Protein AF-0000000068197697 (afdb_homodimer)

InterPro domains:
  IPR006913 CENP-V/GFA domain [PF04828] (67-157)
  IPR006913 CENP-V/GFA domain [PS51891] (14-157)
  IPR011057 Mss4-like superfamily [SSF51316] (9-162)

Nearest PDB structures (foldseek):
  8ajq-assembly2_C  TM=8.175E-01  e=3.595E-08  Pseudomonas aeruginosa PAO1
  1xa8-assembly1_A  TM=6.745E-01  e=1.094E-04  Paracoccus denitrificans
  4wac-assembly1_A  TM=7.901E-01  e=2.034E+00  Staphylococcus aureus
  4x7r-assembly2_B  TM=7.931E-01  e=3.948E+00  Staphylococcus aureus subsp. aureus 21178
  8p1x-assembly1_AAA  TM=7.082E-01  e=5.025E+00  Staphylococcus epidermidis

Radius of gyration: 21.43 Å; Cα contacts (8 Å, |Δi|>4): 922; chains: 2; bounding box: 44×74×51 Å

Organism: Serendipita indica (strain DSM 11827) (NCBI:txid1109443)

Structure (mmCIF, N/CA/C/O backbone):
data_AF-0000000068197697-model_v1
#
loop_
_entity.id
_entity.type
_entity.pdbx_description
1 polymer 'CENP-V/GFA domain-containing protein'
#
loop_
_atom_site.group_PDB
_atom_site.id
_atom_site.type_symbol
_atom_site.label_atom_id
_atom_site.label_alt_id
_atom_site.label_comp_id
_atom_site.label_asym_id
_atom_site.label_entity_id
_atom_site.label_seq_id
_atom_site.pdbx_PDB_ins_code
_atom_site.Cartn_x
_atom_site.Cartn_y
_atom_site.Cartn_z
_atom_site.occupancy
_atom_site.B_iso_or_equiv
_atom_site.auth_seq_id
_atom_site.auth_comp_id
_atom_site.auth_asym_id
_atom_site.auth_atom_id
_atom_site.pdbx_PDB_model_num
ATOM 1 N N . MET A 1 1 ? 23.906 28.297 27.484 1 26.14 1 MET A N 1
ATOM 2 C CA . MET A 1 1 ? 22.531 27.828 27.391 1 26.14 1 MET A CA 1
ATOM 3 C C . MET A 1 1 ? 21.953 28.062 26 1 26.14 1 MET A C 1
ATOM 5 O O . MET A 1 1 ? 21.609 29.188 25.641 1 26.14 1 MET A O 1
ATOM 9 N N . SER A 1 2 ? 22.438 27.484 24.953 1 29.2 2 SER A N 1
ATOM 10 C CA . SER A 1 2 ? 22.328 27.766 23.531 1 29.2 2 SER A CA 1
ATOM 11 C C . SER A 1 2 ? 20.859 27.766 23.078 1 29.2 2 SER A C 1
ATOM 13 O O . SER A 1 2 ? 20.078 26.938 23.516 1 29.2 2 SER A O 1
ATOM 15 N N . ASN A 1 3 ? 20.156 28.969 22.812 1 26.61 3 ASN A N 1
ATOM 16 C CA . ASN A 1 3 ? 18.859 29.422 22.297 1 26.61 3 ASN A CA 1
ATOM 17 C C . ASN A 1 3 ? 18.422 28.594 21.094 1 26.61 3 ASN A C 1
ATOM 19 O O . ASN A 1 3 ? 18.828 28.875 19.969 1 26.61 3 ASN A O 1
ATOM 23 N N . ALA A 1 4 ? 18.516 27.391 21.109 1 33.5 4 ALA A N 1
ATOM 24 C CA . ALA A 1 4 ? 17.953 26.719 19.938 1 33.5 4 ALA A CA 1
ATOM 25 C C . ALA A 1 4 ? 16.578 27.297 19.594 1 33.5 4 ALA A C 1
ATOM 27 O O . ALA A 1 4 ? 15.617 27.141 20.344 1 33.5 4 ALA A O 1
ATOM 28 N N . LYS A 1 5 ? 16.484 28.547 19.047 1 35 5 LYS A N 1
ATOM 29 C CA . LYS A 1 5 ? 15.391 29.375 18.562 1 35 5 LYS A CA 1
ATOM 30 C C . LYS A 1 5 ? 14.312 28.531 17.891 1 35 5 LYS A C 1
ATOM 32 O O . LYS A 1 5 ? 14.625 27.641 17.094 1 35 5 LYS A O 1
ATOM 37 N N . ALA A 1 6 ? 13.109 28.375 18.453 1 36.97 6 ALA A N 1
ATOM 38 C CA . ALA A 1 6 ? 11.797 28 17.938 1 36.97 6 ALA A CA 1
ATOM 39 C C . ALA A 1 6 ? 11.586 28.531 16.531 1 36.97 6 ALA A C 1
ATOM 41 O O . ALA A 1 6 ? 11.523 29.734 16.312 1 36.97 6 ALA A O 1
ATOM 42 N N . GLN A 1 7 ? 12.32 28.156 15.477 1 35.62 7 GLN A N 1
ATOM 43 C CA . GLN A 1 7 ? 12.125 28.672 14.125 1 35.62 7 GLN A CA 1
ATOM 44 C C . GLN A 1 7 ? 10.648 28.969 13.859 1 35.62 7 GLN A C 1
ATOM 46 O O . GLN A 1 7 ? 9.789 28.125 14.109 1 35.62 7 GLN A O 1
ATOM 51 N N . SER A 1 8 ? 10.102 30 14.156 1 38.06 8 SER A N 1
ATOM 52 C CA . SER A 1 8 ? 8.828 30.578 13.734 1 38.06 8 SER A CA 1
ATOM 53 C C . SER A 1 8 ? 8.398 30.047 12.375 1 38.06 8 SER A C 1
ATOM 55 O O . SER A 1 8 ? 8.906 30.469 11.336 1 38.06 8 SER A O 1
ATOM 57 N N . THR A 1 9 ? 8.477 28.719 11.875 1 44.53 9 THR A N 1
ATOM 58 C CA . THR A 1 9 ? 8.484 27.906 10.664 1 44.53 9 THR A CA 1
ATOM 59 C C . THR A 1 9 ? 7.293 28.25 9.773 1 44.53 9 THR A C 1
ATOM 61 O O . THR A 1 9 ? 6.371 27.453 9.609 1 44.53 9 THR A O 1
ATOM 64 N N . THR A 1 10 ? 6.809 29.453 9.734 1 54.41 10 THR A N 1
ATOM 65 C CA . THR A 1 10 ? 5.66 30.016 9.039 1 54.41 10 THR A CA 1
ATOM 66 C C . THR A 1 10 ? 5.742 29.75 7.539 1 54.41 10 THR A C 1
ATOM 68 O O . THR A 1 10 ? 4.715 29.672 6.859 1 54.41 10 THR A O 1
ATOM 71 N N . GLY A 1 11 ? 6.852 29.344 7.066 1 80.12 11 GLY A N 1
ATOM 72 C CA . GLY A 1 11 ? 6.973 29.25 5.621 1 80.12 11 GLY A CA 1
ATOM 73 C C . GLY A 1 11 ? 7.215 27.828 5.133 1 80.12 11 GLY A C 1
ATOM 74 O O . GLY A 1 11 ? 6.996 27.531 3.957 1 80.12 11 GLY A O 1
ATOM 75 N N . PHE A 1 12 ? 7.496 26.969 6.082 1 90.38 12 PHE A N 1
ATOM 76 C CA . PHE A 1 12 ? 7.836 25.625 5.648 1 90.38 12 PHE A CA 1
ATOM 77 C C . PHE A 1 12 ? 6.59 24.859 5.227 1 90.38 12 PHE A C 1
ATOM 79 O O . PHE A 1 12 ? 5.562 24.922 5.906 1 90.38 12 PHE A O 1
ATOM 86 N N . LYS A 1 13 ? 6.703 24.219 4.039 1 96.88 13 LYS A N 1
ATOM 87 C CA . LYS A 1 13 ? 5.621 23.375 3.551 1 96.88 13 LYS A CA 1
ATOM 88 C C . LYS A 1 13 ? 6.105 21.938 3.322 1 96.88 13 LYS A C 1
ATOM 90 O O . LYS A 1 13 ? 7.238 21.734 2.893 1 96.88 13 LYS A O 1
ATOM 95 N N . LEU A 1 14 ? 5.246 21.016 3.705 1 97.94 14 LEU A N 1
ATOM 96 C CA . LEU A 1 14 ? 5.469 19.641 3.242 1 97.94 14 LEU A CA 1
ATOM 97 C C . LEU A 1 14 ? 5.234 19.547 1.738 1 97.94 14 LEU A C 1
ATOM 99 O O . LEU A 1 14 ? 4.305 20.156 1.206 1 97.94 14 LEU A O 1
ATOM 103 N N . LYS A 1 15 ? 6.086 18.781 1.137 1 98.06 15 LYS A N 1
ATOM 104 C CA . LYS A 1 15 ? 6.012 18.656 -0.315 1 98.06 15 LYS A CA 1
ATOM 105 C C . LYS A 1 15 ? 5.734 17.219 -0.726 1 98.06 15 LYS A C 1
ATOM 107 O O . LYS A 1 15 ? 6.082 16.281 0 1 98.06 15 LYS A O 1
ATOM 112 N N . GLY A 1 16 ? 5.051 17.094 -1.883 1 97.81 16 GLY A N 1
ATOM 113 C CA . GLY A 1 16 ? 4.805 15.805 -2.496 1 97.81 16 GLY A CA 1
ATOM 114 C C . GLY A 1 16 ? 4.625 15.883 -4 1 97.81 16 GLY A C 1
ATOM 115 O O . GLY A 1 16 ? 4.535 16.969 -4.566 1 97.81 16 GLY A O 1
ATOM 116 N N . GLN A 1 17 ? 4.664 14.773 -4.578 1 97.69 17 GLN A N 1
ATOM 117 C CA . GLN A 1 17 ? 4.484 14.656 -6.02 1 97.69 17 GLN A CA 1
ATOM 118 C C . GLN A 1 17 ? 4.289 13.203 -6.434 1 97.69 17 GLN A C 1
ATOM 120 O O . GLN A 1 17 ? 4.609 12.289 -5.672 1 97.69 17 GLN A O 1
ATOM 125 N N . CYS A 1 18 ? 3.736 13.094 -7.684 1 97.75 18 CYS A N 1
ATOM 126 C CA . CYS A 1 18 ? 3.742 11.758 -8.273 1 97.75 18 CYS A CA 1
ATOM 127 C C . CYS A 1 18 ? 5.152 11.352 -8.68 1 97.75 18 CYS A C 1
ATOM 129 O O . CYS A 1 18 ? 6.102 12.117 -8.5 1 97.75 18 CYS A O 1
ATOM 131 N N . HIS A 1 19 ? 5.309 10.156 -9.188 1 97.81 19 HIS A N 1
ATOM 132 C CA . HIS A 1 19 ? 6.641 9.625 -9.453 1 97.81 19 HIS A CA 1
ATOM 133 C C . HIS A 1 19 ? 7.316 10.375 -10.602 1 97.81 19 HIS A C 1
ATOM 135 O O . HIS A 1 19 ? 8.516 10.641 -10.547 1 97.81 19 HIS A O 1
ATOM 141 N N . CYS A 1 20 ? 6.578 10.75 -11.641 1 96.81 20 CYS A N 1
ATOM 142 C CA . CYS A 1 20 ? 7.168 11.375 -12.82 1 96.81 20 CYS A CA 1
ATOM 143 C C . CYS A 1 20 ? 7.293 12.883 -12.633 1 96.81 20 CYS A C 1
ATOM 145 O O . CYS A 1 20 ? 7.941 13.562 -13.438 1 96.81 20 CYS A O 1
ATOM 147 N N . GLY A 1 21 ? 6.578 13.383 -11.688 1 96.06 21 GLY A N 1
ATOM 148 C CA . GLY A 1 21 ? 6.703 14.805 -11.398 1 96.06 21 GLY A CA 1
ATOM 149 C C . GLY A 1 21 ? 5.633 15.641 -12.07 1 96.06 21 GLY A C 1
ATOM 150 O O . GLY A 1 21 ? 5.609 16.859 -11.914 1 96.06 21 GLY A O 1
ATOM 151 N N . LEU A 1 22 ? 4.703 15.031 -12.742 1 96.69 22 LEU A N 1
ATOM 152 C CA . LEU A 1 22 ? 3.652 15.766 -13.438 1 96.69 22 LEU A CA 1
ATOM 153 C C . LEU A 1 22 ? 2.725 16.469 -12.445 1 96.69 22 LEU A C 1
ATOM 155 O O . LEU A 1 22 ? 2.248 17.562 -12.711 1 96.69 22 LEU A O 1
ATOM 159 N N . VAL A 1 23 ? 2.4 15.828 -11.375 1 97.31 23 VAL A N 1
ATOM 160 C CA . VAL A 1 23 ? 1.555 16.391 -10.328 1 97.31 23 VAL A CA 1
ATOM 161 C C . VAL A 1 23 ? 2.4 16.688 -9.086 1 97.31 23 VAL A C 1
ATOM 163 O O . VAL A 1 23 ? 3.141 15.82 -8.609 1 97.31 23 VAL A O 1
ATOM 166 N N . THR A 1 24 ? 2.297 17.891 -8.641 1 97.31 24 THR A N 1
ATOM 167 C CA . THR A 1 24 ? 2.982 18.297 -7.414 1 97.31 24 THR A CA 1
ATOM 168 C C . THR A 1 24 ? 2.008 18.938 -6.438 1 97.31 24 THR A C 1
ATOM 170 O O . THR A 1 24 ? 0.98 19.484 -6.852 1 97.31 24 THR A O 1
ATOM 173 N N . PHE A 1 25 ? 2.307 18.859 -5.164 1 97.5 25 PHE A N 1
ATOM 174 C CA . PHE A 1 25 ? 1.487 19.5 -4.148 1 97.5 25 PHE A CA 1
ATOM 175 C C . PHE A 1 25 ? 2.33 19.891 -2.936 1 97.5 25 PHE A C 1
ATOM 177 O O . PHE A 1 25 ? 3.451 19.406 -2.777 1 97.5 25 PHE A O 1
ATOM 184 N N . GLU A 1 26 ? 1.852 20.766 -2.191 1 97.94 26 GLU A N 1
ATOM 185 C CA . GLU A 1 26 ? 2.451 21.156 -0.919 1 97.94 26 GLU A CA 1
ATOM 186 C C . GLU A 1 26 ? 1.381 21.531 0.099 1 97.94 26 GLU A C 1
ATOM 188 O O . GLU A 1 26 ? 0.29 21.969 -0.273 1 97.94 26 GLU A O 1
ATOM 193 N N . PHE A 1 27 ? 1.656 21.344 1.336 1 97.44 27 PHE A N 1
ATOM 194 C CA . PHE A 1 27 ? 0.718 21.75 2.375 1 97.44 27 PHE A CA 1
ATOM 195 C C . PHE A 1 27 ? 1.455 22.094 3.66 1 97.44 27 PHE A C 1
ATOM 197 O O . PHE A 1 27 ? 2.602 21.688 3.859 1 97.44 27 PHE A O 1
ATOM 204 N N . SER A 1 28 ? 0.817 22.891 4.477 1 96.38 28 SER A N 1
ATOM 205 C CA . SER A 1 28 ? 1.4 23.344 5.734 1 96.38 28 SER A CA 1
ATOM 206 C C . SER A 1 28 ? 1.46 22.219 6.758 1 96.38 28 SER A C 1
ATOM 208 O O . SER A 1 28 ? 0.574 21.359 6.797 1 96.38 28 SER A O 1
ATOM 210 N N . PRO A 1 29 ? 2.562 22.203 7.516 1 97 29 PRO A N 1
ATOM 211 C CA . PRO A 1 29 ? 2.545 21.266 8.648 1 97 29 PRO A CA 1
ATOM 212 C C . PRO A 1 29 ? 1.471 21.609 9.68 1 97 29 PRO A C 1
ATOM 214 O O . PRO A 1 29 ? 0.993 22.75 9.727 1 97 29 PRO A O 1
ATOM 217 N N . ALA A 1 30 ? 1.141 20.641 10.445 1 96.62 30 ALA A N 1
ATOM 218 C CA . ALA A 1 30 ? 0.083 20.828 11.438 1 96.62 30 ALA A CA 1
ATOM 219 C C . ALA A 1 30 ? 0.529 21.781 12.539 1 96.62 30 ALA A C 1
ATOM 221 O O . ALA A 1 30 ? -0.298 22.297 13.297 1 96.62 30 ALA A O 1
ATOM 222 N N . SER A 1 31 ? 1.801 22.031 12.648 1 95 31 SER A N 1
ATOM 223 C CA . SER A 1 31 ? 2.34 22.891 13.695 1 95 31 SER A CA 1
ATOM 224 C C . SER A 1 31 ? 1.833 24.328 13.555 1 95 31 SER A C 1
ATOM 226 O O . SER A 1 31 ? 1.901 25.109 14.5 1 95 31 SER A O 1
ATOM 228 N N . VAL A 1 32 ? 1.352 24.672 12.367 1 93.44 32 VAL A N 1
ATOM 229 C CA . VAL A 1 32 ? 0.914 26.047 12.133 1 93.44 32 VAL A CA 1
ATOM 230 C C . VAL A 1 32 ? -0.498 26.234 12.68 1 93.44 32 VAL A C 1
ATOM 232 O O . VAL A 1 32 ? -0.985 27.359 12.773 1 93.44 32 VAL A O 1
ATOM 235 N N . VAL A 1 33 ? -1.138 25.172 12.961 1 93.5 33 VAL A N 1
ATOM 236 C CA . VAL A 1 33 ? -2.523 25.25 13.414 1 93.5 33 VAL A CA 1
ATOM 237 C C . VAL A 1 33 ? -2.562 25.484 14.922 1 93.5 33 VAL A C 1
ATOM 239 O O . VAL A 1 33 ? -1.922 24.766 15.688 1 93.5 33 VAL A O 1
ATOM 242 N N . ASP A 1 34 ? -3.307 26.438 15.352 1 94.38 34 ASP A N 1
ATOM 243 C CA . ASP A 1 34 ? -3.566 26.688 16.766 1 94.38 34 ASP A CA 1
ATOM 244 C C . ASP A 1 34 ? -4.793 25.906 17.234 1 94.38 34 ASP A C 1
ATOM 246 O O . ASP A 1 34 ? -5.93 26.297 16.953 1 94.38 34 ASP A O 1
ATOM 250 N N . LEU A 1 35 ? -4.555 24.906 17.984 1 95.12 35 LEU A N 1
ATOM 251 C CA . LEU A 1 35 ? -5.637 24.031 18.438 1 95.12 35 LEU A CA 1
ATOM 252 C C . LEU A 1 35 ? -6.527 24.75 19.438 1 95.12 35 LEU A C 1
ATOM 254 O O . LEU A 1 35 ? -7.633 24.297 19.734 1 95.12 35 LEU A O 1
ATOM 258 N N . ASN A 1 36 ? -6.078 25.844 19.938 1 94.5 36 ASN A N 1
ATOM 259 C CA . ASN A 1 36 ? -6.859 26.609 20.906 1 94.5 36 ASN A CA 1
ATOM 260 C C . ASN A 1 36 ? -7.711 27.672 20.234 1 94.5 36 ASN A C 1
ATOM 262 O O . ASN A 1 36 ? -8.484 28.359 20.906 1 94.5 36 ASN A O 1
ATOM 266 N N . ASP A 1 37 ? -7.586 27.812 18.969 1 94.75 37 ASP A N 1
ATOM 267 C CA . ASP A 1 37 ? -8.43 28.75 18.234 1 94.75 37 ASP A CA 1
ATOM 268 C C . ASP A 1 37 ? -9.898 28.328 18.297 1 94.75 37 ASP A C 1
ATOM 270 O O . ASP A 1 37 ? -10.258 27.266 17.781 1 94.75 37 ASP A O 1
ATOM 274 N N . PRO A 1 38 ? -10.781 29.094 18.891 1 94.69 38 PRO A N 1
ATOM 275 C CA . PRO A 1 38 ? -12.188 28.719 19 1 94.69 38 PRO A CA 1
ATOM 276 C C . PRO A 1 38 ? -12.883 28.641 17.641 1 94.69 38 PRO A C 1
ATOM 278 O O . PRO A 1 38 ? -13.938 28.016 17.516 1 94.69 38 PRO A O 1
ATOM 281 N N . ALA A 1 39 ? -12.289 29.281 16.656 1 94.44 39 ALA A N 1
ATOM 282 C CA . ALA A 1 39 ? -12.875 29.281 15.328 1 94.44 39 ALA A CA 1
ATOM 283 C C . ALA A 1 39 ? -12.438 28.062 14.523 1 94.44 39 ALA A C 1
ATOM 285 O O . ALA A 1 39 ? -12.922 27.844 13.414 1 94.44 39 ALA A O 1
ATOM 286 N N . LEU A 1 40 ? -11.562 27.281 15.055 1 93.38 40 LEU A N 1
ATOM 287 C CA . LEU A 1 40 ? -11.062 26.109 14.352 1 93.38 40 LEU A CA 1
ATOM 288 C C . LEU A 1 40 ? -12.148 25.047 14.219 1 93.38 40 LEU A C 1
ATOM 290 O O . LEU A 1 40 ? -12.688 24.562 15.227 1 93.38 40 LEU A O 1
ATOM 294 N N . PRO A 1 41 ? -12.453 24.734 12.961 1 91.69 41 PRO A N 1
ATOM 295 C CA . PRO A 1 41 ? -13.477 23.703 12.805 1 91.69 41 PRO A CA 1
ATOM 296 C C . PRO A 1 41 ? -13.078 22.375 13.453 1 91.69 41 PRO A C 1
ATOM 298 O O . PRO A 1 41 ? -11.914 21.969 13.391 1 91.69 41 PRO A O 1
ATOM 301 N N . GLU A 1 42 ? -14.086 21.672 14.047 1 90.12 42 GLU A N 1
ATOM 302 C CA . GLU A 1 42 ? -13.859 20.391 14.703 1 90.12 42 GLU A CA 1
ATOM 303 C C . GLU A 1 42 ? -13.305 19.359 13.719 1 90.12 42 GLU A C 1
ATOM 305 O O . GLU A 1 42 ? -12.461 18.547 14.086 1 90.12 42 GLU A O 1
ATOM 310 N N . SER A 1 43 ? -13.727 19.453 12.5 1 86.19 43 SER A N 1
ATOM 311 C CA . SER A 1 43 ? -13.289 18.516 11.469 1 86.19 43 SER A CA 1
ATOM 312 C C . SER A 1 43 ? -11.797 18.656 11.195 1 86.19 43 SER A C 1
ATOM 314 O O . SER A 1 43 ? -11.133 17.688 10.836 1 86.19 43 SER A O 1
ATOM 316 N N . VAL A 1 44 ? -11.297 19.812 11.398 1 90.88 44 VAL A N 1
ATOM 317 C CA . VAL A 1 44 ? -9.867 20.047 11.227 1 90.88 44 VAL A CA 1
ATOM 318 C C . VAL A 1 44 ? -9.117 19.562 12.461 1 90.88 44 VAL A C 1
ATOM 320 O O . VAL A 1 44 ? -8.086 18.891 12.344 1 90.88 44 VAL A O 1
ATOM 323 N N . LYS A 1 45 ? -9.648 19.891 13.609 1 92.75 45 LYS A N 1
ATOM 324 C CA . LYS A 1 45 ? -9.031 19.484 14.867 1 92.75 45 LYS A CA 1
ATOM 325 C C . LYS A 1 45 ? -8.828 17.984 14.922 1 92.75 45 LYS A C 1
ATOM 327 O O . LYS A 1 45 ? -7.801 17.5 15.414 1 92.75 45 LYS A O 1
ATOM 332 N N . GLN A 1 46 ? -9.695 17.266 14.352 1 90.12 46 GLN A N 1
ATOM 333 C CA . GLN A 1 46 ? -9.688 15.812 14.414 1 90.12 46 GLN A CA 1
ATOM 334 C C . GLN A 1 46 ? -8.602 15.227 13.516 1 90.12 46 GLN A C 1
ATOM 336 O O . GLN A 1 46 ? -8.25 14.047 13.641 1 90.12 46 GLN A O 1
ATOM 341 N N . THR A 1 47 ? -8.039 16.031 12.672 1 93.88 47 THR A N 1
ATOM 342 C CA . THR A 1 47 ? -7.004 15.547 11.773 1 93.88 47 THR A CA 1
ATOM 343 C C . THR A 1 47 ? -5.617 15.758 12.375 1 93.88 47 THR A C 1
ATOM 345 O O . THR A 1 47 ? -4.605 15.406 11.758 1 93.88 47 THR A O 1
ATOM 348 N N . ILE A 1 48 ? -5.559 16.281 13.586 1 96.25 48 ILE A N 1
ATOM 349 C CA . ILE A 1 48 ? -4.289 16.703 14.172 1 96.25 48 ILE A CA 1
ATOM 350 C C . ILE A 1 48 ? -3.988 15.836 15.398 1 96.25 48 ILE A C 1
ATOM 352 O O . ILE A 1 48 ? -4.879 15.562 16.203 1 96.25 48 ILE A O 1
ATOM 356 N N . ALA A 1 49 ? -2.773 15.367 15.523 1 96.38 49 ALA A N 1
ATOM 357 C CA . ALA A 1 49 ? -2.254 14.695 16.719 1 96.38 49 ALA A CA 1
ATOM 358 C C . ALA A 1 49 ? -1.352 15.625 17.516 1 96.38 49 ALA A C 1
ATOM 360 O O . ALA A 1 49 ? -0.193 15.844 17.156 1 96.38 49 ALA A O 1
ATOM 361 N N . PRO A 1 50 ? -1.884 16.172 18.578 1 97 50 PRO A N 1
ATOM 362 C CA . PRO A 1 50 ? -0.996 16.922 19.469 1 97 50 PRO A CA 1
ATOM 363 C C . PRO A 1 50 ? 0.047 16.031 20.141 1 97 50 PRO A C 1
ATOM 365 O O . PRO A 1 50 ? -0.06 14.797 20.094 1 97 50 PRO A O 1
ATOM 368 N N . PRO A 1 51 ? 1.047 16.625 20.672 1 95.94 51 PRO A N 1
ATOM 369 C CA . PRO A 1 51 ? 2.117 15.828 21.281 1 95.94 51 PRO A CA 1
ATOM 370 C C . PRO A 1 51 ? 1.593 14.781 22.266 1 95.94 51 PRO A C 1
ATOM 372 O O . PRO A 1 51 ? 2.113 13.664 22.328 1 95.94 51 PRO A O 1
ATOM 375 N N . SER A 1 52 ? 0.538 15.039 22.984 1 94.56 52 SER A N 1
ATOM 376 C CA . SER A 1 52 ? -0.012 14.133 24 1 94.56 52 SER A CA 1
ATOM 377 C C . SER A 1 52 ? -0.602 12.883 23.359 1 94.56 52 SER A C 1
ATOM 379 O O . SER A 1 52 ? -0.801 11.867 24.031 1 94.56 52 SER A O 1
ATOM 381 N N . GLU A 1 53 ? -0.834 12.922 22.062 1 92.75 53 GLU A N 1
ATOM 382 C CA . GLU A 1 53 ? -1.444 11.805 21.359 1 92.75 53 GLU A CA 1
ATOM 383 C C . GLU A 1 53 ? -0.424 11.078 20.484 1 92.75 53 GLU A C 1
ATOM 385 O O . GLU A 1 53 ? -0.772 10.156 19.75 1 92.75 53 GLU A O 1
ATOM 390 N N . GLN A 1 54 ? 0.752 11.484 20.578 1 91.56 54 GLN A N 1
ATOM 391 C CA . GLN A 1 54 ? 1.818 10.914 19.75 1 91.56 54 GLN A CA 1
ATOM 392 C C . GLN A 1 54 ? 2.607 9.867 20.531 1 91.56 54 GLN A C 1
ATOM 394 O O . GLN A 1 54 ? 2.842 10.016 21.734 1 91.56 54 GLN A O 1
ATOM 399 N N . LYS A 1 55 ? 3.025 8.938 19.828 1 86.69 55 LYS A N 1
ATOM 400 C CA . LYS A 1 55 ? 3.832 7.891 20.438 1 86.69 55 LYS A CA 1
ATOM 401 C C . LYS A 1 55 ? 5.234 8.398 20.766 1 86.69 55 LYS A C 1
ATOM 403 O O . LYS A 1 55 ? 5.793 8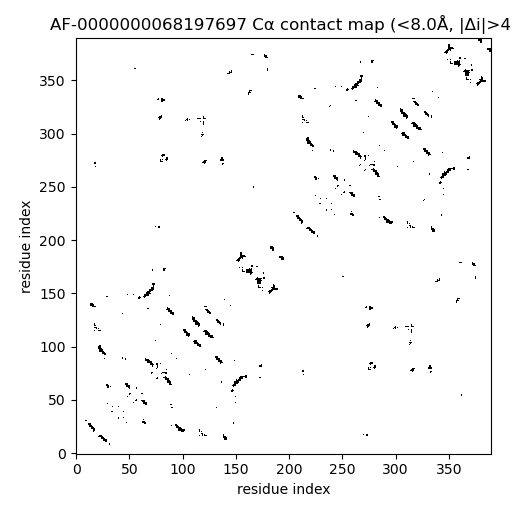.047 21.812 1 86.69 55 LYS A O 1
ATOM 408 N N . HIS A 1 56 ? 5.734 9.141 19.844 1 86.19 56 HIS A N 1
ATOM 409 C CA . HIS A 1 56 ? 7.059 9.727 20.016 1 86.19 56 HIS A CA 1
ATOM 410 C C . HIS A 1 56 ? 7.027 11.234 19.75 1 86.19 56 HIS A C 1
ATOM 412 O O . HIS A 1 56 ? 7.516 11.703 18.719 1 86.19 56 HIS A O 1
ATOM 418 N N . PRO A 1 57 ? 6.52 11.969 20.719 1 90.19 57 PRO A N 1
ATOM 419 C CA . PRO A 1 57 ? 6.328 13.406 20.5 1 90.19 57 PRO A CA 1
ATOM 420 C C . PRO A 1 57 ? 7.645 14.156 20.312 1 90.19 57 PRO A C 1
ATOM 422 O O . PRO A 1 57 ? 7.676 15.211 19.672 1 90.19 57 PRO A O 1
ATOM 425 N N . GLU A 1 58 ? 8.672 13.562 20.766 1 89.44 58 GLU A N 1
ATOM 426 C CA . GLU A 1 58 ? 9.969 14.227 20.672 1 89.44 58 GLU A CA 1
ATOM 427 C C . GLU A 1 58 ? 10.492 14.219 19.25 1 89.44 58 GLU A C 1
ATOM 429 O O . GLU A 1 58 ? 11.297 15.07 18.859 1 89.44 58 GLU A O 1
ATOM 434 N N . ARG A 1 59 ? 9.953 13.219 18.578 1 86.19 59 ARG A N 1
ATOM 435 C CA . ARG A 1 59 ? 10.312 13.195 17.156 1 86.19 59 ARG A CA 1
ATOM 436 C C . ARG A 1 59 ? 9.648 14.352 16.406 1 86.19 59 ARG A C 1
ATOM 438 O O . ARG A 1 59 ? 8.43 14.508 16.453 1 86.19 59 ARG A O 1
ATOM 445 N N . GLY A 1 60 ? 10.289 15.281 15.961 1 86.94 60 GLY A N 1
ATOM 446 C CA . GLY A 1 60 ? 9.766 16.453 15.266 1 86.94 60 GLY A CA 1
ATOM 447 C C . GLY A 1 60 ? 9.703 17.688 16.156 1 86.94 60 GLY A C 1
ATOM 448 O O . GLY A 1 60 ? 9.234 18.734 15.719 1 86.94 60 GLY A O 1
ATOM 449 N N . GLY A 1 61 ? 9.953 17.531 17.438 1 92.12 61 GLY A N 1
ATOM 450 C CA . GLY A 1 61 ? 10.125 18.719 18.266 1 92.12 61 GLY A CA 1
ATOM 451 C C . GLY A 1 61 ? 8.891 19.047 19.094 1 92.12 61 GLY A C 1
ATOM 452 O O . GLY A 1 61 ? 8.602 20.219 19.359 1 92.12 61 GLY A O 1
ATOM 453 N N . ASN A 1 62 ? 8.07 18.047 19.406 1 94.31 62 ASN A N 1
ATOM 454 C CA . ASN A 1 62 ? 6.898 18.188 20.266 1 94.31 62 ASN A CA 1
ATOM 455 C C . ASN A 1 62 ? 5.891 19.172 19.672 1 94.31 62 ASN A C 1
ATOM 457 O O . ASN A 1 62 ? 5.395 20.047 20.375 1 94.31 62 ASN A O 1
ATOM 461 N N . VAL A 1 63 ? 5.742 19.047 18.438 1 95.25 63 VAL A N 1
ATOM 462 C CA . VAL A 1 63 ? 4.77 19.891 17.75 1 95.25 63 VAL A CA 1
ATOM 463 C C . VAL A 1 63 ? 3.604 19.047 17.25 1 95.25 63 VAL A C 1
ATOM 465 O O . VAL A 1 63 ? 3.68 17.812 17.25 1 95.25 63 VAL A O 1
ATOM 468 N N . ASN A 1 64 ? 2.51 19.75 16.891 1 97 64 ASN A N 1
ATOM 469 C CA . ASN A 1 64 ? 1.372 19.078 16.281 1 97 64 ASN A CA 1
ATOM 470 C C . ASN A 1 64 ? 1.77 18.359 14.984 1 97 64 ASN A C 1
ATOM 472 O O . ASN A 1 64 ? 2.549 18.891 14.188 1 97 64 ASN A O 1
ATOM 476 N N . LYS A 1 65 ? 1.22 17.188 14.781 1 96.81 65 LYS A N 1
ATOM 477 C CA . LYS A 1 65 ? 1.396 16.406 13.555 1 96.81 65 LYS A CA 1
ATOM 478 C C . LYS A 1 65 ? 0.052 16.125 12.891 1 96.81 65 LYS A C 1
ATOM 480 O O . LYS A 1 65 ? -0.984 16.109 13.555 1 96.81 65 LYS A O 1
ATOM 485 N N . TRP A 1 66 ? 0.075 15.984 11.594 1 97.25 66 TRP A N 1
ATOM 486 C CA . TRP A 1 66 ? -1.124 15.484 10.938 1 97.25 66 TRP A CA 1
ATOM 487 C C . TRP A 1 66 ? -1.337 14.008 11.242 1 97.25 66 TRP A C 1
ATOM 489 O O . TRP A 1 66 ? -0.379 13.227 11.289 1 97.25 66 TRP A O 1
ATOM 499 N N . LYS A 1 67 ? -2.59 13.594 11.391 1 95.56 67 LYS A N 1
ATOM 500 C CA . LYS A 1 67 ? -2.926 12.188 11.602 1 95.56 67 LYS A CA 1
ATOM 501 C C . LYS A 1 67 ? -2.965 11.43 10.273 1 95.56 67 LYS A C 1
ATOM 503 O O . LYS A 1 67 ? -3.441 11.961 9.266 1 95.56 67 LYS A O 1
ATOM 508 N N . SER A 1 68 ? -2.471 10.273 10.312 1 96.38 68 SER A N 1
ATOM 509 C CA . SER A 1 68 ? -2.584 9.32 9.211 1 96.38 68 SER A CA 1
ATOM 510 C C . SER A 1 68 ? -3.156 7.988 9.68 1 96.38 68 SER A C 1
ATOM 512 O O . SER A 1 68 ? -2.957 7.594 10.828 1 96.38 68 SER A O 1
ATOM 514 N N . THR A 1 69 ? -3.891 7.336 8.836 1 96.19 69 THR A N 1
ATOM 515 C CA . THR A 1 69 ? -4.465 6.027 9.117 1 96.19 69 THR A CA 1
ATOM 516 C C . THR A 1 69 ? -4.125 5.035 8.008 1 96.19 69 THR A C 1
ATOM 518 O O . THR A 1 69 ? -3.844 5.434 6.879 1 96.19 69 THR A O 1
ATOM 521 N N . TRP A 1 70 ? -4.105 3.779 8.422 1 95.88 70 TRP A N 1
ATOM 522 C CA . TRP A 1 70 ? -4.129 2.682 7.457 1 95.88 70 TRP A CA 1
ATOM 523 C C . TRP A 1 70 ? -5.562 2.352 7.043 1 95.88 70 TRP A C 1
ATOM 525 O O . TRP A 1 70 ? -6.367 1.914 7.867 1 95.88 70 TRP A O 1
ATOM 535 N N . CYS A 1 71 ? -5.832 2.578 5.824 1 97 71 CYS A N 1
ATOM 536 C CA . CYS A 1 71 ? -7.141 2.172 5.328 1 97 71 CYS A CA 1
ATOM 537 C C . CYS A 1 71 ? -7.082 0.779 4.711 1 97 71 CYS A C 1
ATOM 539 O O . CYS A 1 71 ? -6.238 0.508 3.857 1 97 71 CYS A O 1
ATOM 541 N N . HIS A 1 72 ? -8.008 -0.081 5.141 1 96.25 72 HIS A N 1
ATOM 542 C CA . HIS A 1 72 ? -8.039 -1.462 4.668 1 96.25 72 HIS A CA 1
ATOM 543 C C . HIS A 1 72 ? -9.297 -1.743 3.863 1 96.25 72 HIS A C 1
ATOM 545 O O . HIS A 1 72 ? -9.609 -2.9 3.57 1 96.25 72 HIS A O 1
ATOM 551 N N . CYS A 1 73 ? -10.008 -0.693 3.473 1 96.12 73 CYS A N 1
ATOM 552 C CA . CYS A 1 73 ? -11.242 -0.946 2.744 1 96.12 73 CYS A CA 1
ATOM 553 C C . CYS A 1 73 ? -10.953 -1.526 1.364 1 96.12 73 CYS A C 1
ATOM 555 O O . CYS A 1 73 ? -9.883 -1.307 0.806 1 96.12 73 CYS A O 1
ATOM 557 N N . ASN A 1 74 ? -11.922 -2.221 0.869 1 95.06 74 ASN A N 1
ATOM 558 C CA . ASN A 1 74 ? -11.766 -2.902 -0.411 1 95.06 74 ASN A CA 1
ATOM 559 C C . ASN A 1 74 ? -11.477 -1.919 -1.54 1 95.06 74 ASN A C 1
ATOM 561 O O . ASN A 1 74 ? -10.508 -2.084 -2.281 1 95.06 74 ASN A O 1
ATOM 565 N N . PRO A 1 75 ? -12.211 -0.804 -1.676 1 97.06 75 PRO A N 1
ATOM 566 C CA . PRO A 1 75 ? -11.945 0.091 -2.805 1 97.06 75 PRO A CA 1
ATOM 567 C C . PRO A 1 75 ? -10.547 0.711 -2.752 1 97.06 75 PRO A C 1
ATOM 569 O O . PRO A 1 75 ? -9.898 0.861 -3.787 1 97.06 75 PRO A O 1
ATOM 572 N N . CYS A 1 76 ? -10.047 1.067 -1.609 1 97.44 76 CYS A N 1
ATOM 573 C CA . CYS A 1 76 ? -8.719 1.662 -1.525 1 97.44 76 CYS A CA 1
ATOM 574 C C . CYS A 1 76 ? -7.645 0.652 -1.911 1 97.44 76 CYS A C 1
ATOM 576 O O . CYS A 1 76 ? -6.742 0.966 -2.689 1 97.44 76 CYS A O 1
ATOM 578 N N . ARG A 1 77 ? -7.801 -0.563 -1.37 1 97.06 77 ARG A N 1
ATOM 579 C CA . ARG A 1 77 ? -6.832 -1.596 -1.721 1 97.06 77 ARG A CA 1
ATOM 580 C C . ARG A 1 77 ? -6.828 -1.857 -3.223 1 97.06 77 ARG A C 1
ATOM 582 O O . ARG A 1 77 ? -5.77 -1.917 -3.848 1 97.06 77 ARG A O 1
ATOM 589 N N . ARG A 1 78 ? -7.969 -1.859 -3.793 1 97.12 78 ARG A N 1
ATOM 590 C CA . ARG A 1 78 ? -8.117 -2.223 -5.199 1 97.12 78 ARG A CA 1
ATOM 591 C C . ARG A 1 78 ? -7.691 -1.076 -6.109 1 97.12 78 ARG A C 1
ATOM 593 O O . ARG A 1 78 ? -7.066 -1.301 -7.148 1 97.12 78 ARG A O 1
ATOM 600 N N . THR A 1 79 ? -8.023 0.121 -5.777 1 98.44 79 THR A N 1
ATOM 601 C CA . THR A 1 79 ? -7.711 1.237 -6.664 1 98.44 79 THR A CA 1
ATOM 602 C C . THR A 1 79 ? -6.23 1.597 -6.582 1 98.44 79 THR A C 1
ATOM 604 O O . THR A 1 79 ? -5.633 2.021 -7.574 1 98.44 79 THR A O 1
ATOM 607 N N . VAL A 1 80 ? -5.629 1.44 -5.457 1 98.69 80 VAL A N 1
ATOM 608 C CA . VAL A 1 80 ? -4.223 1.788 -5.301 1 98.69 80 VAL A CA 1
ATOM 609 C C . VAL A 1 80 ? -3.348 0.615 -5.738 1 98.69 80 VAL A C 1
ATOM 611 O O . VAL A 1 80 ? -2.316 0.809 -6.387 1 98.69 80 VAL A O 1
ATOM 614 N N . GLY A 1 81 ? -3.799 -0.587 -5.395 1 98.25 81 GLY A N 1
ATOM 615 C CA . GLY A 1 81 ? -3.031 -1.774 -5.734 1 98.25 81 GLY A CA 1
ATOM 616 C C . GLY A 1 81 ? -2.113 -2.232 -4.613 1 98.25 81 GLY A C 1
ATOM 617 O O . GLY A 1 81 ? -1.023 -2.748 -4.871 1 98.25 81 GLY A O 1
ATOM 618 N N . ALA A 1 82 ? -2.52 -2.055 -3.406 1 98.19 82 ALA A N 1
ATOM 619 C CA . ALA A 1 82 ? -1.777 -2.475 -2.221 1 98.19 82 ALA A CA 1
ATOM 620 C C . ALA A 1 82 ? -2.721 -2.961 -1.127 1 98.19 82 ALA A C 1
ATOM 622 O O . ALA A 1 82 ? -3.904 -2.613 -1.118 1 98.19 82 ALA A O 1
ATOM 623 N N . LEU A 1 83 ? -2.238 -3.758 -0.203 1 95.81 83 LEU A N 1
ATOM 624 C CA . LEU A 1 83 ? -3.096 -4.41 0.78 1 95.81 83 LEU A CA 1
ATOM 625 C C . LEU A 1 83 ? -3.586 -3.412 1.823 1 95.81 83 LEU A C 1
ATOM 627 O O . LEU A 1 83 ? -4.527 -3.695 2.564 1 95.81 83 LEU A O 1
ATOM 631 N N . ALA A 1 84 ? -2.941 -2.314 1.93 1 96.31 84 ALA A N 1
ATOM 632 C CA . ALA A 1 84 ? -3.391 -1.169 2.719 1 96.31 84 ALA A CA 1
ATOM 633 C C . ALA A 1 84 ? -2.865 0.139 2.135 1 96.31 84 ALA A C 1
ATOM 635 O O . ALA A 1 84 ? -1.851 0.151 1.435 1 96.31 84 ALA A O 1
ATOM 636 N N . VAL A 1 85 ? -3.6 1.153 2.447 1 97.94 85 VAL A N 1
ATOM 637 C CA . VAL A 1 85 ? -3.211 2.469 1.947 1 97.94 85 VAL A CA 1
ATOM 638 C C . VAL A 1 85 ? -3.135 3.461 3.105 1 97.94 85 VAL A C 1
ATOM 640 O O . VAL A 1 85 ? -4.035 3.51 3.949 1 97.94 85 VAL A O 1
ATOM 643 N N . GLU A 1 86 ? -2.076 4.176 3.152 1 97.44 86 GLU A N 1
ATOM 644 C CA . GLU A 1 86 ? -1.879 5.184 4.188 1 97.44 86 GLU A CA 1
ATOM 645 C C . GLU A 1 86 ? -2.25 6.574 3.684 1 97.44 86 GLU A C 1
ATOM 647 O O . GLU A 1 86 ? -1.688 7.055 2.697 1 97.44 86 GLU A O 1
ATOM 652 N N . PHE A 1 87 ? -3.182 7.184 4.406 1 98.06 87 PHE A N 1
ATOM 653 C CA . PHE A 1 87 ? -3.65 8.508 4.027 1 98.06 87 PHE A CA 1
ATOM 654 C C . PHE A 1 87 ? -3.385 9.516 5.141 1 98.06 87 PHE A C 1
ATOM 656 O O . PHE A 1 87 ? -3.545 9.203 6.32 1 98.06 87 PHE A O 1
ATOM 663 N N . VAL A 1 88 ? -2.996 10.695 4.738 1 97.38 88 VAL A N 1
ATOM 664 C CA . VAL A 1 88 ? -3.018 11.852 5.621 1 97.38 88 VAL A CA 1
ATOM 665 C C . VAL A 1 88 ? -4.152 12.789 5.219 1 97.38 88 VAL A C 1
ATOM 667 O O . VAL A 1 88 ? -4.277 13.156 4.047 1 97.38 88 VAL A O 1
ATOM 670 N N . SER A 1 89 ? -4.98 13.141 6.141 1 93.62 89 SER A N 1
ATOM 671 C CA . SER A 1 89 ? -6.078 14.062 5.875 1 93.62 89 SER A CA 1
ATOM 672 C C . SER A 1 89 ? -5.652 15.508 6.113 1 93.62 89 SER A C 1
ATOM 674 O O . SER A 1 89 ? -5.258 15.875 7.223 1 93.62 89 SER A O 1
ATOM 676 N N . VAL A 1 90 ? -5.734 16.281 5.094 1 94 90 VAL A N 1
ATOM 677 C CA . VAL A 1 90 ? -5.297 17.672 5.148 1 94 90 VAL A CA 1
ATOM 678 C C . VAL A 1 90 ? -6.457 18.578 4.773 1 94 90 VAL A C 1
ATOM 680 O O . VAL A 1 90 ? -7.156 18.344 3.785 1 94 90 VAL A O 1
ATOM 683 N N . PRO A 1 91 ? -6.668 19.594 5.598 1 92.81 91 PRO A N 1
ATOM 684 C CA . PRO A 1 91 ? -7.684 20.578 5.191 1 92.81 91 PRO A CA 1
ATOM 685 C C . PRO A 1 91 ? -7.402 21.188 3.82 1 92.81 91 PRO A C 1
ATOM 687 O O . PRO A 1 91 ? -6.254 21.516 3.514 1 92.81 91 PRO A O 1
ATOM 690 N N . MET A 1 92 ? -8.438 21.359 3.062 1 90.44 92 MET A N 1
ATOM 691 C CA . MET A 1 92 ? -8.305 21.812 1.681 1 90.44 92 MET A CA 1
ATOM 692 C C . MET A 1 92 ? -7.652 23.188 1.618 1 90.44 92 MET A C 1
ATOM 694 O O . MET A 1 92 ? -6.906 23.484 0.685 1 90.44 92 MET A O 1
ATOM 698 N N . ASN A 1 93 ? -7.895 23.984 2.625 1 90.12 93 ASN A N 1
ATOM 699 C CA . ASN A 1 93 ? -7.363 25.344 2.619 1 90.12 93 ASN A CA 1
ATOM 700 C C . ASN A 1 93 ? -5.875 25.375 2.969 1 90.12 93 ASN A C 1
ATOM 702 O O . ASN A 1 93 ? -5.23 26.422 2.879 1 90.12 93 ASN A O 1
ATOM 706 N N . LEU A 1 94 ? -5.293 24.234 3.291 1 93.5 94 LEU A N 1
ATOM 707 C CA . LEU A 1 94 ? -3.893 24.203 3.695 1 93.5 94 LEU A CA 1
ATOM 708 C C . LEU A 1 94 ? -3.039 23.5 2.648 1 93.5 94 LEU A C 1
ATOM 710 O O . LEU A 1 94 ? -1.826 23.359 2.82 1 93.5 94 LEU A O 1
ATOM 714 N N . ILE A 1 95 ? -3.688 23.031 1.547 1 94.56 95 ILE A N 1
ATOM 715 C CA . ILE A 1 95 ? -2.939 22.312 0.524 1 94.56 95 ILE A CA 1
ATOM 716 C C . ILE A 1 95 ? -3.074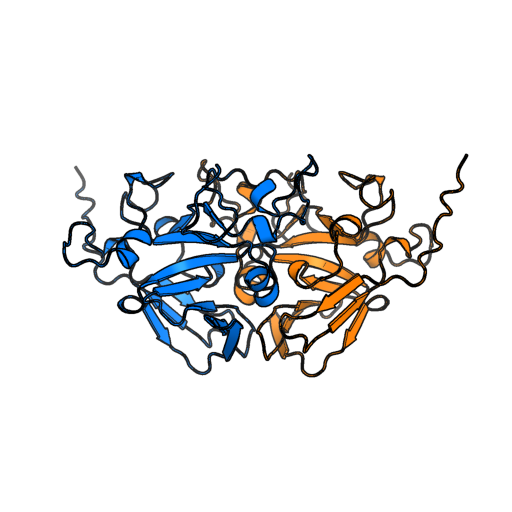 23.031 -0.817 1 94.56 95 ILE A C 1
ATOM 718 O O . ILE A 1 95 ? -4.148 23.531 -1.152 1 94.56 95 ILE A O 1
ATOM 722 N N . THR A 1 96 ? -1.958 23.125 -1.503 1 95.69 96 THR A N 1
ATOM 723 C CA . THR A 1 96 ? -1.907 23.594 -2.883 1 95.69 96 THR A CA 1
ATOM 724 C C . THR A 1 96 ? -1.479 22.484 -3.822 1 95.69 96 THR A C 1
ATOM 726 O O . THR A 1 96 ? -0.456 21.828 -3.594 1 95.69 96 THR A O 1
ATOM 729 N N . ILE A 1 97 ? -2.277 22.234 -4.824 1 95 97 ILE A N 1
ATOM 730 C CA . ILE A 1 97 ? -2.004 21.188 -5.801 1 95 97 ILE A CA 1
ATOM 731 C C . ILE A 1 97 ? -1.786 21.812 -7.18 1 95 97 ILE A C 1
ATOM 733 O O . ILE A 1 97 ? -2.58 22.641 -7.625 1 95 97 ILE A O 1
ATOM 737 N N . LYS A 1 98 ? -0.72 21.562 -7.734 1 91 98 LYS A N 1
ATOM 738 C CA . LYS A 1 98 ? -0.521 21.891 -9.141 1 91 98 LYS A CA 1
ATOM 739 C C . LYS A 1 98 ? -0.917 20.719 -10.039 1 91 98 LYS A C 1
ATOM 741 O O . LYS A 1 98 ? -0.24 19.688 -10.062 1 91 98 LYS A O 1
ATOM 746 N N . ARG A 1 99 ? -2.098 20.875 -10.648 1 72.56 99 ARG A N 1
ATOM 747 C CA . ARG A 1 99 ? -2.801 19.828 -11.383 1 72.56 99 ARG A CA 1
ATOM 748 C C . ARG A 1 99 ? -2.578 19.969 -12.883 1 72.56 99 ARG A C 1
ATOM 750 O O . ARG A 1 99 ? -3.289 20.719 -13.555 1 72.56 99 ARG A O 1
ATOM 757 N N . ASP A 1 100 ? -1.448 19.828 -13.328 1 76.44 100 ASP A N 1
ATOM 758 C CA . ASP A 1 100 ? -1.439 19.75 -14.781 1 76.44 100 ASP A CA 1
ATOM 759 C C . ASP A 1 100 ? -1.822 18.359 -15.266 1 76.44 100 ASP A C 1
ATOM 761 O O . ASP A 1 100 ? -0.955 17.5 -15.469 1 76.44 100 ASP A O 1
ATOM 765 N N . GLY A 1 101 ? -3.264 18.047 -15.234 1 83.44 101 GLY A N 1
ATOM 766 C CA . GLY A 1 101 ? -3.658 16.797 -15.859 1 83.44 101 GLY A CA 1
ATOM 767 C C . GLY A 1 101 ? -3.861 15.664 -14.859 1 83.44 101 GLY A C 1
ATOM 768 O O . GLY A 1 101 ? -3.465 14.523 -15.117 1 83.44 101 GLY A O 1
ATOM 769 N N . ILE A 1 102 ? -4.422 15.906 -13.727 1 93.88 102 ILE A N 1
ATOM 770 C CA . ILE A 1 102 ? -4.719 14.836 -12.773 1 93.88 102 ILE A CA 1
ATOM 771 C C . ILE A 1 102 ? -5.969 14.078 -13.219 1 93.88 102 ILE A C 1
ATOM 773 O O . ILE A 1 102 ? -6.938 14.688 -13.68 1 93.88 102 ILE A O 1
ATOM 777 N N . ALA A 1 103 ? -5.84 12.773 -13.297 1 97.31 103 ALA A N 1
ATOM 778 C CA . ALA A 1 103 ? -6.988 11.938 -13.648 1 97.31 103 ALA A CA 1
ATOM 779 C C . ALA A 1 103 ? -7.887 11.703 -12.438 1 97.31 103 ALA A C 1
ATOM 781 O O . ALA A 1 103 ? -7.398 11.578 -11.305 1 97.31 103 ALA A O 1
ATOM 782 N N . SER A 1 104 ? -9.156 11.68 -12.711 1 97 104 SER A N 1
ATOM 783 C CA . SER A 1 104 ? -10.133 11.477 -11.648 1 97 104 SER A CA 1
ATOM 784 C C . SER A 1 104 ? -10.984 10.242 -11.914 1 97 104 SER A C 1
ATOM 786 O O . SER A 1 104 ? -11.367 9.969 -13.055 1 97 104 SER A O 1
ATOM 788 N N . TYR A 1 105 ? -11.273 9.547 -10.844 1 98.31 105 TYR A N 1
ATOM 789 C CA . TYR A 1 105 ? -12.109 8.359 -10.875 1 98.31 105 TYR A CA 1
ATOM 790 C C . TYR A 1 105 ? -13.141 8.383 -9.758 1 98.31 105 TYR A C 1
ATOM 792 O O . TYR A 1 105 ? -12.781 8.414 -8.578 1 98.31 105 TYR A O 1
ATOM 800 N N . ARG A 1 106 ? -14.406 8.367 -10.117 1 96.88 106 ARG A N 1
ATOM 801 C CA . ARG A 1 106 ? -15.484 8.281 -9.148 1 96.88 106 ARG A CA 1
ATOM 802 C C . ARG A 1 106 ? -15.664 6.852 -8.648 1 96.88 106 ARG A C 1
ATOM 804 O O . ARG A 1 106 ? -16.375 6.059 -9.266 1 96.88 106 ARG A O 1
ATOM 811 N N . SER A 1 107 ? -15.031 6.512 -7.59 1 93.69 107 SER A N 1
ATOM 812 C CA . SER A 1 107 ? -14.992 5.137 -7.105 1 93.69 107 SER A CA 1
ATOM 813 C C . SER A 1 107 ? -16.25 4.797 -6.305 1 93.69 107 SER A C 1
ATOM 815 O O . SER A 1 107 ? -16.5 3.627 -6.012 1 93.69 107 SER A O 1
ATOM 817 N N . SER A 1 108 ? -16.953 5.781 -5.836 1 91.31 108 SER A N 1
ATOM 818 C CA . SER A 1 108 ? -18.219 5.633 -5.133 1 91.31 108 SER A CA 1
ATOM 819 C C . SER A 1 108 ? -19.141 6.82 -5.398 1 91.31 108 SER A C 1
ATOM 821 O O . SER A 1 108 ? -18.781 7.723 -6.164 1 91.31 108 SER A O 1
ATOM 823 N N . ASN A 1 109 ? -20.25 6.77 -4.738 1 90.94 109 ASN A N 1
ATOM 824 C CA . ASN A 1 109 ? -21.203 7.863 -4.906 1 90.94 109 ASN A CA 1
ATOM 825 C C . ASN A 1 109 ? -20.797 9.086 -4.094 1 90.94 109 ASN A C 1
ATOM 827 O O . ASN A 1 109 ? -21.375 10.164 -4.254 1 90.94 109 ASN A O 1
ATOM 831 N N . HIS A 1 110 ? -19.75 8.953 -3.385 1 91 110 HIS A N 1
ATOM 832 C CA . HIS A 1 110 ? -19.453 10.078 -2.498 1 91 110 HIS A CA 1
ATOM 833 C C . HIS A 1 110 ? -17.984 10.461 -2.555 1 91 110 HIS A C 1
ATOM 835 O O . HIS A 1 110 ? -17.547 11.375 -1.849 1 91 110 HIS A O 1
ATOM 841 N N . ALA A 1 111 ? -17.25 9.734 -3.443 1 93.75 111 ALA A N 1
ATOM 842 C CA . ALA A 1 111 ? -15.828 10.023 -3.367 1 93.75 111 ALA A CA 1
ATOM 843 C C . ALA A 1 111 ? -15.18 9.953 -4.746 1 93.75 111 ALA A C 1
ATOM 845 O O . ALA A 1 111 ? -15.609 9.188 -5.605 1 93.75 111 ALA A O 1
ATOM 846 N N . THR A 1 112 ? -14.203 10.773 -4.895 1 96.31 112 THR A N 1
ATOM 847 C CA . THR A 1 112 ? -13.367 10.82 -6.09 1 96.31 112 THR A CA 1
ATOM 848 C C . THR A 1 112 ? -11.914 10.484 -5.75 1 96.31 112 THR A C 1
ATOM 850 O O . THR A 1 112 ? -11.383 10.969 -4.754 1 96.31 112 THR A O 1
ATOM 853 N N . ARG A 1 113 ? -11.398 9.594 -6.531 1 98.06 113 ARG A N 1
ATOM 854 C CA . ARG A 1 113 ? -9.977 9.266 -6.434 1 98.06 113 ARG A CA 1
ATOM 855 C C . ARG A 1 113 ? -9.188 9.898 -7.578 1 98.06 113 ARG A C 1
ATOM 857 O O . ARG A 1 113 ? -9.68 9.984 -8.703 1 98.06 113 ARG A O 1
ATOM 864 N N . GLN A 1 114 ? -8.008 10.352 -7.246 1 97.62 114 GLN A N 1
ATOM 865 C CA . GLN A 1 114 ? -7.207 11.023 -8.258 1 97.62 114 GLN A CA 1
ATOM 866 C C . GLN A 1 114 ? -5.805 10.43 -8.344 1 97.62 114 GLN A C 1
ATOM 868 O O . GLN A 1 114 ? -5.223 10.055 -7.328 1 97.62 114 GLN A O 1
ATOM 873 N N . PHE A 1 115 ? -5.289 10.344 -9.586 1 98.44 115 PHE A N 1
ATOM 874 C CA . PHE A 1 115 ? -3.994 9.727 -9.844 1 98.44 115 PHE A CA 1
ATOM 875 C C . PHE A 1 115 ? -3.322 10.375 -11.055 1 98.44 115 PHE A C 1
ATOM 877 O O . PHE A 1 115 ? -3.971 11.078 -11.828 1 98.44 115 PHE A O 1
ATOM 884 N N . CYS A 1 116 ? -2.043 10.242 -11.141 1 98.12 116 CYS A N 1
ATOM 885 C CA . CYS A 1 116 ? -1.314 10.75 -12.297 1 98.12 116 CYS A CA 1
ATOM 886 C C . CYS A 1 116 ? -1.595 9.906 -13.539 1 98.12 116 CYS A C 1
ATOM 888 O O . CYS A 1 116 ? -1.377 8.695 -13.531 1 98.12 116 CYS A O 1
ATOM 890 N N . PRO A 1 117 ? -2.006 10.523 -14.602 1 97.25 117 PRO A N 1
ATOM 891 C CA . PRO A 1 117 ? -2.312 9.742 -15.805 1 97.25 117 PRO A CA 1
ATOM 892 C C . PRO A 1 117 ? -1.058 9.273 -16.547 1 97.25 117 PRO A C 1
ATOM 894 O O . PRO A 1 117 ? -1.144 8.438 -17.453 1 97.25 117 PRO A O 1
ATOM 897 N N . LYS A 1 118 ? 0.069 9.742 -16.172 1 96.81 118 LYS A N 1
ATOM 898 C CA . LYS A 1 118 ? 1.31 9.391 -16.844 1 96.81 118 LYS A CA 1
ATOM 899 C C . LYS A 1 118 ? 2.021 8.242 -16.141 1 96.81 118 LYS A C 1
ATOM 901 O O . LYS A 1 118 ? 2.4 7.254 -16.766 1 96.81 118 LYS A O 1
ATOM 906 N N . CYS A 1 119 ? 2.117 8.344 -14.82 1 97.88 119 CYS A N 1
ATOM 907 C CA . CYS A 1 119 ? 2.916 7.336 -14.141 1 97.88 119 CYS A CA 1
ATOM 908 C C . CYS A 1 119 ? 2.039 6.441 -13.273 1 97.88 119 CYS A C 1
ATOM 910 O O . CYS A 1 119 ? 2.514 5.445 -12.719 1 97.88 119 CYS A O 1
ATOM 912 N N . GLY A 1 120 ? 0.789 6.805 -13.078 1 98.12 120 GLY A N 1
ATOM 913 C CA . GLY A 1 120 ? -0.155 5.926 -12.406 1 98.12 120 GLY A CA 1
ATOM 914 C C . GLY A 1 120 ? -0.203 6.145 -10.906 1 98.12 120 GLY A C 1
ATOM 915 O O . GLY A 1 120 ? -1.04 5.559 -10.219 1 98.12 120 GLY A O 1
ATOM 916 N N . THR A 1 121 ? 0.652 7.035 -10.344 1 98.62 121 THR A N 1
ATOM 917 C CA . THR A 1 121 ? 0.71 7.23 -8.898 1 98.62 121 THR A CA 1
ATOM 918 C C . THR A 1 121 ? -0.661 7.613 -8.352 1 98.62 121 THR A C 1
ATOM 920 O O . THR A 1 121 ? -1.279 8.57 -8.82 1 98.62 121 THR A O 1
ATOM 923 N N . SER A 1 122 ? -1.189 6.824 -7.406 1 98.81 122 SER A N 1
ATOM 924 C CA . SER A 1 122 ? -2.369 7.227 -6.648 1 98.81 122 SER A CA 1
ATOM 925 C C . SER A 1 122 ? -2.051 8.375 -5.695 1 98.81 122 SER A C 1
ATOM 927 O O . SER A 1 122 ? -1.113 8.281 -4.898 1 98.81 122 SER A O 1
ATOM 929 N N . LEU A 1 123 ? -2.891 9.398 -5.703 1 98.38 123 LEU A N 1
ATOM 930 C CA . LEU A 1 123 ? -2.471 10.602 -4.988 1 98.38 123 LEU A CA 1
ATOM 931 C C . LEU A 1 123 ? -3.518 11.016 -3.959 1 98.38 123 LEU A C 1
ATOM 933 O O . LEU A 1 123 ? -3.203 11.172 -2.775 1 98.38 123 LEU A O 1
ATOM 937 N N . PHE A 1 124 ? -4.797 11.148 -4.438 1 97.44 124 PHE A N 1
ATOM 938 C CA . PHE A 1 124 ? -5.754 11.812 -3.559 1 97.44 124 PHE A CA 1
ATOM 939 C C . PHE A 1 124 ? -7.062 11.031 -3.502 1 97.44 124 PHE A C 1
ATOM 941 O O . PHE A 1 124 ? -7.461 10.398 -4.484 1 97.44 124 PHE A O 1
ATOM 948 N N . PHE A 1 125 ? -7.664 11.07 -2.408 1 97.31 125 PHE A N 1
ATOM 949 C CA . PHE A 1 125 ? -9.047 10.695 -2.141 1 97.31 125 PHE A CA 1
ATOM 950 C C . PHE A 1 125 ? -9.836 11.883 -1.61 1 97.31 125 PHE A C 1
ATOM 952 O O . PHE A 1 125 ? -9.477 12.477 -0.594 1 97.31 125 PHE A O 1
ATOM 959 N N . VAL A 1 126 ? -10.914 12.164 -2.346 1 94.5 126 VAL A N 1
ATOM 960 C CA . VAL A 1 126 ? -11.703 13.344 -2.004 1 94.5 126 VAL A CA 1
ATOM 961 C C . VAL A 1 126 ? -13.164 12.945 -1.813 1 94.5 126 VAL A C 1
ATOM 963 O O . VAL A 1 126 ? -13.805 12.461 -2.744 1 94.5 126 VAL A O 1
ATOM 966 N N . GLU A 1 127 ? -13.633 13.156 -0.612 1 90.62 127 GLU A N 1
ATOM 967 C CA . GLU A 1 127 ? -15.062 12.977 -0.365 1 90.62 127 GLU A CA 1
ATOM 968 C C . GLU A 1 127 ? -15.852 14.234 -0.754 1 90.62 127 GLU A C 1
ATOM 970 O O . GLU A 1 127 ? -15.352 15.352 -0.612 1 90.62 127 GLU A O 1
ATOM 975 N N . ASP A 1 128 ? -17.031 14.102 -1.271 1 88.44 128 ASP A N 1
ATOM 976 C CA . ASP A 1 128 ? -17.844 15.203 -1.78 1 88.44 128 ASP A CA 1
ATOM 977 C C . ASP 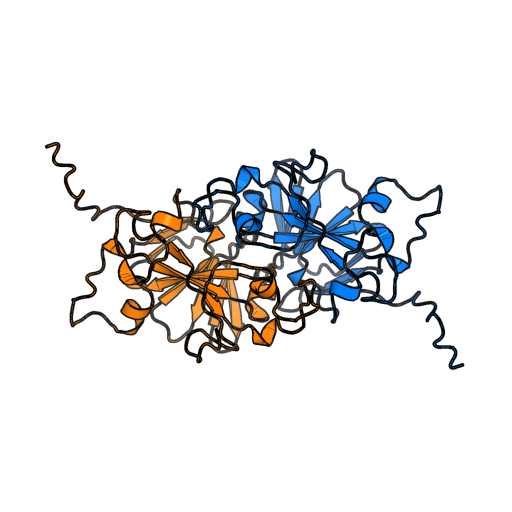A 1 128 ? -18.094 16.25 -0.695 1 88.44 128 ASP A C 1
ATOM 979 O O . ASP A 1 128 ? -18.109 17.453 -0.974 1 88.44 128 ASP A O 1
ATOM 983 N N . ASP A 1 129 ? -18.344 15.906 0.463 1 76.94 129 ASP A N 1
ATOM 984 C CA . ASP A 1 129 ? -18.781 16.844 1.499 1 76.94 129 ASP A CA 1
ATOM 985 C C . ASP A 1 129 ? -17.609 17.266 2.383 1 76.94 129 ASP A C 1
ATOM 987 O O . ASP A 1 129 ? -17.75 18.141 3.23 1 76.94 129 ASP A O 1
ATOM 991 N N . GLU A 1 130 ? -16.484 16.781 2.018 1 69.31 130 GLU A N 1
ATOM 992 C CA . GLU A 1 130 ? -15.438 17.016 3.004 1 69.31 130 GLU A CA 1
ATOM 993 C C . GLU A 1 130 ? -14.562 18.188 2.607 1 69.31 130 GLU A C 1
ATOM 995 O O . GLU A 1 130 ? -14.422 18.5 1.423 1 69.31 130 GLU A O 1
ATOM 1000 N N . LYS A 1 131 ? -14.195 18.781 3.67 1 82.06 131 LYS A N 1
ATOM 1001 C CA . LYS A 1 131 ? -13.328 19.953 3.598 1 82.06 131 LYS A CA 1
ATOM 1002 C C . LYS A 1 131 ? -11.859 19.562 3.666 1 82.06 131 LYS A C 1
ATOM 1004 O O . LYS A 1 131 ? -10.977 20.422 3.697 1 82.06 131 LYS A O 1
ATOM 1009 N N . SER A 1 132 ? -11.688 18.25 3.66 1 88.44 132 SER A N 1
ATOM 1010 C CA . SER A 1 132 ? -10.312 17.766 3.672 1 88.44 132 SER A CA 1
ATOM 1011 C C . SER A 1 132 ? -10.047 16.859 2.475 1 88.44 132 SER A C 1
ATOM 1013 O O . SER A 1 132 ? -10.977 16.406 1.803 1 88.44 132 SER A O 1
ATOM 1015 N N . ILE A 1 133 ? -8.867 16.734 2.154 1 93.81 133 ILE A N 1
ATOM 1016 C CA . ILE A 1 133 ? -8.359 15.844 1.12 1 93.81 133 ILE A CA 1
ATOM 1017 C C . ILE A 1 133 ? -7.418 14.82 1.745 1 93.81 133 ILE A C 1
ATOM 1019 O O . ILE A 1 133 ? -6.602 15.156 2.607 1 93.81 133 ILE A O 1
ATOM 1023 N N . ASP A 1 134 ? -7.645 13.586 1.408 1 96.81 134 ASP A N 1
ATOM 1024 C CA . ASP A 1 134 ? -6.719 12.539 1.836 1 96.81 134 ASP A CA 1
ATOM 1025 C C . ASP A 1 134 ? -5.586 12.359 0.826 1 96.81 134 ASP A C 1
ATOM 1027 O O . ASP A 1 134 ? -5.832 12.078 -0.348 1 96.81 134 ASP A O 1
ATOM 1031 N N . VAL A 1 135 ? -4.402 12.555 1.307 1 97.94 135 VAL A N 1
ATOM 1032 C CA . VAL A 1 135 ? -3.188 12.43 0.506 1 97.94 135 VAL A CA 1
ATOM 1033 C C . VAL A 1 135 ? -2.494 11.109 0.821 1 97.94 135 VAL A C 1
ATOM 1035 O O . VAL A 1 135 ? -2.311 10.758 1.989 1 97.94 135 VAL A O 1
ATOM 1038 N N . THR A 1 136 ? -2.152 10.359 -0.248 1 98.69 136 THR A N 1
ATOM 1039 C CA . THR A 1 136 ? -1.367 9.156 0.03 1 98.69 136 THR A CA 1
ATOM 1040 C C . THR A 1 136 ? -0.031 9.523 0.671 1 98.69 136 THR A C 1
ATOM 1042 O O . THR A 1 136 ? 0.674 10.414 0.184 1 98.69 136 THR A O 1
ATOM 1045 N N . LEU A 1 137 ? 0.271 8.859 1.692 1 97.75 137 LEU A N 1
ATOM 1046 C CA . LEU A 1 137 ? 1.488 9.141 2.445 1 97.75 137 LEU A CA 1
ATOM 1047 C C . LEU A 1 137 ? 2.725 8.938 1.575 1 97.75 137 LEU A C 1
ATOM 1049 O O . LEU A 1 137 ? 3.672 9.727 1.646 1 97.75 137 LEU A O 1
ATOM 1053 N N . ALA A 1 138 ? 2.701 7.953 0.749 1 97.5 138 ALA A N 1
ATOM 1054 C CA . ALA A 1 138 ? 3.848 7.551 -0.061 1 97.5 138 ALA A CA 1
ATOM 1055 C C . ALA A 1 138 ? 4.164 8.594 -1.126 1 97.5 138 ALA A C 1
ATOM 1057 O O . ALA A 1 138 ? 5.227 8.562 -1.746 1 97.5 138 ALA A O 1
ATOM 1058 N N . SER A 1 139 ? 3.242 9.531 -1.345 1 98 139 SER A N 1
ATOM 1059 C CA . SER A 1 139 ? 3.48 10.539 -2.371 1 98 139 SER A CA 1
ATOM 1060 C C . SER A 1 139 ? 4.141 11.781 -1.781 1 98 139 SER A C 1
ATOM 1062 O O . SER A 1 139 ? 4.512 12.695 -2.516 1 98 139 SER A O 1
ATOM 1064 N N . ILE A 1 140 ? 4.305 11.82 -0.47 1 97.88 140 ILE A N 1
ATOM 1065 C CA . ILE A 1 140 ? 4.98 12.938 0.188 1 97.88 140 ILE A CA 1
ATOM 1066 C C . ILE A 1 140 ? 6.492 12.719 0.138 1 97.88 140 ILE A C 1
ATOM 1068 O O . ILE A 1 140 ? 6.988 11.664 0.526 1 97.88 140 ILE A O 1
ATOM 1072 N N . THR A 1 141 ? 7.168 13.703 -0.367 1 96.75 141 THR A N 1
ATOM 1073 C CA . THR A 1 141 ? 8.594 13.547 -0.621 1 96.75 141 THR A CA 1
ATOM 1074 C C . THR A 1 141 ? 9.414 14.266 0.447 1 96.75 141 THR A C 1
ATOM 1076 O O . THR A 1 141 ? 10.641 14.125 0.492 1 96.75 141 THR A O 1
ATOM 1079 N N . THR A 1 142 ? 8.789 15.047 1.327 1 96.5 142 THR A N 1
ATOM 1080 C CA . THR A 1 142 ? 9.492 15.664 2.443 1 96.5 142 THR A CA 1
ATOM 1081 C C . THR A 1 142 ? 10.211 14.609 3.277 1 96.5 142 THR A C 1
ATOM 1083 O O . THR A 1 142 ? 9.609 13.609 3.67 1 96.5 142 THR A O 1
ATOM 1086 N N . PRO A 1 143 ? 11.539 14.75 3.496 1 92.88 143 PRO A N 1
ATOM 1087 C CA . PRO A 1 143 ? 12.258 13.773 4.324 1 92.88 143 PRO A CA 1
ATOM 1088 C C . PRO A 1 143 ? 11.773 13.766 5.773 1 92.88 143 PRO A C 1
ATOM 1090 O O . PRO A 1 143 ? 11.117 14.711 6.215 1 92.88 143 PRO A O 1
ATOM 1093 N N . ASN A 1 144 ? 12.102 12.703 6.441 1 90.31 144 ASN A N 1
ATOM 1094 C CA . ASN A 1 144 ? 11.711 12.539 7.84 1 90.31 144 ASN A CA 1
ATOM 1095 C C . ASN A 1 144 ? 10.211 12.742 8.031 1 90.31 144 ASN A C 1
ATOM 1097 O O . ASN A 1 144 ? 9.797 13.492 8.914 1 90.31 144 ASN A O 1
ATOM 1101 N N . LEU A 1 145 ? 9.508 12.141 7.219 1 92 145 LEU A N 1
ATOM 1102 C CA . LEU A 1 145 ? 8.055 12.273 7.074 1 92 145 LEU A CA 1
ATOM 1103 C C . LEU A 1 145 ? 7.363 12.148 8.43 1 92 145 LEU A C 1
ATOM 1105 O O . LEU A 1 145 ? 6.449 12.922 8.727 1 92 145 LEU A O 1
ATOM 1109 N N . PHE A 1 146 ? 7.848 11.367 9.266 1 91.81 146 PHE A N 1
ATOM 1110 C CA . PHE A 1 146 ? 7.125 11.047 10.492 1 91.81 146 PHE A CA 1
ATOM 1111 C C . PHE A 1 146 ? 7.453 12.055 11.586 1 91.81 146 PHE A C 1
ATOM 1113 O O . PHE A 1 146 ? 6.941 11.953 12.703 1 91.81 146 PHE A O 1
ATOM 1120 N N . ASP A 1 147 ? 8.273 13.039 11.258 1 91.81 147 ASP A N 1
ATOM 1121 C CA . ASP A 1 147 ? 8.375 14.227 12.102 1 91.81 147 ASP A CA 1
ATOM 1122 C C . ASP A 1 147 ? 7.102 15.062 12.023 1 91.81 147 ASP A C 1
ATOM 1124 O O . ASP A 1 147 ? 6.824 15.867 12.922 1 91.81 147 ASP A O 1
ATOM 1128 N N . TYR A 1 148 ? 6.355 14.82 10.953 1 95.25 148 TYR A N 1
ATOM 1129 C CA . TYR A 1 148 ? 5.23 15.695 10.672 1 95.25 148 TYR A CA 1
ATOM 1130 C C . TYR A 1 148 ? 3.916 14.922 10.68 1 95.25 148 TYR A C 1
ATOM 1132 O O . TYR A 1 148 ? 2.838 15.523 10.727 1 95.25 148 TYR A O 1
ATOM 1140 N N . ILE A 1 149 ? 4 13.664 10.617 1 95.75 149 ILE A N 1
ATOM 1141 C CA . ILE A 1 149 ? 2.834 12.805 10.461 1 95.75 149 ILE A CA 1
ATOM 1142 C C . ILE A 1 149 ? 2.82 11.75 11.57 1 95.75 149 ILE A C 1
ATOM 1144 O O . ILE A 1 149 ? 3.861 11.18 11.898 1 95.75 149 ILE A O 1
ATOM 1148 N N . GLU A 1 150 ? 1.687 11.523 12.148 1 93.81 150 GLU A N 1
ATOM 1149 C CA . GLU A 1 150 ? 1.49 10.492 13.164 1 93.81 150 GLU A CA 1
ATOM 1150 C C . GLU A 1 150 ? 0.545 9.398 12.672 1 93.81 150 GLU A C 1
ATOM 1152 O O . GLU A 1 150 ? -0.61 9.672 12.344 1 93.81 150 GLU A O 1
ATOM 1157 N N . MET A 1 151 ? 1.059 8.141 12.57 1 94.06 151 MET A N 1
ATOM 1158 C CA . MET A 1 151 ? 0.185 7.008 12.273 1 94.06 151 MET A CA 1
ATOM 1159 C C . MET A 1 151 ? -0.657 6.637 13.492 1 94.06 151 MET A C 1
ATOM 1161 O O . MET A 1 151 ? -0.119 6.23 14.523 1 94.06 151 MET A O 1
ATOM 1165 N N . ILE A 1 152 ? -2.006 6.648 13.312 1 93.44 152 ILE A N 1
ATOM 1166 C CA . ILE A 1 152 ? -2.785 6.605 14.547 1 93.44 152 ILE A CA 1
ATOM 1167 C C . ILE A 1 152 ? -3.619 5.324 14.586 1 93.44 152 ILE A C 1
ATOM 1169 O O . ILE A 1 152 ? -4.078 4.91 15.648 1 93.44 152 ILE A O 1
ATOM 1173 N N . GLY A 1 153 ? -3.885 4.742 13.398 1 93.12 153 GLY A N 1
ATOM 1174 C CA . GLY A 1 153 ? -4.707 3.551 13.523 1 93.12 153 GLY A CA 1
ATOM 1175 C C . GLY A 1 153 ? -5.039 2.91 12.188 1 93.12 153 GLY A C 1
ATOM 1176 O O . GLY A 1 153 ? -4.551 3.35 11.148 1 93.12 153 GLY A O 1
ATOM 1177 N N . HIS A 1 154 ? -5.828 1.749 12.281 1 94.94 154 HIS A N 1
ATOM 1178 C CA . HIS A 1 154 ? -6.309 0.934 11.172 1 94.94 154 HIS A CA 1
ATOM 1179 C C . HIS A 1 154 ? -7.824 1.026 11.039 1 94.94 154 HIS A C 1
ATOM 1181 O O . HIS A 1 154 ? -8.555 0.811 12.008 1 94.94 154 HIS A O 1
ATOM 1187 N N . ILE A 1 155 ? -8.195 1.356 9.828 1 95.56 155 ILE A N 1
ATOM 1188 C CA . ILE A 1 155 ? -9.633 1.521 9.641 1 95.56 155 ILE A CA 1
ATOM 1189 C C . ILE A 1 155 ? -10.133 0.559 8.562 1 95.56 155 ILE A C 1
ATOM 1191 O O . ILE A 1 155 ? -9.344 0.068 7.746 1 95.56 155 ILE A O 1
ATOM 1195 N N . TRP A 1 156 ? -11.5 0.243 8.586 1 95.5 156 TRP A N 1
ATOM 1196 C CA . TRP A 1 156 ? -12.203 -0.604 7.625 1 95.5 156 TRP A CA 1
ATOM 1197 C C . TRP A 1 156 ? -11.656 -2.027 7.656 1 95.5 156 TRP A C 1
ATOM 1199 O O . TRP A 1 156 ? -11.438 -2.639 6.605 1 95.5 156 TRP A O 1
ATOM 1209 N N . LEU A 1 157 ? -11.422 -2.539 8.828 1 93.69 157 LEU A N 1
ATOM 1210 C CA . LEU A 1 157 ? -10.836 -3.867 8.969 1 93.69 157 LEU A CA 1
ATOM 1211 C C . LEU A 1 157 ? -11.844 -4.949 8.594 1 93.69 157 LEU A C 1
ATOM 1213 O O . LEU A 1 157 ? -11.453 -6.074 8.273 1 93.69 157 LEU A O 1
ATOM 1217 N N . GLU A 1 158 ? -13.094 -4.59 8.594 1 93.19 158 GLU A N 1
ATOM 1218 C CA . GLU A 1 158 ? -14.102 -5.551 8.156 1 93.19 158 GLU A CA 1
ATOM 1219 C C . GLU A 1 158 ? -13.898 -5.945 6.695 1 93.19 158 GLU A C 1
ATOM 1221 O O . GLU A 1 158 ? -14.141 -7.094 6.32 1 93.19 158 GLU A O 1
ATOM 1226 N N . ASP A 1 159 ? -13.43 -5.043 5.914 1 93.81 159 ASP A N 1
ATOM 1227 C CA . ASP A 1 159 ? -13.195 -5.297 4.496 1 93.81 159 ASP A CA 1
ATOM 1228 C C . ASP A 1 159 ? -11.984 -6.195 4.285 1 93.81 159 ASP A C 1
ATOM 1230 O O . ASP A 1 159 ? -11.789 -6.75 3.201 1 93.81 159 ASP A O 1
ATOM 1234 N N . ALA A 1 160 ? -11.164 -6.336 5.312 1 91.69 160 ALA A N 1
ATOM 1235 C CA . ALA A 1 160 ? -9.945 -7.129 5.176 1 91.69 160 ALA A CA 1
ATOM 1236 C C . ALA A 1 160 ? -10.039 -8.422 5.984 1 91.69 160 ALA A C 1
ATOM 1238 O O . ALA A 1 160 ? -9.039 -9.117 6.168 1 91.69 160 ALA A O 1
ATOM 1239 N N . LYS A 1 161 ? -11.125 -8.742 6.434 1 87.75 161 LYS A N 1
ATOM 1240 C CA . LYS A 1 161 ? -11.289 -9.844 7.371 1 87.75 161 LYS A CA 1
ATOM 1241 C C . LYS A 1 161 ? -10.898 -11.172 6.73 1 87.75 161 LYS A C 1
ATOM 1243 O O . LYS A 1 161 ? -10.453 -12.094 7.422 1 87.75 161 LYS A O 1
ATOM 1248 N N . ASP A 1 162 ? -10.984 -11.273 5.418 1 87 162 ASP A N 1
ATOM 1249 C CA . ASP A 1 162 ? -10.695 -12.547 4.75 1 87 162 ASP A CA 1
ATOM 1250 C C . ASP A 1 162 ? -9.227 -12.633 4.344 1 87 162 ASP A C 1
ATOM 1252 O O . ASP A 1 162 ? -8.773 -13.672 3.861 1 87 162 ASP A O 1
ATOM 1256 N N . LEU A 1 163 ? -8.547 -11.602 4.512 1 88.62 163 LEU A N 1
ATOM 1257 C CA . LEU A 1 163 ? -7.113 -11.625 4.25 1 88.62 163 LEU A CA 1
ATOM 1258 C C . LEU A 1 163 ? -6.352 -12.188 5.449 1 88.62 163 LEU A C 1
ATOM 1260 O O . LEU A 1 163 ? -6.027 -11.445 6.379 1 88.62 163 LEU A O 1
ATOM 1264 N N . VAL A 1 164 ? -6.055 -13.422 5.422 1 78.88 164 VAL A N 1
ATOM 1265 C CA . VAL A 1 164 ? -5.43 -14.125 6.531 1 78.88 164 VAL A CA 1
ATOM 1266 C C . VAL A 1 164 ? -3.912 -14.141 6.348 1 78.88 164 VAL A C 1
ATOM 1268 O O . VAL A 1 164 ? -3.381 -14.938 5.566 1 78.88 164 VAL A O 1
ATOM 1271 N N . LEU A 1 165 ? -3.289 -13.25 7.09 1 79.62 165 LEU A N 1
ATOM 1272 C CA . LEU A 1 165 ? -1.841 -13.117 6.973 1 79.62 165 LEU A CA 1
ATOM 1273 C C . LEU A 1 165 ? -1.146 -13.641 8.227 1 79.62 165 LEU A C 1
ATOM 1275 O O . LEU A 1 165 ? 0.061 -13.891 8.219 1 79.62 165 LEU A O 1
ATOM 1279 N N . ASP A 1 166 ? -1.913 -13.812 9.297 1 68.94 166 ASP A N 1
ATOM 1280 C CA . ASP A 1 166 ? -1.291 -14.141 10.578 1 68.94 166 ASP A CA 1
ATOM 1281 C C . ASP A 1 166 ? -1.132 -15.648 10.734 1 68.94 166 ASP A C 1
ATOM 1283 O O . ASP A 1 166 ? -1.731 -16.422 9.984 1 68.94 166 ASP A O 1
ATOM 1287 N N . GLU A 1 167 ? -0.277 -15.914 11.648 1 64.94 167 GLU A N 1
ATOM 1288 C CA . GLU A 1 167 ? 0.022 -17.312 11.961 1 64.94 167 GLU A CA 1
ATOM 1289 C C . GLU A 1 167 ? -1.168 -18 12.633 1 64.94 167 GLU A C 1
ATOM 1291 O O . GLU A 1 167 ? -1.31 -19.219 12.555 1 64.94 167 GLU A O 1
ATOM 1296 N N . ALA A 1 168 ? -1.865 -17.156 13.156 1 63.69 168 ALA A N 1
ATOM 1297 C CA . ALA A 1 168 ? -2.988 -17.75 13.883 1 63.69 168 ALA A CA 1
ATOM 1298 C C . ALA A 1 168 ? -4.195 -17.922 12.961 1 63.69 168 ALA A C 1
ATOM 1300 O O . ALA A 1 168 ? -5.203 -18.516 13.359 1 63.69 168 ALA A O 1
ATOM 1301 N N . GLY A 1 169 ? -3.926 -17.578 11.789 1 61.16 169 GLY A N 1
ATOM 1302 C CA . GLY A 1 169 ? -5.016 -17.688 10.836 1 61.16 169 GLY A CA 1
ATOM 1303 C C . GLY A 1 169 ? -6.125 -16.672 11.078 1 61.16 169 GLY A C 1
ATOM 1304 O O . GLY A 1 169 ? -7.242 -16.844 10.586 1 61.16 169 GLY A O 1
ATOM 1305 N N . LYS A 1 170 ? -5.762 -15.766 11.977 1 62.94 170 LYS A N 1
ATOM 1306 C CA . LYS A 1 170 ? -6.789 -14.766 12.242 1 62.94 170 LYS A CA 1
ATOM 1307 C C . LYS A 1 170 ? -6.84 -13.719 11.133 1 62.94 170 LYS A C 1
ATOM 1309 O O . LYS A 1 170 ? -5.824 -13.438 10.492 1 62.94 170 LYS A O 1
ATOM 1314 N N . GLY A 1 171 ? -8.023 -13.453 10.633 1 63.09 171 GLY A N 1
ATOM 1315 C CA . GLY A 1 171 ? -8.266 -12.406 9.656 1 63.09 171 GLY A CA 1
ATOM 1316 C C . GLY A 1 171 ? -7.855 -11.031 10.141 1 63.09 171 GLY A C 1
ATOM 1317 O O . GLY A 1 171 ? -7.324 -10.883 11.242 1 63.09 171 GLY A O 1
ATOM 1318 N N . GLY A 1 172 ? -7.785 -10.109 9.281 1 69.06 172 GLY A N 1
ATOM 1319 C CA . GLY A 1 172 ? -7.496 -8.727 9.625 1 69.06 172 GLY A CA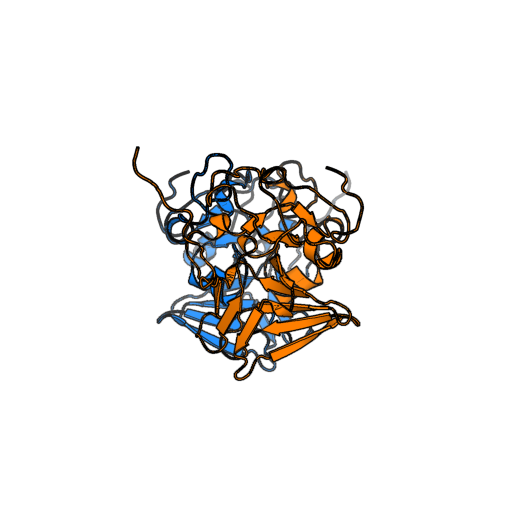 1
ATOM 1320 C C . GLY A 1 172 ? -6.5 -8.07 8.68 1 69.06 172 GLY A C 1
ATOM 1321 O O . GLY A 1 172 ? -6.062 -6.945 8.922 1 69.06 172 GLY A O 1
ATOM 1322 N N . GLY A 1 173 ? -6.23 -8.852 7.742 1 77.31 173 GLY A N 1
ATOM 1323 C CA . GLY A 1 173 ? -5.363 -8.258 6.738 1 77.31 173 GLY A CA 1
ATOM 1324 C C . GLY A 1 173 ? -3.994 -7.883 7.281 1 77.31 173 GLY A C 1
ATOM 1325 O O . GLY A 1 173 ? -3.434 -8.602 8.117 1 77.31 173 GLY A O 1
ATOM 1326 N N . LEU A 1 174 ? -3.443 -6.863 6.797 1 84.94 174 LEU A N 1
ATOM 1327 C CA . LEU A 1 174 ? -2.117 -6.371 7.16 1 84.94 174 LEU A CA 1
ATOM 1328 C C . LEU A 1 174 ? -2.074 -5.957 8.625 1 84.94 174 LEU A C 1
ATOM 1330 O O . LEU A 1 174 ? -1.064 -6.164 9.305 1 84.94 174 LEU A O 1
ATOM 1334 N N . ALA A 1 175 ? -3.152 -5.473 9.102 1 87.19 175 ALA A N 1
ATOM 1335 C CA . ALA A 1 175 ? -3.211 -5.016 10.492 1 87.19 175 ALA A CA 1
ATOM 1336 C C . ALA A 1 175 ? -2.932 -6.164 11.461 1 87.19 175 ALA A C 1
ATOM 1338 O O . ALA A 1 175 ? -2.35 -5.957 12.523 1 87.19 175 ALA A O 1
ATOM 1339 N N . GLY A 1 176 ? -3.295 -7.262 11.086 1 84.94 176 GLY A N 1
ATOM 1340 C CA . GLY A 1 176 ? -3.15 -8.43 11.945 1 84.94 176 GLY A CA 1
ATOM 1341 C C . GLY A 1 176 ? -1.704 -8.812 12.195 1 84.94 176 GLY A C 1
ATOM 1342 O O . GLY A 1 176 ? -1.402 -9.539 13.141 1 84.94 176 GLY A O 1
ATOM 1343 N N . ILE A 1 177 ? -0.86 -8.375 11.414 1 87.25 177 ILE A N 1
ATOM 1344 C CA . ILE A 1 177 ? 0.545 -8.734 11.562 1 87.25 177 ILE A CA 1
ATOM 1345 C C . ILE A 1 177 ? 1.367 -7.484 11.867 1 87.25 177 ILE A C 1
ATOM 1347 O O . ILE A 1 177 ? 2.59 -7.48 11.703 1 87.25 177 ILE A O 1
ATOM 1351 N N . MET A 1 178 ? 0.726 -6.434 12.219 1 86.81 178 MET A N 1
ATOM 1352 C CA . MET A 1 178 ? 1.408 -5.191 12.578 1 86.81 178 MET A CA 1
ATOM 1353 C C . MET A 1 178 ? 1.357 -4.965 14.086 1 86.81 178 MET A C 1
ATOM 1355 O O . MET A 1 178 ? 0.323 -5.188 14.719 1 86.81 178 MET A O 1
ATOM 1359 N N . THR A 1 179 ? 2.49 -4.57 14.633 1 84.81 179 THR A N 1
ATOM 1360 C CA . THR A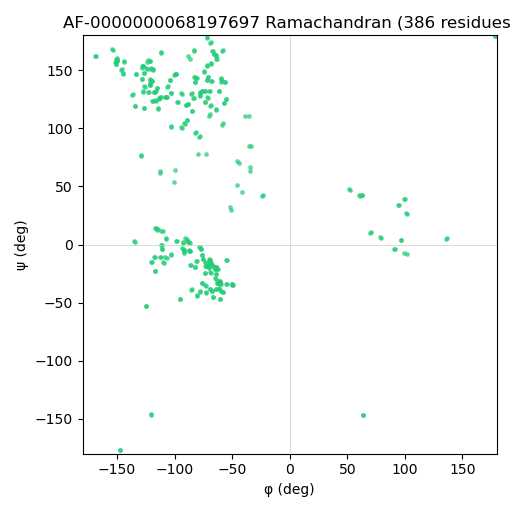 1 179 ? 2.605 -4.25 16.047 1 84.81 179 THR A CA 1
ATOM 1361 C C . THR A 1 179 ? 2.859 -2.758 16.25 1 84.81 179 THR A C 1
ATOM 1363 O O . THR A 1 179 ? 3.855 -2.367 16.859 1 84.81 179 THR A O 1
ATOM 1366 N N . ASP A 1 180 ? 1.975 -1.929 15.836 1 83.25 180 ASP A N 1
ATOM 1367 C CA . ASP A 1 180 ? 2.23 -0.492 15.812 1 83.25 180 ASP A CA 1
ATOM 1368 C C . ASP A 1 180 ? 1.457 0.223 16.922 1 83.25 180 ASP A C 1
ATOM 1370 O O . ASP A 1 180 ? 1.619 1.429 17.109 1 83.25 180 ASP A O 1
ATOM 1374 N N . GLY A 1 181 ? 0.522 -0.495 17.562 1 82.62 181 GLY A N 1
ATOM 1375 C CA . GLY A 1 181 ? -0.214 0.102 18.672 1 82.62 181 GLY A CA 1
ATOM 1376 C C . GLY A 1 181 ? -1.334 1.017 18.219 1 82.62 181 GLY A C 1
ATOM 1377 O O . GLY A 1 181 ? -1.98 1.671 19.031 1 82.62 181 GLY A O 1
ATOM 1378 N N . GLY A 1 182 ? -1.629 1.129 17 1 86.81 182 GLY A N 1
ATOM 1379 C CA . GLY A 1 182 ? -2.711 1.959 16.5 1 86.81 182 GLY A CA 1
ATOM 1380 C C . GLY A 1 182 ? -4.086 1.403 16.812 1 86.81 182 GLY A C 1
ATOM 1381 O O . GLY A 1 182 ? -4.254 0.19 16.953 1 86.81 182 GLY A O 1
ATOM 1382 N N . TYR A 1 183 ? -5.02 2.32 16.875 1 90.25 183 TYR A N 1
ATOM 1383 C CA . TYR A 1 183 ? -6.379 1.837 17.094 1 90.25 183 TYR A CA 1
ATOM 1384 C C . TYR A 1 183 ? -6.879 1.04 15.898 1 90.25 183 TYR A C 1
ATOM 1386 O O . TYR A 1 183 ? -6.277 1.085 14.82 1 90.25 183 TYR A O 1
ATOM 1394 N N . ARG A 1 184 ? -7.969 0.338 16.109 1 92.38 184 ARG A N 1
ATOM 1395 C CA . ARG A 1 184 ? -8.555 -0.499 15.07 1 92.38 184 ARG A CA 1
ATOM 1396 C C . ARG A 1 184 ? -10.07 -0.352 15.031 1 92.38 184 ARG A C 1
ATOM 1398 O O . ARG A 1 184 ? -10.727 -0.395 16.078 1 92.38 184 ARG A O 1
ATOM 1405 N N . THR A 1 185 ? -10.539 -0.093 13.828 1 93.06 185 THR A N 1
ATOM 1406 C CA . THR A 1 185 ? -11.984 -0.009 13.664 1 93.06 185 THR A CA 1
ATOM 1407 C C . THR A 1 185 ? -12.469 -0.979 12.594 1 93.06 185 THR A C 1
ATOM 1409 O O . THR A 1 185 ? -11.734 -1.287 11.648 1 93.06 185 THR A O 1
ATOM 1412 N N . LYS A 1 186 ? -13.695 -1.458 12.711 1 91 186 LYS A N 1
ATOM 1413 C CA . LYS A 1 186 ? -14.297 -2.324 11.703 1 91 186 LYS A CA 1
ATOM 1414 C C . LYS A 1 186 ? -14.656 -1.537 10.445 1 91 186 LYS A C 1
ATOM 1416 O O . LYS A 1 186 ? -14.523 -2.045 9.328 1 91 186 LYS A O 1
ATOM 1421 N N . GLN A 1 187 ? -15.07 -0.307 10.68 1 92.06 187 GLN A N 1
ATOM 1422 C CA . GLN A 1 187 ? -15.469 0.571 9.586 1 92.06 187 GLN A CA 1
ATOM 1423 C C . GLN A 1 187 ? -14.617 1.835 9.547 1 92.06 187 GLN A C 1
ATOM 1425 O O . GLN A 1 187 ? -13.414 1.783 9.812 1 92.06 187 GLN A O 1
ATOM 1430 N N . GLY A 1 188 ? -15.188 2.914 9.156 1 89.06 188 GLY A N 1
ATOM 1431 C CA . GLY A 1 188 ? -14.43 4.145 8.984 1 89.06 188 GLY A CA 1
ATOM 1432 C C . GLY A 1 188 ? -13.93 4.73 10.289 1 89.06 188 GLY A C 1
ATOM 1433 O O . GLY A 1 188 ? -14.25 4.223 11.367 1 89.06 188 GLY A O 1
ATOM 1434 N N . SER A 1 189 ? -13.164 5.734 10.188 1 82.81 189 SER A N 1
ATOM 1435 C CA . SER A 1 189 ? -12.453 6.328 11.32 1 82.81 189 SER A CA 1
ATOM 1436 C C . SER A 1 189 ? -13.43 6.883 12.352 1 82.81 189 SER A C 1
ATOM 1438 O O . SER A 1 189 ? -13.062 7.098 13.508 1 82.81 189 SER A O 1
ATOM 1440 N N . LYS A 1 190 ? -14.594 7.133 11.969 1 80.94 190 LYS A N 1
ATOM 1441 C CA . LYS A 1 190 ? -15.578 7.703 12.883 1 80.94 190 LYS A CA 1
ATOM 1442 C C . LYS A 1 190 ? -16.312 6.605 13.656 1 80.94 190 LYS A C 1
ATOM 1444 O O . LYS A 1 190 ? -17.078 6.895 14.578 1 80.94 190 LYS A O 1
ATOM 1449 N N . SER A 1 191 ? -16.031 5.371 13.305 1 86.94 191 SER A N 1
ATOM 1450 C CA . SER A 1 191 ? -16.656 4.25 14 1 86.94 191 SER A CA 1
ATOM 1451 C C . SER A 1 191 ? -15.914 3.918 15.289 1 86.94 191 SER A C 1
ATOM 1453 O O . SER A 1 191 ? -14.773 4.348 15.484 1 86.94 191 SER A O 1
ATOM 1455 N N . GLU A 1 192 ? -16.516 3.135 16.109 1 87.56 192 GLU A N 1
ATOM 1456 C CA . GLU A 1 192 ? -15.938 2.793 17.406 1 87.56 192 GLU A CA 1
ATOM 1457 C C . GLU A 1 192 ? -14.766 1.83 17.266 1 87.56 192 GLU A C 1
ATOM 1459 O O . GLU A 1 192 ? -14.891 0.785 16.625 1 87.56 192 GLU A O 1
ATOM 1464 N N . PRO A 1 193 ? -13.688 2.209 17.969 1 89.38 193 PRO A N 1
ATOM 1465 C CA . PRO A 1 193 ? -12.562 1.276 17.953 1 89.38 193 PRO A CA 1
ATOM 1466 C C . PRO A 1 193 ? -12.797 0.048 18.828 1 89.38 193 PRO A C 1
ATOM 1468 O O . PRO A 1 193 ? -13.539 0.118 19.812 1 89.38 193 PRO A O 1
ATOM 1471 N N . PHE A 1 194 ? -12.242 -1.16 18.5 1 83.06 194 PHE A N 1
ATOM 1472 C CA . PHE A 1 194 ? -12.344 -2.359 19.312 1 83.06 194 PHE A CA 1
ATOM 1473 C C . PHE A 1 194 ? -10.992 -2.736 19.906 1 83.06 194 PHE A C 1
ATOM 1475 O O . PHE A 1 194 ? -10.883 -3.705 20.656 1 83.06 194 PHE A O 1
ATOM 1482 N N . TYR A 1 195 ? -9.93 -2.066 19.609 1 70.31 195 TYR A N 1
ATOM 1483 C CA . TYR A 1 195 ? -8.609 -2.156 20.219 1 70.31 195 TYR A CA 1
ATOM 1484 C C . TYR A 1 195 ? -7.992 -0.772 20.391 1 70.31 195 TYR A C 1
ATOM 1486 O O . TYR A 1 195 ? -8.281 0.143 19.609 1 70.31 195 TYR A O 1
ATOM 1494 N N . MET B 1 1 ? -14.719 -44.312 4.52 1 26.06 1 MET B N 1
ATOM 1495 C CA . MET B 1 1 ? -13.438 -43.656 4.23 1 26.06 1 MET B CA 1
ATOM 1496 C C . MET B 1 1 ? -13.562 -42.719 3.039 1 26.06 1 MET B C 1
ATOM 1498 O O . MET B 1 1 ? -13.656 -43.156 1.895 1 26.06 1 MET B O 1
ATOM 1502 N N . SER B 1 2 ? -14.305 -41.688 3.084 1 30.39 2 SER B N 1
ATOM 1503 C CA . SER B 1 2 ? -14.875 -40.844 2.041 1 30.39 2 SER B CA 1
ATOM 1504 C C . SER B 1 2 ? -13.781 -40.25 1.174 1 30.39 2 SER B C 1
ATOM 1506 O O . SER B 1 2 ? -12.75 -39.781 1.687 1 30.39 2 SER B O 1
ATOM 1508 N N . ASN B 1 3 ? -13.469 -40.719 -0.084 1 27.62 3 ASN B N 1
ATOM 1509 C CA . ASN B 1 3 ? -12.547 -40.438 -1.183 1 27.62 3 ASN B CA 1
ATOM 1510 C C . ASN B 1 3 ? -12.484 -38.938 -1.483 1 27.62 3 ASN B C 1
ATOM 1512 O O . ASN B 1 3 ? -13.383 -38.406 -2.131 1 27.62 3 ASN B O 1
ATOM 1516 N N . ALA B 1 4 ? -12.273 -38.188 -0.542 1 34 4 ALA B N 1
ATOM 1517 C CA . ALA B 1 4 ? -12.039 -36.812 -0.949 1 34 4 ALA B CA 1
ATOM 1518 C C . ALA B 1 4 ? -11.109 -36.75 -2.156 1 34 4 ALA B C 1
ATOM 1520 O O . ALA B 1 4 ? -9.906 -36.969 -2.035 1 34 4 ALA B O 1
ATOM 1521 N N . LYS B 1 5 ? -11.531 -37.188 -3.422 1 35.25 5 LYS B N 1
ATOM 1522 C CA . LYS B 1 5 ? -10.906 -37.156 -4.738 1 35.25 5 LYS B CA 1
ATOM 1523 C C . LYS B 1 5 ? -10.141 -35.844 -4.949 1 35.25 5 LYS B C 1
ATOM 1525 O O . LYS B 1 5 ? -10.633 -34.781 -4.609 1 35.25 5 LYS B O 1
ATOM 1530 N N . ALA B 1 6 ? -8.789 -35.875 -5 1 36.78 6 ALA B N 1
ATOM 1531 C CA . ALA B 1 6 ? -7.809 -34.906 -5.52 1 36.78 6 ALA B CA 1
ATOM 1532 C C . ALA B 1 6 ? -8.352 -34.188 -6.746 1 36.78 6 ALA B C 1
ATOM 1534 O O . ALA B 1 6 ? -8.617 -34.812 -7.777 1 36.78 6 ALA B O 1
ATOM 1535 N N . GLN B 1 7 ? -9.383 -33.344 -6.703 1 35.66 7 GLN B N 1
ATOM 1536 C CA . GLN B 1 7 ? -9.898 -32.656 -7.875 1 35.66 7 GLN B CA 1
ATOM 1537 C C . GLN B 1 7 ? -8.781 -32.281 -8.852 1 35.66 7 GLN B C 1
ATOM 1539 O O . GLN B 1 7 ? -7.762 -31.719 -8.461 1 35.66 7 GLN B O 1
ATOM 1544 N N . SER B 1 8 ? -8.328 -33.031 -9.695 1 38.22 8 SER B N 1
ATOM 1545 C CA . SER B 1 8 ? -7.492 -32.844 -10.875 1 38.22 8 SER B CA 1
ATOM 1546 C C . SER B 1 8 ? -7.594 -31.406 -11.383 1 38.22 8 SER B C 1
ATOM 1548 O O . SER B 1 8 ? -8.57 -31.031 -12.039 1 38.22 8 SER B O 1
ATOM 1550 N N . THR B 1 9 ? -7.598 -30.188 -10.656 1 44.59 9 THR B N 1
ATOM 1551 C CA . THR B 1 9 ? -7.938 -28.766 -10.719 1 44.59 9 THR B CA 1
ATOM 1552 C C . THR B 1 9 ? -7.324 -28.125 -11.953 1 44.59 9 THR B C 1
ATOM 1554 O O . THR B 1 9 ? -6.422 -27.281 -11.844 1 44.59 9 THR B O 1
ATOM 1557 N N . THR B 1 10 ? -7.117 -28.797 -13.047 1 54.5 10 THR B N 1
ATOM 1558 C CA . THR B 1 10 ? -6.488 -28.453 -14.32 1 54.5 10 THR B CA 1
ATOM 1559 C C . THR B 1 10 ? -7.141 -27.203 -14.922 1 54.5 10 THR B C 1
ATOM 1561 O O . THR B 1 10 ? -6.496 -26.469 -15.664 1 54.5 10 THR B O 1
ATOM 1564 N N . GLY B 1 11 ? -8.234 -26.797 -14.43 1 79.88 11 GLY B N 1
ATOM 1565 C CA . GLY B 1 11 ? -8.938 -25.734 -15.125 1 79.88 11 GLY B CA 1
ATOM 1566 C C . GLY B 1 11 ? -9.086 -24.484 -14.289 1 79.88 11 GLY B C 1
ATOM 1567 O O . GLY B 1 11 ? -9.336 -23.391 -14.828 1 79.88 11 GLY B O 1
ATOM 1568 N N . PHE B 1 12 ? -8.758 -24.641 -13.031 1 90.19 12 PHE B N 1
ATOM 1569 C CA . PHE B 1 12 ? -8.984 -23.484 -12.172 1 90.19 12 PHE B CA 1
ATOM 1570 C C . PHE B 1 12 ? -7.91 -22.422 -12.391 1 90.19 12 PHE B C 1
ATOM 1572 O O . PHE B 1 12 ? -6.727 -22.75 -12.477 1 90.19 12 PHE B O 1
ATOM 1579 N N . LYS B 1 13 ? -8.391 -21.172 -12.562 1 96.81 13 LYS B N 1
ATOM 1580 C CA . LYS B 1 13 ? -7.473 -20.047 -12.688 1 96.81 13 LYS B CA 1
ATOM 1581 C C . LYS B 1 13 ? -7.723 -19 -11.602 1 96.81 13 LYS B C 1
ATOM 1583 O O . LYS B 1 13 ? -8.867 -18.766 -11.211 1 96.81 13 LYS B O 1
ATOM 1588 N N . LEU B 1 14 ? -6.629 -18.484 -11.062 1 97.88 14 LEU B N 1
ATOM 1589 C CA . LEU B 1 14 ? -6.762 -17.281 -10.258 1 97.88 14 LEU B CA 1
ATOM 1590 C C . LEU B 1 14 ? -7.16 -16.094 -11.125 1 97.88 14 LEU B C 1
ATOM 1592 O O . LEU B 1 14 ? -6.68 -15.945 -12.258 1 97.88 14 LEU B O 1
ATOM 1596 N N . LYS B 1 15 ? -8.016 -15.305 -10.57 1 98.06 15 LYS B N 1
ATOM 1597 C CA . LYS B 1 15 ? -8.539 -14.172 -11.328 1 98.06 15 LYS B CA 1
ATOM 1598 C C . LYS B 1 15 ? -8.188 -12.852 -10.648 1 98.06 15 LYS B C 1
ATOM 1600 O O . LYS B 1 15 ? -8 -12.797 -9.43 1 98.06 15 LYS B O 1
ATOM 1605 N N . GLY B 1 16 ? -8.062 -11.812 -11.516 1 97.88 16 GLY B N 1
ATOM 1606 C CA . GLY B 1 16 ? -7.855 -10.453 -11.039 1 97.88 16 GLY B CA 1
ATOM 1607 C C . GLY B 1 16 ? -8.344 -9.406 -12.016 1 97.88 16 GLY B C 1
ATOM 1608 O O . GLY B 1 16 ? -8.703 -9.727 -13.156 1 97.88 16 GLY B O 1
ATOM 1609 N N . GLN B 1 17 ? -8.398 -8.242 -11.539 1 97.75 17 GLN B N 1
ATOM 1610 C CA . GLN B 1 17 ? -8.828 -7.102 -12.344 1 97.75 17 GLN B CA 1
ATOM 1611 C C . GLN B 1 17 ? -8.547 -5.785 -11.625 1 97.75 17 GLN B C 1
ATOM 1613 O O . GLN B 1 17 ? -8.336 -5.77 -10.406 1 97.75 17 GLN B O 1
ATOM 1618 N N . CYS B 1 18 ? -8.562 -4.73 -12.477 1 97.75 18 CYS B N 1
ATOM 1619 C CA . CYS B 1 18 ? -8.555 -3.408 -11.859 1 97.75 18 CYS B CA 1
ATOM 1620 C C . CYS B 1 18 ? -9.898 -3.111 -11.203 1 97.75 18 CYS B C 1
ATOM 1622 O O . CYS B 1 18 ? -10.812 -3.938 -11.25 1 97.75 18 CYS B O 1
ATOM 1624 N N . HIS B 1 19 ? -10.023 -1.967 -10.578 1 97.88 19 HIS B N 1
ATOM 1625 C CA . HIS B 1 19 ? -11.219 -1.676 -9.789 1 97.88 19 HIS B CA 1
ATOM 1626 C C . HIS B 1 19 ? -12.438 -1.5 -10.68 1 97.88 19 HIS B C 1
ATOM 1628 O O . HIS B 1 19 ? -13.539 -1.95 -10.336 1 97.88 19 HIS B O 1
ATOM 1634 N N . CYS B 1 20 ? -12.297 -0.871 -11.844 1 96.81 20 CYS B N 1
ATOM 1635 C CA . CYS B 1 20 ? -13.43 -0.57 -12.711 1 96.81 20 CYS B CA 1
ATOM 1636 C C . CYS B 1 20 ? -13.75 -1.748 -13.625 1 96.81 20 CYS B C 1
ATOM 1638 O O . CYS B 1 20 ? -14.789 -1.764 -14.281 1 96.81 20 CYS B O 1
ATOM 1640 N N . GLY B 1 21 ? -12.812 -2.623 -13.742 1 96.12 21 GLY B N 1
ATOM 1641 C CA . GLY B 1 21 ? -13.07 -3.812 -14.539 1 96.12 21 GLY B CA 1
ATOM 1642 C C . GLY B 1 21 ? -12.562 -3.697 -15.969 1 96.12 21 GLY B C 1
ATOM 1643 O O . GLY B 1 21 ? -12.703 -4.633 -16.75 1 96.12 21 GLY B O 1
ATOM 1644 N N . LEU B 1 22 ? -11.914 -2.623 -16.297 1 96.75 22 LEU B N 1
ATOM 1645 C CA . LEU B 1 22 ? -11.414 -2.42 -17.656 1 96.75 22 LEU B CA 1
ATOM 1646 C C . LEU B 1 22 ? -10.305 -3.418 -17.984 1 96.75 22 LEU B C 1
ATOM 1648 O O . LEU B 1 22 ? -10.203 -3.889 -19.125 1 96.75 22 LEU B O 1
ATOM 1652 N N . VAL B 1 23 ? -9.438 -3.695 -17.078 1 97.31 23 VAL B N 1
ATOM 1653 C CA . VAL B 1 23 ? -8.359 -4.66 -17.234 1 97.31 23 VAL B CA 1
ATOM 1654 C C . VAL B 1 23 ? -8.648 -5.902 -16.406 1 97.31 23 VAL B C 1
ATOM 1656 O O . VAL B 1 23 ? -8.938 -5.805 -15.203 1 97.31 23 VAL B O 1
ATOM 1659 N N . THR B 1 24 ? -8.594 -7.016 -17.031 1 97.31 24 THR B N 1
ATOM 1660 C CA . THR B 1 24 ? -8.773 -8.289 -16.344 1 97.31 24 THR B CA 1
ATOM 1661 C C . THR B 1 24 ? -7.621 -9.242 -16.672 1 97.31 24 THR B C 1
ATOM 1663 O O . THR B 1 24 ? -6.984 -9.117 -17.719 1 97.31 24 THR B O 1
ATOM 1666 N N . PHE B 1 25 ? -7.328 -10.141 -15.766 1 97.5 25 PHE B N 1
ATOM 1667 C CA . PHE B 1 25 ? -6.301 -11.148 -16 1 97.5 25 PHE B CA 1
ATOM 1668 C C . PHE B 1 25 ? -6.613 -12.43 -15.242 1 97.5 25 PHE B C 1
ATOM 1670 O O . PHE B 1 25 ? -7.449 -12.438 -14.336 1 97.5 25 PHE B O 1
ATOM 1677 N N . GLU B 1 26 ? -6.039 -13.469 -15.641 1 97.94 26 GLU B N 1
ATOM 1678 C CA . GLU B 1 26 ? -6.113 -14.75 -14.953 1 97.94 26 GLU B CA 1
ATOM 1679 C C . GLU B 1 26 ? -4.809 -15.531 -15.102 1 97.94 26 GLU B C 1
ATOM 1681 O O . GLU B 1 26 ? -4.082 -15.352 -16.078 1 97.94 26 GLU B O 1
ATOM 1686 N N . PHE B 1 27 ? -4.492 -16.328 -14.148 1 97.38 27 PHE B N 1
ATOM 1687 C CA . PHE B 1 27 ? -3.303 -17.172 -14.25 1 97.38 27 PHE B CA 1
ATOM 1688 C C . PHE B 1 27 ? -3.486 -18.469 -13.469 1 97.38 27 PHE B C 1
ATOM 1690 O O . PHE B 1 27 ? -4.34 -18.547 -12.586 1 97.38 27 PHE B O 1
ATOM 1697 N N . SER B 1 28 ? -2.734 -19.453 -13.836 1 96.25 28 SER B N 1
ATOM 1698 C CA . SER B 1 28 ? -2.811 -20.766 -13.203 1 96.25 28 SER B CA 1
ATOM 1699 C C . SER B 1 28 ? -2.215 -20.734 -11.797 1 96.25 28 SER B C 1
ATOM 1701 O O . SER B 1 28 ? -1.245 -20.016 -11.547 1 96.25 28 SER B O 1
ATOM 1703 N N . PRO B 1 29 ? -2.881 -21.484 -10.898 1 96.94 29 PRO B N 1
ATOM 1704 C CA . PRO B 1 29 ? -2.211 -21.656 -9.602 1 96.94 29 PRO B CA 1
ATOM 1705 C C . PRO B 1 29 ? -0.889 -22.406 -9.719 1 96.94 29 PRO B C 1
ATOM 1707 O O . PRO B 1 29 ? -0.666 -23.125 -10.695 1 96.94 29 PRO B O 1
ATOM 1710 N N . ALA B 1 30 ? -0.078 -22.234 -8.734 1 96.5 30 ALA B N 1
ATOM 1711 C CA . ALA B 1 30 ? 1.241 -22.859 -8.758 1 96.5 30 ALA B CA 1
ATOM 1712 C C . ALA B 1 30 ? 1.132 -24.375 -8.625 1 96.5 30 ALA B C 1
ATOM 1714 O O . ALA B 1 30 ? 2.086 -25.109 -8.914 1 96.5 30 ALA B O 1
ATOM 1715 N N . SER B 1 31 ? 0.003 -24.875 -8.203 1 94.88 31 SER B N 1
ATOM 1716 C CA . SER B 1 31 ? -0.198 -26.312 -8 1 94.88 31 SER B CA 1
ATOM 1717 C C . SER B 1 31 ? -0.085 -27.078 -9.312 1 94.88 31 SER B C 1
ATOM 1719 O O . SER B 1 31 ? 0.104 -28.297 -9.312 1 94.88 31 SER B O 1
ATOM 1721 N N . VAL B 1 32 ? -0.233 -26.375 -10.438 1 93.31 32 VAL B N 1
ATOM 1722 C CA . VAL B 1 32 ? -0.207 -27.047 -11.727 1 93.31 32 VAL B CA 1
ATOM 1723 C C . VAL B 1 32 ? 1.239 -27.297 -12.148 1 93.31 32 VAL B C 1
ATOM 1725 O O . VAL B 1 32 ? 1.494 -28.047 -13.102 1 93.31 32 VAL B O 1
ATOM 1728 N N . VAL B 1 33 ? 2.131 -26.672 -11.516 1 93.38 33 VAL B N 1
ATOM 1729 C CA . VAL B 1 33 ? 3.533 -26.781 -11.906 1 93.38 33 VAL B CA 1
ATOM 1730 C C . VAL B 1 33 ? 4.16 -28 -11.234 1 93.38 33 VAL B C 1
ATOM 1732 O O . VAL B 1 33 ? 4.051 -28.172 -10.016 1 93.38 33 VAL B O 1
ATOM 1735 N N . ASP B 1 34 ? 4.809 -28.812 -11.977 1 94.25 34 ASP B N 1
ATOM 1736 C CA . ASP B 1 34 ? 5.594 -29.922 -11.461 1 94.25 34 ASP B CA 1
ATOM 1737 C C . ASP B 1 34 ? 7.027 -29.5 -11.164 1 94.25 34 ASP B C 1
ATOM 1739 O O . ASP B 1 34 ? 7.84 -29.344 -12.078 1 94.25 34 ASP B O 1
ATOM 1743 N N . LEU B 1 35 ? 7.324 -29.391 -9.93 1 95.06 35 LEU B N 1
ATOM 1744 C CA . LEU B 1 35 ? 8.641 -28.906 -9.516 1 95.06 35 LEU B CA 1
ATOM 1745 C C . LEU B 1 35 ? 9.719 -29.938 -9.828 1 95.06 35 LEU B C 1
ATOM 1747 O O . LEU B 1 35 ? 10.906 -29.625 -9.797 1 95.06 35 LEU B O 1
ATOM 1751 N N . ASN B 1 36 ? 9.32 -31.109 -10.141 1 94.31 36 ASN B N 1
ATOM 1752 C CA . ASN B 1 36 ? 10.281 -32.156 -10.453 1 94.31 36 ASN B CA 1
ATOM 1753 C C . ASN B 1 36 ? 10.555 -32.25 -11.953 1 94.31 36 ASN B C 1
ATOM 1755 O O . ASN B 1 36 ? 11.383 -33.031 -12.398 1 94.31 36 ASN B O 1
ATOM 1759 N N . ASP B 1 37 ? 9.875 -31.469 -12.727 1 94.62 37 ASP B N 1
ATOM 1760 C CA . ASP B 1 37 ? 10.141 -31.422 -14.156 1 94.62 37 ASP B CA 1
ATOM 1761 C C . ASP B 1 37 ? 11.539 -30.891 -14.445 1 94.62 37 ASP B C 1
ATOM 1763 O O . ASP B 1 37 ? 11.844 -29.734 -14.133 1 94.62 37 ASP B O 1
ATOM 1767 N N . PRO B 1 38 ? 12.43 -31.672 -15.023 1 94.56 38 PRO B N 1
ATOM 1768 C CA . PRO B 1 38 ? 13.797 -31.219 -15.297 1 94.56 38 PRO B CA 1
ATOM 1769 C C . PRO B 1 38 ? 13.844 -30.062 -16.297 1 94.56 38 PRO B C 1
ATOM 1771 O O . PRO B 1 38 ? 14.852 -29.344 -16.375 1 94.56 38 PRO B O 1
ATOM 1774 N N . ALA B 1 39 ? 12.789 -29.922 -17.047 1 94.38 39 ALA B N 1
ATOM 1775 C CA . ALA B 1 39 ? 12.742 -28.859 -18.062 1 94.38 39 ALA B CA 1
ATOM 1776 C C . ALA B 1 39 ? 12.242 -27.547 -17.453 1 94.38 39 ALA B C 1
ATOM 1778 O O . ALA B 1 39 ? 12.25 -26.516 -18.125 1 94.38 39 ALA B O 1
ATOM 1779 N N . LEU B 1 40 ? 11.836 -27.578 -16.234 1 93.25 40 LEU B N 1
ATOM 1780 C CA . LEU B 1 40 ? 11.328 -26.375 -15.578 1 93.25 40 LEU B CA 1
ATOM 1781 C C . LEU B 1 40 ? 12.438 -25.359 -15.359 1 93.25 40 LEU B C 1
ATOM 1783 O O . LEU B 1 40 ? 13.43 -25.656 -14.68 1 93.25 40 LEU B O 1
ATOM 1787 N N . PRO B 1 41 ? 12.234 -24.188 -15.961 1 91.5 41 PRO B N 1
ATOM 1788 C CA . PRO B 1 41 ? 13.273 -23.172 -15.75 1 91.5 41 PRO B CA 1
ATOM 1789 C C . PRO B 1 41 ? 13.453 -22.812 -14.281 1 91.5 41 PRO B C 1
ATOM 1791 O O . PRO B 1 41 ? 12.477 -22.734 -13.531 1 91.5 41 PRO B O 1
ATOM 1794 N N . GLU B 1 42 ? 14.742 -22.578 -13.867 1 89.88 42 GLU B N 1
ATOM 1795 C CA . GLU B 1 42 ? 15.062 -22.219 -12.492 1 89.88 42 GLU B CA 1
ATOM 1796 C C . GLU B 1 42 ? 14.359 -20.922 -12.078 1 89.88 42 GLU B C 1
ATOM 1798 O O . GLU B 1 42 ? 13.922 -20.781 -10.938 1 89.88 42 GLU B O 1
ATOM 1803 N N . SER B 1 43 ? 14.203 -20.031 -13.008 1 85.88 43 SER B N 1
ATOM 1804 C CA . SER B 1 43 ? 13.555 -18.75 -12.75 1 85.88 43 SER B CA 1
ATOM 1805 C C . SER B 1 43 ? 12.094 -18.938 -12.359 1 85.88 43 SER B C 1
ATOM 1807 O O . SER B 1 43 ? 11.539 -18.156 -11.594 1 85.88 43 SER B O 1
ATOM 1809 N N . VAL B 1 44 ? 11.516 -19.969 -12.859 1 90.69 44 VAL B N 1
ATOM 1810 C CA . VAL B 1 44 ? 10.133 -20.266 -12.523 1 90.69 44 VAL B CA 1
ATOM 1811 C C . VAL B 1 44 ? 10.07 -20.969 -11.164 1 90.69 44 VAL B C 1
ATOM 1813 O O . VAL B 1 44 ? 9.234 -20.641 -10.32 1 90.69 44 VAL B O 1
ATOM 1816 N N . LYS B 1 45 ? 10.969 -21.906 -10.977 1 92.56 45 LYS B N 1
ATOM 1817 C CA . LYS B 1 45 ? 11.031 -22.656 -9.719 1 92.56 45 LYS B CA 1
ATOM 1818 C C . LYS B 1 45 ? 11.156 -21.703 -8.531 1 92.56 45 LYS B C 1
ATOM 1820 O O . LYS B 1 45 ? 10.555 -21.938 -7.48 1 92.56 45 LYS B O 1
ATOM 1825 N N . GLN B 1 46 ? 11.82 -20.641 -8.711 1 90.06 46 GLN B N 1
ATOM 1826 C CA . GLN B 1 46 ? 12.125 -19.703 -7.637 1 90.06 46 GLN B CA 1
ATOM 1827 C C . GLN B 1 46 ? 10.891 -18.875 -7.27 1 90.06 46 GLN B C 1
ATOM 1829 O O . GLN B 1 46 ? 10.867 -18.234 -6.215 1 90.06 46 GLN B O 1
ATOM 1834 N N . THR B 1 47 ? 9.883 -18.938 -8.086 1 93.81 47 THR B N 1
ATO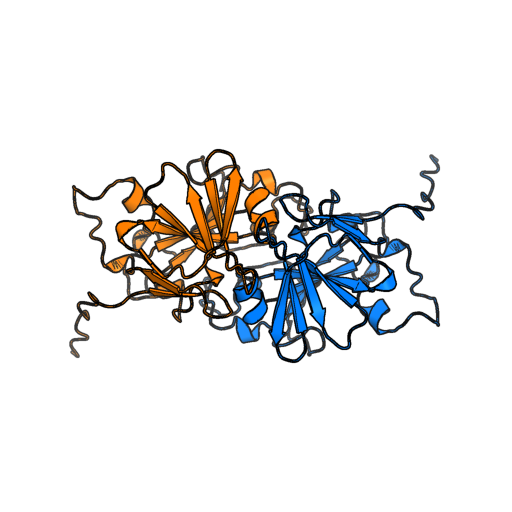M 1835 C CA . THR B 1 47 ? 8.68 -18.172 -7.809 1 93.81 47 THR B CA 1
ATOM 1836 C C . THR B 1 47 ? 7.664 -19 -7.035 1 93.81 47 THR B C 1
ATOM 1838 O O . THR B 1 47 ? 6.578 -18.531 -6.703 1 93.81 47 THR B O 1
ATOM 1841 N N . ILE B 1 48 ? 8.023 -20.234 -6.711 1 96.19 48 ILE B N 1
ATOM 1842 C CA . ILE B 1 48 ? 7.074 -21.172 -6.137 1 96.19 48 ILE B CA 1
ATOM 1843 C C . ILE B 1 48 ? 7.492 -21.531 -4.711 1 96.19 48 ILE B C 1
ATOM 1845 O O . ILE B 1 48 ? 8.672 -21.75 -4.438 1 96.19 48 ILE B O 1
ATOM 1849 N N . ALA B 1 49 ? 6.559 -21.531 -3.785 1 96.38 49 ALA B N 1
ATOM 1850 C CA . ALA B 1 49 ? 6.727 -22.016 -2.42 1 96.38 49 ALA B CA 1
ATOM 1851 C C . ALA B 1 49 ? 6.086 -23.391 -2.25 1 96.38 49 ALA B C 1
ATOM 1853 O O . ALA B 1 49 ? 4.863 -23.5 -2.123 1 96.38 49 ALA B O 1
ATOM 1854 N N . PRO B 1 50 ? 6.895 -24.422 -2.262 1 97 50 PRO B N 1
ATOM 1855 C CA . PRO B 1 50 ? 6.34 -25.734 -1.917 1 97 50 PRO B CA 1
ATOM 1856 C C . PRO B 1 50 ? 5.871 -25.812 -0.466 1 97 50 PRO B C 1
ATOM 1858 O O . PRO B 1 50 ? 6.18 -24.922 0.336 1 97 50 PRO B O 1
ATOM 1861 N N . PRO B 1 51 ? 5.098 -26.781 -0.169 1 96 51 PRO B N 1
ATOM 1862 C CA . PRO B 1 51 ? 4.555 -26.891 1.188 1 96 51 PRO B CA 1
ATOM 1863 C C . PRO B 1 51 ? 5.633 -26.781 2.264 1 96 51 PRO B C 1
ATOM 1865 O O . PRO B 1 51 ? 5.41 -26.156 3.309 1 96 51 PRO B O 1
ATOM 1868 N N . SER B 1 52 ? 6.824 -27.25 2.039 1 94.69 52 SER B N 1
ATOM 1869 C CA . SER B 1 52 ? 7.91 -27.25 3.014 1 94.69 52 SER B CA 1
ATOM 1870 C C . SER B 1 52 ? 8.406 -25.844 3.299 1 94.69 52 SER B C 1
ATOM 1872 O O . SER B 1 52 ? 9.062 -25.594 4.312 1 94.69 52 SER B O 1
ATOM 1874 N N . GLU B 1 53 ? 8.062 -24.906 2.449 1 92.88 53 GLU B N 1
ATOM 1875 C CA . GLU B 1 53 ? 8.523 -23.531 2.588 1 92.88 53 GLU B CA 1
ATOM 1876 C C . GLU B 1 53 ? 7.391 -22.609 3.039 1 92.88 53 GLU B C 1
ATOM 1878 O O . GLU B 1 53 ? 7.566 -21.391 3.139 1 92.88 53 GLU B O 1
ATOM 1883 N N . GLN B 1 54 ? 6.309 -23.188 3.309 1 91.56 54 GLN B N 1
ATOM 1884 C CA . GLN B 1 54 ? 5.129 -22.422 3.697 1 91.56 54 GLN B CA 1
ATOM 1885 C C . GLN B 1 54 ? 4.957 -22.422 5.215 1 91.56 54 GLN B C 1
ATOM 1887 O O . GLN B 1 54 ? 5.227 -23.422 5.883 1 91.56 54 GLN B O 1
ATOM 1892 N N . LYS B 1 55 ? 4.469 -21.359 5.652 1 86.69 55 LYS B N 1
ATOM 1893 C CA . LYS B 1 55 ? 4.215 -21.234 7.082 1 86.69 55 LYS B CA 1
ATOM 1894 C C . LYS B 1 55 ? 3.014 -22.078 7.5 1 86.69 55 LYS B C 1
ATOM 1896 O O . LYS B 1 55 ? 3.02 -22.688 8.57 1 86.69 55 LYS B O 1
ATOM 1901 N N . HIS B 1 56 ? 2.037 -22.031 6.652 1 86.25 56 HIS B N 1
ATOM 1902 C CA . HIS B 1 56 ? 0.818 -22.797 6.883 1 86.25 56 HIS B CA 1
ATOM 1903 C C . HIS B 1 56 ? 0.451 -23.625 5.656 1 86.25 56 HIS B C 1
ATOM 1905 O O . HIS B 1 56 ? -0.508 -23.297 4.949 1 86.25 56 HIS B O 1
ATOM 1911 N N . PRO B 1 57 ? 1.161 -24.703 5.461 1 90.25 57 PRO B N 1
ATOM 1912 C CA . PRO B 1 57 ? 0.962 -25.484 4.234 1 90.25 57 PRO B CA 1
ATOM 1913 C C . PRO B 1 57 ? -0.426 -26.109 4.152 1 90.25 57 PRO B C 1
ATOM 1915 O O . PRO B 1 57 ? -0.924 -26.375 3.057 1 90.25 57 PRO B O 1
ATOM 1918 N N . GLU B 1 58 ? -1.02 -26.234 5.266 1 89.38 58 GLU B N 1
ATOM 1919 C CA . GLU B 1 58 ? -2.334 -26.875 5.281 1 89.3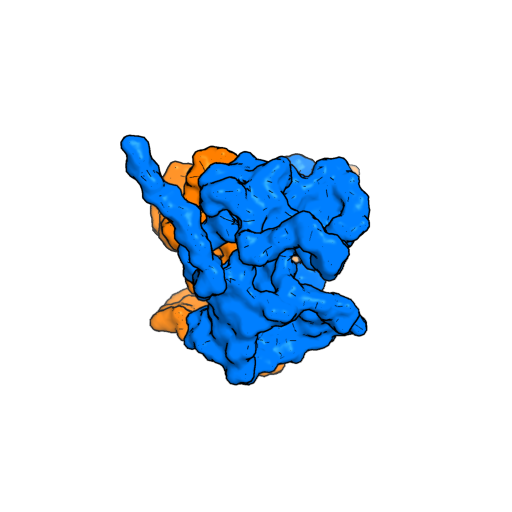8 58 GLU B CA 1
ATOM 1920 C C . GLU B 1 58 ? -3.402 -25.953 4.703 1 89.38 58 GLU B C 1
ATOM 1922 O O . GLU B 1 58 ? -4.434 -26.406 4.219 1 89.38 58 GLU B O 1
ATOM 1927 N N . ARG B 1 59 ? -3.035 -24.703 4.82 1 86.19 59 ARG B N 1
ATOM 1928 C CA . ARG B 1 59 ? -3.943 -23.75 4.184 1 86.19 59 ARG B CA 1
ATOM 1929 C C . ARG B 1 59 ? -3.895 -23.875 2.664 1 86.19 59 ARG B C 1
ATOM 1931 O O . ARG B 1 59 ? -2.824 -23.781 2.062 1 86.19 59 ARG B O 1
ATOM 1938 N N . GLY B 1 60 ? -4.84 -24.281 2.014 1 87.06 60 GLY B N 1
ATOM 1939 C CA . GLY B 1 60 ? -4.891 -24.484 0.574 1 87.06 60 GLY B CA 1
ATOM 1940 C C . GLY B 1 60 ? -4.688 -25.938 0.167 1 87.06 60 GLY B C 1
ATOM 1941 O O . GLY B 1 60 ? -4.668 -26.25 -1.023 1 87.06 60 GLY B O 1
ATOM 1942 N N . GLY B 1 61 ? -4.344 -26.812 1.104 1 92.25 61 GLY B N 1
ATOM 1943 C CA . GLY B 1 61 ? -4.359 -28.234 0.81 1 92.25 61 GLY B CA 1
ATOM 1944 C C . GLY B 1 61 ? -2.984 -28.797 0.522 1 92.25 61 GLY B C 1
ATOM 1945 O O . GLY B 1 61 ? -2.842 -29.719 -0.283 1 92.25 61 GLY B O 1
ATOM 1946 N N . ASN B 1 62 ? -1.94 -28.203 1.062 1 94.44 62 ASN B N 1
ATOM 1947 C CA . ASN B 1 62 ? -0.566 -28.672 0.948 1 94.44 62 ASN B CA 1
ATOM 1948 C C . ASN B 1 62 ? -0.111 -28.734 -0.507 1 94.44 62 ASN B C 1
ATOM 1950 O O . ASN B 1 62 ? 0.454 -29.734 -0.948 1 94.44 62 ASN B O 1
ATOM 1954 N N . VAL B 1 63 ? -0.47 -27.734 -1.174 1 95.25 63 VAL B N 1
ATOM 1955 C CA . VAL B 1 63 ? -0.057 -27.625 -2.57 1 95.25 63 VAL B CA 1
ATOM 1956 C C . VAL B 1 63 ? 0.929 -26.469 -2.738 1 95.25 63 VAL B C 1
ATOM 1958 O O . VAL B 1 63 ? 1.1 -25.656 -1.83 1 95.25 63 VAL B O 1
ATOM 1961 N N . ASN B 1 64 ? 1.602 -26.484 -3.92 1 97 64 ASN B N 1
ATOM 1962 C CA . ASN B 1 64 ? 2.482 -25.375 -4.258 1 97 64 ASN B CA 1
ATOM 1963 C C . ASN B 1 64 ? 1.723 -24.047 -4.309 1 97 64 ASN B C 1
ATOM 1965 O O . ASN B 1 64 ? 0.596 -24 -4.805 1 97 64 ASN B O 1
ATOM 1969 N N . LYS B 1 65 ? 2.352 -23 -3.803 1 96.88 65 LYS B N 1
ATOM 1970 C CA . LYS B 1 65 ? 1.822 -21.641 -3.873 1 96.88 65 LYS B CA 1
ATOM 1971 C C . LYS B 1 65 ? 2.785 -20.719 -4.609 1 96.88 65 LYS B C 1
ATOM 1973 O O . LYS B 1 65 ? 3.99 -20.969 -4.656 1 96.88 65 LYS B O 1
ATOM 1978 N N . TRP B 1 66 ? 2.246 -19.703 -5.23 1 97.19 66 TRP B N 1
ATOM 1979 C CA . TRP B 1 66 ? 3.127 -18.672 -5.746 1 97.19 66 TRP B CA 1
ATOM 1980 C C . TRP B 1 66 ? 3.729 -17.844 -4.609 1 97.19 66 TRP B C 1
ATOM 1982 O O . TRP B 1 66 ? 3.045 -17.531 -3.631 1 97.19 66 TRP B O 1
ATOM 1992 N N . LYS B 1 67 ? 4.977 -17.422 -4.762 1 95.56 67 LYS B N 1
ATOM 1993 C CA . LYS B 1 67 ? 5.633 -16.547 -3.785 1 95.56 67 LYS B CA 1
ATOM 1994 C C . LYS B 1 67 ? 5.254 -15.094 -4.008 1 95.56 67 LYS B C 1
ATOM 1996 O O . LYS B 1 67 ? 5.152 -14.641 -5.152 1 95.56 67 LYS B O 1
ATOM 2001 N N . SER B 1 68 ? 5.051 -14.43 -2.949 1 96.38 68 SER B N 1
ATOM 2002 C CA . SER B 1 68 ? 4.867 -12.977 -2.943 1 96.38 68 SER B CA 1
ATOM 2003 C C . SER B 1 68 ? 5.832 -12.305 -1.973 1 96.38 68 SER B C 1
ATOM 2005 O O . SER B 1 68 ? 6.219 -12.898 -0.962 1 96.38 68 SER B O 1
ATOM 2007 N N . THR B 1 69 ? 6.25 -11.125 -2.291 1 96.19 69 THR B N 1
ATOM 2008 C CA . THR B 1 69 ? 7.133 -10.328 -1.44 1 96.19 69 THR B CA 1
ATOM 2009 C C . THR B 1 69 ? 6.555 -8.938 -1.215 1 96.19 69 THR B C 1
ATOM 2011 O O . THR B 1 69 ? 5.758 -8.453 -2.021 1 96.19 69 THR B O 1
ATOM 2014 N N . TRP B 1 70 ? 6.945 -8.383 -0.089 1 95.94 70 TRP B N 1
ATOM 2015 C CA . TRP B 1 70 ? 6.773 -6.957 0.145 1 95.94 70 TRP B CA 1
ATOM 2016 C C . TRP B 1 70 ? 7.93 -6.164 -0.455 1 95.94 70 TRP B C 1
ATOM 2018 O O . TRP B 1 70 ? 9.078 -6.297 -0.02 1 95.94 70 TRP B O 1
ATOM 2028 N N . CYS B 1 71 ? 7.609 -5.387 -1.412 1 97 71 CYS B N 1
ATOM 2029 C CA . CYS B 1 71 ? 8.641 -4.508 -1.955 1 97 71 CYS B CA 1
ATOM 2030 C C . CYS B 1 71 ? 8.594 -3.141 -1.286 1 97 71 CYS B C 1
ATOM 2032 O O . CYS B 1 71 ? 7.539 -2.512 -1.218 1 97 71 CYS B O 1
ATOM 2034 N N . HIS B 1 72 ? 9.758 -2.68 -0.825 1 96.31 72 HIS B N 1
ATOM 2035 C CA . HIS B 1 72 ? 9.852 -1.406 -0.118 1 96.31 72 HIS B CA 1
ATOM 2036 C C . HIS B 1 72 ? 10.68 -0.399 -0.904 1 96.31 72 HIS B C 1
ATOM 2038 O O . HIS B 1 72 ? 11.055 0.652 -0.376 1 96.31 72 HIS B O 1
ATOM 2044 N N . CYS B 1 73 ? 10.953 -0.7 -2.168 1 96.12 73 CYS B N 1
ATOM 2045 C CA . CYS B 1 73 ? 11.797 0.225 -2.918 1 96.12 73 CYS B CA 1
ATOM 2046 C C . CYS B 1 73 ? 11.07 1.544 -3.164 1 96.12 73 CYS B C 1
ATOM 2048 O O . CYS B 1 73 ? 9.844 1.587 -3.184 1 96.12 73 CYS B O 1
ATOM 2050 N N . ASN B 1 74 ? 11.859 2.557 -3.363 1 95.12 74 ASN B N 1
ATOM 2051 C CA . ASN B 1 74 ? 11.312 3.898 -3.531 1 95.12 74 ASN B CA 1
ATOM 2052 C C . ASN B 1 74 ? 10.391 3.982 -4.746 1 95.12 74 ASN B C 1
ATOM 2054 O O . ASN B 1 74 ? 9.25 4.438 -4.641 1 95.12 74 ASN B O 1
ATOM 2058 N N . PRO B 1 75 ? 10.773 3.463 -5.918 1 97 75 PRO B N 1
ATOM 2059 C CA . PRO B 1 75 ? 9.891 3.613 -7.078 1 97 75 PRO B CA 1
ATOM 2060 C C . PRO B 1 75 ? 8.555 2.893 -6.906 1 97 75 PRO B C 1
ATOM 2062 O O . PRO B 1 75 ? 7.516 3.406 -7.32 1 97 75 PRO B O 1
ATOM 2065 N N . CYS B 1 76 ? 8.523 1.742 -6.305 1 97.44 76 CYS B N 1
ATOM 2066 C CA . CYS B 1 76 ? 7.266 1.028 -6.125 1 97.44 76 CYS B CA 1
ATOM 2067 C C . CYS B 1 76 ? 6.348 1.778 -5.172 1 97.44 76 CYS B C 1
ATOM 2069 O O . CYS B 1 76 ? 5.156 1.942 -5.449 1 97.44 76 CYS B O 1
ATOM 2071 N N . ARG B 1 77 ? 6.941 2.24 -4.059 1 97.06 77 ARG B N 1
ATOM 2072 C CA . ARG B 1 77 ? 6.129 3.004 -3.115 1 97.06 77 ARG B CA 1
ATOM 2073 C C . ARG B 1 77 ? 5.543 4.246 -3.775 1 97.06 77 ARG B C 1
ATOM 2075 O O . ARG B 1 77 ? 4.352 4.527 -3.639 1 97.06 77 ARG B O 1
ATOM 2082 N N . ARG B 1 78 ? 6.32 4.867 -4.582 1 97.12 78 ARG B N 1
ATOM 2083 C CA . ARG B 1 78 ? 5.926 6.141 -5.176 1 97.12 78 ARG B CA 1
ATOM 2084 C C . ARG B 1 78 ? 4.949 5.93 -6.324 1 97.12 78 ARG B C 1
ATOM 2086 O O . ARG B 1 78 ? 4 6.703 -6.488 1 97.12 78 ARG B O 1
ATOM 2093 N N . THR B 1 79 ? 5.145 4.949 -7.125 1 98.44 79 THR B N 1
ATOM 2094 C CA . THR B 1 79 ? 4.285 4.766 -8.289 1 98.44 79 THR B CA 1
ATOM 2095 C C . THR B 1 79 ? 2.936 4.18 -7.875 1 98.44 79 THR B C 1
ATOM 2097 O O . THR B 1 79 ? 1.908 4.484 -8.484 1 98.44 79 THR B O 1
ATOM 2100 N N . VAL B 1 80 ? 2.91 3.369 -6.883 1 98.69 80 VAL B N 1
ATOM 2101 C CA . VAL B 1 80 ? 1.661 2.75 -6.449 1 98.69 80 VAL B CA 1
AT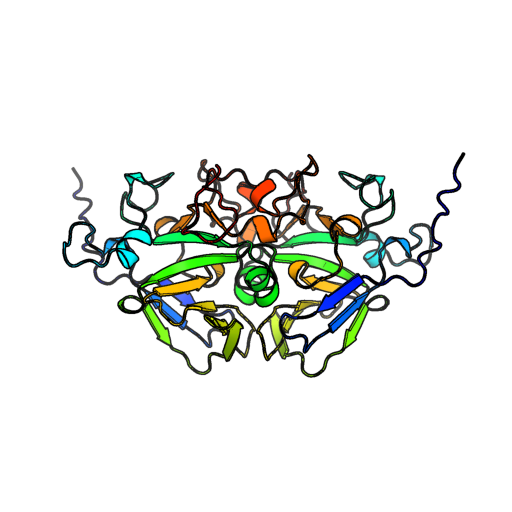OM 2102 C C . VAL B 1 80 ? 0.927 3.686 -5.488 1 98.69 80 VAL B C 1
ATOM 2104 O O . VAL B 1 80 ? -0.298 3.814 -5.555 1 98.69 80 VAL B O 1
ATOM 2107 N N . GLY B 1 81 ? 1.696 4.348 -4.637 1 98.25 81 GLY B N 1
ATOM 2108 C CA . GLY B 1 81 ? 1.1 5.242 -3.656 1 98.25 81 GLY B CA 1
ATOM 2109 C C . GLY B 1 81 ? 0.845 4.578 -2.316 1 98.25 81 GLY B C 1
ATOM 2110 O O . GLY B 1 81 ? -0.137 4.891 -1.641 1 98.25 81 GLY B O 1
ATOM 2111 N N . ALA B 1 82 ? 1.688 3.678 -1.933 1 98.19 82 ALA B N 1
ATOM 2112 C CA . ALA B 1 82 ? 1.605 2.971 -0.657 1 98.19 82 ALA B CA 1
ATOM 2113 C C . ALA B 1 82 ? 2.996 2.701 -0.088 1 98.19 82 ALA B C 1
ATOM 2115 O O . ALA B 1 82 ? 3.982 2.689 -0.826 1 98.19 82 ALA B O 1
ATOM 2116 N N . LEU B 1 83 ? 3.107 2.5 1.207 1 95.88 83 LEU B N 1
ATOM 2117 C CA . LEU B 1 83 ? 4.406 2.406 1.868 1 95.88 83 LEU B CA 1
ATOM 2118 C C . LEU B 1 83 ? 5.086 1.082 1.541 1 95.88 83 LEU B C 1
ATOM 2120 O O . LEU B 1 83 ? 6.289 0.925 1.77 1 95.88 83 LEU B O 1
ATOM 2124 N N . ALA B 1 84 ? 4.355 0.134 1.09 1 96.31 84 ALA B N 1
ATOM 2125 C CA . ALA B 1 84 ? 4.867 -1.116 0.531 1 96.31 84 ALA B CA 1
ATOM 2126 C C . ALA B 1 84 ? 3.902 -1.684 -0.508 1 96.31 84 ALA B C 1
ATOM 2128 O O . ALA B 1 84 ? 2.707 -1.385 -0.484 1 96.31 84 ALA B O 1
ATOM 2129 N N . VAL B 1 85 ? 4.488 -2.449 -1.373 1 98 85 VAL B N 1
ATOM 2130 C CA . VAL B 1 85 ? 3.68 -3.055 -2.426 1 98 85 VAL B CA 1
ATOM 2131 C C . VAL B 1 85 ? 3.91 -4.566 -2.449 1 98 85 VAL B C 1
ATOM 2133 O O . VAL B 1 85 ? 5.051 -5.027 -2.389 1 98 85 VAL B O 1
ATOM 2136 N N . GLU B 1 86 ? 2.852 -5.289 -2.482 1 97.38 86 GLU B N 1
ATOM 2137 C CA . GLU B 1 86 ? 2.92 -6.746 -2.529 1 97.38 86 GLU B CA 1
ATOM 2138 C C . GLU B 1 86 ? 2.773 -7.258 -3.959 1 97.38 86 GLU B C 1
ATOM 2140 O O . GLU B 1 86 ? 1.767 -6.992 -4.621 1 97.38 86 GLU B O 1
ATOM 2145 N N . PHE B 1 87 ? 3.785 -8 -4.383 1 98.06 87 PHE B N 1
ATOM 2146 C CA . PHE B 1 87 ? 3.789 -8.539 -5.738 1 98.06 87 PHE B CA 1
ATOM 2147 C C . PHE B 1 87 ? 3.826 -10.062 -5.711 1 98.06 87 PHE B C 1
ATOM 2149 O O . PHE B 1 87 ? 4.523 -10.656 -4.891 1 98.06 87 PHE B O 1
ATOM 2156 N N . VAL B 1 88 ? 3.088 -10.648 -6.613 1 97.31 88 VAL B N 1
ATOM 2157 C CA . VAL B 1 88 ? 3.252 -12.062 -6.949 1 97.31 88 VAL B CA 1
ATOM 2158 C C . VAL B 1 88 ? 3.916 -12.188 -8.32 1 97.31 88 VAL B C 1
ATOM 2160 O O . VAL B 1 88 ? 3.471 -11.578 -9.289 1 97.31 88 VAL B O 1
ATOM 2163 N N . SER B 1 89 ? 4.969 -12.922 -8.391 1 93.44 89 SER B N 1
ATOM 2164 C CA . SER B 1 89 ? 5.656 -13.148 -9.656 1 93.44 89 SER B CA 1
ATOM 2165 C C . SER B 1 89 ? 5.102 -14.375 -10.375 1 93.44 89 SER B C 1
ATOM 2167 O O . SER B 1 89 ? 5.148 -15.484 -9.844 1 93.44 89 SER B O 1
ATOM 2169 N N . VAL B 1 90 ? 4.609 -14.164 -11.523 1 93.94 90 VAL B N 1
ATOM 2170 C CA . VAL B 1 90 ? 3.98 -15.227 -12.305 1 93.94 90 VAL B CA 1
ATOM 2171 C C . VAL B 1 90 ? 4.676 -15.352 -13.656 1 93.94 90 VAL B C 1
ATOM 2173 O O . VAL B 1 90 ? 4.918 -14.352 -14.336 1 93.94 90 VAL B O 1
ATOM 2176 N N . PRO B 1 91 ? 5.02 -16.578 -14.008 1 92.62 91 PRO B N 1
ATOM 2177 C CA . PRO B 1 91 ? 5.559 -16.75 -15.359 1 92.62 91 PRO B CA 1
ATOM 2178 C C . PRO B 1 91 ? 4.613 -16.25 -16.438 1 92.62 91 PRO B C 1
ATOM 2180 O O . PRO B 1 91 ? 3.402 -16.484 -16.375 1 92.62 91 PRO B O 1
ATOM 2183 N N . MET B 1 92 ? 5.176 -15.625 -17.422 1 90.06 92 MET B N 1
ATOM 2184 C CA . MET B 1 92 ? 4.387 -14.977 -18.469 1 90.06 92 MET B CA 1
ATOM 2185 C C . MET B 1 92 ? 3.521 -15.984 -19.203 1 90.06 92 MET B C 1
ATOM 2187 O O . MET B 1 92 ? 2.408 -15.672 -19.625 1 90.06 92 MET B O 1
ATOM 2191 N N . ASN B 1 93 ? 4.008 -17.203 -19.312 1 89.81 93 ASN B N 1
ATOM 2192 C CA . ASN B 1 93 ? 3.275 -18.219 -20.062 1 89.81 93 ASN B CA 1
ATOM 2193 C C . ASN B 1 93 ? 2.102 -18.766 -19.266 1 89.81 93 ASN B C 1
ATOM 2195 O O . ASN B 1 93 ? 1.291 -19.531 -19.781 1 89.81 93 ASN B O 1
ATOM 2199 N N . LEU B 1 94 ? 1.939 -18.344 -18.031 1 93.31 94 LEU B N 1
ATOM 2200 C CA . LEU B 1 94 ? 0.874 -18.875 -17.188 1 93.31 94 LEU B CA 1
ATOM 2201 C C . LEU B 1 94 ? -0.187 -17.828 -16.922 1 93.31 94 LEU B C 1
ATOM 2203 O O . LEU B 1 94 ? -1.164 -18.078 -16.219 1 93.31 94 LEU B O 1
ATOM 2207 N N . ILE B 1 95 ? 0.012 -16.609 -17.484 1 94.5 95 ILE B N 1
ATOM 2208 C CA . ILE B 1 95 ? -0.945 -15.531 -17.234 1 94.5 95 ILE B CA 1
ATOM 2209 C C . ILE B 1 95 ? -1.524 -15.039 -18.547 1 94.5 95 ILE B C 1
ATOM 2211 O O . ILE B 1 95 ? -0.809 -14.938 -19.547 1 94.5 95 ILE B O 1
ATOM 2215 N N . THR B 1 96 ? -2.818 -14.828 -18.531 1 95.62 96 THR B N 1
ATOM 2216 C CA . THR B 1 96 ? -3.533 -14.172 -19.625 1 95.62 96 THR B CA 1
ATOM 2217 C C . THR B 1 96 ? -4.09 -12.828 -19.172 1 95.62 96 THR B C 1
ATOM 2219 O O . THR B 1 96 ? -4.777 -12.742 -18.156 1 95.62 96 THR B O 1
ATOM 2222 N N . ILE B 1 97 ? -3.766 -11.805 -19.906 1 94.94 97 ILE B N 1
ATOM 2223 C CA . ILE B 1 97 ? -4.215 -10.453 -19.594 1 94.94 97 ILE B CA 1
ATOM 2224 C C . ILE B 1 97 ? -5.102 -9.93 -20.719 1 94.94 97 ILE B C 1
ATOM 2226 O O . ILE B 1 97 ? -4.746 -10.023 -21.891 1 94.94 97 ILE B O 1
ATOM 2230 N N . LYS B 1 98 ? -6.227 -9.547 -20.406 1 91.12 98 LYS B N 1
ATOM 2231 C CA . LYS B 1 98 ? -7.055 -8.797 -21.344 1 91.12 98 LYS B CA 1
ATOM 2232 C C . LYS B 1 98 ? -6.859 -7.293 -21.172 1 91.12 98 LYS B C 1
ATOM 2234 O O . LYS B 1 98 ? -7.27 -6.723 -20.156 1 91.12 98 LYS B O 1
ATOM 2239 N N . ARG B 1 99 ? -6.113 -6.707 -22.109 1 73 99 ARG B N 1
ATOM 2240 C CA . ARG B 1 99 ? -5.574 -5.352 -22.047 1 73 99 ARG B CA 1
ATOM 2241 C C . ARG B 1 99 ? -6.414 -4.383 -22.859 1 73 99 ARG B C 1
ATOM 2243 O O . ARG B 1 99 ? -6.062 -4.066 -24 1 73 99 ARG B O 1
ATOM 2250 N N . ASP B 1 100 ? -7.617 -4.309 -22.641 1 77 100 ASP B N 1
ATOM 2251 C CA . ASP B 1 100 ? -8.234 -3.223 -23.406 1 77 100 ASP B CA 1
ATOM 2252 C C . ASP B 1 100 ? -7.836 -1.864 -22.828 1 77 100 ASP B C 1
ATOM 2254 O O . ASP B 1 100 ? -8.539 -1.314 -21.984 1 77 100 ASP B O 1
ATOM 2258 N N . GLY B 1 101 ? -6.484 -1.387 -23.172 1 83.56 101 GLY B N 1
ATOM 2259 C CA . GLY B 1 101 ? -6.164 -0.018 -22.797 1 83.56 101 GLY B CA 1
ATOM 2260 C C . GLY B 1 101 ? -5.34 0.076 -21.531 1 83.56 101 GLY B C 1
ATOM 2261 O O . GLY B 1 101 ? -5.582 0.947 -20.688 1 83.56 101 GLY B O 1
ATOM 2262 N N . ILE B 1 102 ? -4.41 -0.786 -21.312 1 93.88 102 ILE B N 1
ATOM 2263 C CA . ILE B 1 102 ? -3.535 -0.685 -20.141 1 93.88 102 ILE B CA 1
ATOM 2264 C C . ILE B 1 102 ? -2.475 0.387 -20.391 1 93.88 102 ILE B C 1
ATOM 2266 O O . ILE B 1 102 ? -1.93 0.491 -21.484 1 93.88 102 ILE B O 1
ATOM 2270 N N . ALA B 1 103 ? -2.359 1.306 -19.438 1 97.38 103 ALA B N 1
ATOM 2271 C CA . ALA B 1 103 ? -1.332 2.34 -19.531 1 97.38 103 ALA B CA 1
ATOM 2272 C C . ALA B 1 103 ? 0.019 1.813 -19.047 1 97.38 103 ALA B C 1
ATOM 2274 O O . ALA B 1 103 ? 0.085 1.001 -18.125 1 97.38 103 ALA B O 1
ATOM 2275 N N . SER B 1 104 ? 1.032 2.266 -19.719 1 96.94 104 SER B N 1
ATOM 2276 C CA . SER B 1 104 ? 2.387 1.835 -19.391 1 96.94 104 SER B CA 1
ATOM 2277 C C . SER B 1 104 ? 3.27 3.023 -19.031 1 96.94 104 SER B C 1
ATOM 2279 O O . SER B 1 104 ? 3.17 4.09 -19.641 1 96.94 104 SER B O 1
ATOM 2281 N N . TYR B 1 105 ? 4.105 2.795 -18.047 1 98.31 105 TYR B N 1
ATOM 2282 C CA . TYR B 1 105 ? 5.062 3.789 -17.578 1 98.31 105 TYR B CA 1
ATOM 2283 C C . TYR B 1 105 ? 6.445 3.172 -17.391 1 98.31 105 TYR B C 1
ATOM 2285 O O . TYR B 1 105 ? 6.613 2.238 -16.609 1 98.31 105 TYR B O 1
ATOM 2293 N N . ARG B 1 106 ? 7.414 3.674 -18.125 1 96.75 106 ARG B N 1
ATOM 2294 C CA . ARG B 1 106 ? 8.797 3.248 -17.953 1 96.75 106 ARG B CA 1
ATOM 2295 C C . ARG B 1 106 ? 9.438 3.898 -16.734 1 96.75 106 ARG B C 1
ATOM 2297 O O . ARG B 1 106 ? 9.953 5.016 -16.812 1 96.75 106 ARG B O 1
ATOM 2304 N N . SER B 1 107 ? 9.391 3.246 -15.641 1 93.56 107 SER B N 1
ATOM 2305 C CA . SER B 1 107 ? 9.828 3.824 -14.375 1 93.56 107 SER B CA 1
ATOM 2306 C C . SER B 1 107 ? 11.336 3.725 -14.203 1 93.56 107 SER B C 1
ATOM 2308 O O . SER B 1 107 ? 11.914 4.348 -13.312 1 93.56 107 SER B O 1
ATOM 2310 N N . SER B 1 108 ? 11.961 2.869 -14.93 1 91.19 108 SER B N 1
ATOM 2311 C CA . SER B 1 108 ? 13.414 2.705 -14.961 1 91.19 108 SER B CA 1
ATOM 2312 C C . SER B 1 108 ? 13.891 2.268 -16.344 1 91.19 108 SER B C 1
ATOM 2314 O O . SER B 1 108 ? 13.086 2.139 -17.266 1 91.19 108 SER B O 1
ATOM 2316 N N . ASN B 1 109 ? 15.172 2.047 -16.406 1 90.75 109 ASN B N 1
ATOM 2317 C CA . ASN B 1 109 ? 15.734 1.61 -17.672 1 90.75 109 ASN B CA 1
ATOM 2318 C C . ASN B 1 109 ? 15.477 0.126 -17.922 1 90.75 109 ASN B C 1
ATOM 2320 O O . ASN B 1 109 ? 15.719 -0.375 -19.016 1 90.75 109 ASN B O 1
ATOM 2324 N N . HIS B 1 110 ? 14.867 -0.498 -16.984 1 90.69 110 HIS B N 1
ATOM 2325 C CA . HIS B 1 110 ? 14.773 -1.941 -17.172 1 90.69 110 HIS B CA 1
ATOM 2326 C C . HIS B 1 110 ? 13.367 -2.447 -16.859 1 90.69 110 HIS B C 1
ATOM 2328 O O . HIS B 1 110 ? 13.109 -3.65 -16.922 1 90.69 110 HIS B O 1
ATOM 2334 N N . ALA B 1 111 ? 12.484 -1.468 -16.531 1 93.5 111 ALA B N 1
ATOM 2335 C CA . ALA B 1 111 ? 11.195 -1.993 -16.094 1 93.5 111 ALA B CA 1
ATOM 2336 C C . ALA B 1 111 ? 10.055 -1.086 -16.547 1 93.5 111 ALA B C 1
ATOM 2338 O O . ALA B 1 111 ? 10.227 0.129 -16.656 1 93.5 111 ALA B O 1
ATOM 2339 N N . THR B 1 112 ? 8.977 -1.718 -16.812 1 96.19 112 THR B N 1
ATOM 2340 C CA . THR B 1 112 ? 7.723 -1.056 -17.156 1 96.19 112 THR B CA 1
ATOM 2341 C C . THR B 1 112 ? 6.645 -1.348 -16.125 1 96.19 112 THR B C 1
ATOM 2343 O O . THR B 1 112 ? 6.488 -2.488 -15.68 1 96.19 112 THR B O 1
ATOM 2346 N N . ARG B 1 113 ? 6.016 -0.291 -15.703 1 98 113 ARG B N 1
ATOM 2347 C CA . ARG B 1 113 ? 4.863 -0.406 -14.82 1 98 113 ARG B CA 1
ATOM 2348 C C . ARG B 1 113 ? 3.562 -0.174 -15.586 1 98 113 ARG B C 1
ATOM 2350 O O . ARG B 1 113 ? 3.504 0.674 -16.469 1 98 113 ARG B O 1
ATOM 2357 N N . GLN B 1 114 ? 2.572 -0.941 -15.227 1 97.62 114 GLN B N 1
ATOM 2358 C CA . GLN B 1 114 ? 1.306 -0.832 -15.945 1 97.62 114 GLN B CA 1
ATOM 2359 C C . GLN B 1 114 ? 0.141 -0.635 -14.977 1 97.62 114 GLN B C 1
ATOM 2361 O O . GLN B 1 114 ? 0.124 -1.22 -13.891 1 97.62 114 GLN B O 1
ATOM 2366 N N . PHE B 1 115 ? -0.825 0.203 -15.398 1 98.44 115 PHE B N 1
ATOM 2367 C CA . PHE B 1 115 ? -1.966 0.558 -14.562 1 98.44 115 PHE B CA 1
ATOM 2368 C C . PHE B 1 115 ? -3.191 0.855 -15.414 1 98.44 115 PHE B C 1
ATOM 2370 O O . PHE B 1 115 ? -3.078 1.058 -16.625 1 98.44 115 PHE B O 1
ATOM 2377 N N . CYS B 1 116 ? -4.34 0.773 -14.828 1 98.12 116 CYS B N 1
ATOM 2378 C CA . CYS B 1 116 ? -5.57 1.11 -15.539 1 98.12 116 CYS B CA 1
ATOM 2379 C C . CYS B 1 116 ? -5.68 2.615 -15.758 1 98.12 116 CYS B C 1
ATOM 2381 O O . CYS B 1 116 ? -5.633 3.389 -14.797 1 98.12 116 CYS B O 1
ATOM 2383 N N . PRO B 1 117 ? -5.883 3.041 -16.953 1 97.25 117 PRO B N 1
ATOM 2384 C CA . PRO B 1 117 ? -5.969 4.48 -17.203 1 97.25 117 PRO B CA 1
ATOM 2385 C C . PRO B 1 117 ? -7.301 5.078 -16.766 1 97.25 117 PRO B C 1
ATOM 2387 O O . PRO B 1 117 ? -7.449 6.301 -16.719 1 97.25 117 PRO B O 1
ATOM 2390 N N . LYS B 1 118 ? -8.227 4.277 -16.422 1 96.88 118 LYS B N 1
ATOM 2391 C CA . LYS B 1 118 ? -9.547 4.762 -16.031 1 96.88 118 LYS B CA 1
ATOM 2392 C C . LYS B 1 118 ? -9.664 4.898 -14.523 1 96.88 118 LYS B C 1
ATOM 2394 O O . LYS B 1 118 ? -10.078 5.945 -14.016 1 96.88 118 LYS B O 1
ATOM 2399 N N . CYS B 1 119 ? -9.219 3.869 -13.805 1 97.94 119 CYS B N 1
ATOM 2400 C CA . CYS B 1 119 ? -9.445 3.918 -12.367 1 97.94 119 CYS B CA 1
ATOM 2401 C C . CYS B 1 119 ? -8.133 4.074 -11.609 1 97.94 119 CYS B C 1
ATOM 2403 O O . CYS B 1 119 ? -8.133 4.27 -10.391 1 97.94 119 CYS B O 1
ATOM 2405 N N . GLY B 1 120 ? -7.02 3.93 -12.289 1 98.12 120 GLY B N 1
ATOM 2406 C CA . GLY B 1 120 ? -5.73 4.227 -11.68 1 98.12 120 GLY B CA 1
ATOM 2407 C C . GLY B 1 120 ? -5.098 3.023 -11.008 1 98.12 120 GLY B C 1
ATOM 2408 O O . GLY B 1 120 ? -3.951 3.09 -10.562 1 98.12 120 GLY B O 1
ATOM 2409 N N . THR B 1 121 ? -5.789 1.857 -10.969 1 98.62 121 THR B N 1
ATOM 2410 C CA . THR B 1 121 ? -5.27 0.687 -10.273 1 98.62 121 THR B CA 1
ATOM 2411 C C . THR B 1 121 ? -3.896 0.3 -10.812 1 98.62 121 THR B C 1
ATOM 2413 O O . THR B 1 121 ? -3.73 0.107 -12.023 1 98.62 121 THR B O 1
ATOM 2416 N N . SER B 1 122 ? -2.871 0.268 -9.938 1 98.81 122 SER B N 1
ATOM 2417 C CA . SER B 1 122 ? -1.584 -0.319 -10.297 1 98.81 122 SER B CA 1
ATOM 2418 C C . SER B 1 122 ? -1.688 -1.834 -10.438 1 98.81 122 SER B C 1
ATOM 2420 O O . SER B 1 122 ? -2.174 -2.516 -9.539 1 98.81 122 SER B O 1
ATOM 2422 N N . LEU B 1 123 ? -1.141 -2.367 -11.531 1 98.31 123 LEU B N 1
ATOM 2423 C CA . LEU B 1 123 ? -1.444 -3.768 -11.805 1 98.31 123 LEU B CA 1
ATOM 2424 C C . LEU B 1 123 ? -0.165 -4.582 -11.961 1 98.31 123 LEU B C 1
ATOM 2426 O O . LEU B 1 123 ? 0.024 -5.586 -11.273 1 98.31 123 LEU B O 1
ATOM 2430 N N . PHE B 1 124 ? 0.749 -4.09 -12.867 1 97.44 124 PHE B N 1
ATOM 2431 C CA . PHE B 1 124 ? 1.841 -4.98 -13.242 1 97.44 124 PHE B CA 1
ATOM 2432 C C . PHE B 1 124 ? 3.176 -4.246 -13.203 1 97.44 124 PHE B C 1
ATOM 2434 O O . PHE B 1 124 ? 3.236 -3.045 -13.477 1 97.44 124 PHE B O 1
ATOM 2441 N N . PHE B 1 125 ? 4.152 -4.93 -12.867 1 97.19 125 PHE B N 1
ATOM 2442 C CA . PHE B 1 125 ? 5.566 -4.598 -13.031 1 97.19 125 PHE B CA 1
ATOM 2443 C C . PHE B 1 125 ? 6.262 -5.629 -13.914 1 97.19 125 PHE B C 1
ATOM 2445 O O . PHE B 1 125 ? 6.254 -6.824 -13.609 1 97.19 125 PHE B O 1
ATOM 2452 N N . VAL B 1 126 ? 6.852 -5.09 -14.977 1 94.38 126 VAL B N 1
ATOM 2453 C CA . VAL B 1 126 ? 7.469 -5.977 -15.953 1 94.38 126 VAL B CA 1
ATOM 2454 C C . VAL B 1 126 ? 8.922 -5.566 -16.188 1 94.38 126 VAL B C 1
ATOM 2456 O O . VAL B 1 126 ? 9.195 -4.453 -16.625 1 94.38 126 VAL B O 1
ATOM 2459 N N . GLU B 1 127 ? 9.797 -6.477 -15.852 1 90.31 127 GLU B N 1
ATOM 2460 C CA . GLU B 1 127 ? 11.203 -6.266 -16.188 1 90.31 127 GLU B CA 1
ATOM 2461 C C . GLU B 1 127 ? 11.492 -6.68 -17.641 1 90.31 127 GLU B C 1
ATOM 2463 O O . GLU B 1 127 ? 10.891 -7.625 -18.141 1 90.31 127 GLU B O 1
ATOM 2468 N N . ASP B 1 128 ? 12.359 -5.984 -18.328 1 88.12 128 ASP B N 1
ATOM 2469 C CA . ASP B 1 128 ? 12.648 -6.207 -19.75 1 88.12 128 ASP B CA 1
ATOM 2470 C C . ASP B 1 128 ? 13.125 -7.641 -19.984 1 88.12 128 ASP B C 1
ATOM 2472 O O . ASP B 1 128 ? 12.797 -8.242 -21.016 1 88.12 128 ASP B O 1
ATOM 2476 N N . ASP B 1 129 ? 13.898 -8.188 -19.203 1 75.88 129 ASP B N 1
ATOM 2477 C CA . ASP B 1 129 ? 14.531 -9.477 -19.469 1 75.88 129 ASP B CA 1
ATOM 2478 C C . ASP B 1 129 ? 13.766 -10.609 -18.781 1 75.88 129 ASP B C 1
ATOM 2480 O O . ASP B 1 129 ? 14.062 -11.781 -19.016 1 75.88 129 ASP B O 1
ATOM 2484 N N . GLU B 1 130 ? 12.727 -10.242 -18.172 1 67.56 130 GLU B N 1
ATOM 2485 C CA . GLU B 1 130 ? 12.18 -11.305 -17.344 1 67.56 130 GLU B CA 1
ATOM 2486 C C . GLU B 1 130 ? 11.016 -12.008 -18.016 1 67.56 130 GLU B C 1
ATOM 2488 O O . GLU B 1 130 ? 10.328 -11.414 -18.859 1 67.56 130 GLU B O 1
ATOM 2493 N N . LYS B 1 131 ? 11.047 -13.219 -17.672 1 81.38 131 LYS B N 1
ATOM 2494 C CA . LYS B 1 131 ? 10.039 -14.156 -18.156 1 81.38 131 LYS B CA 1
ATOM 2495 C C . LYS B 1 131 ? 8.836 -14.203 -17.219 1 81.38 131 LYS B C 1
ATOM 2497 O O . LYS B 1 131 ? 7.895 -14.961 -17.453 1 81.38 131 LYS B O 1
ATOM 2502 N N . SER B 1 132 ? 8.922 -13.344 -16.25 1 87.88 132 SER B N 1
ATOM 2503 C CA . SER B 1 132 ? 7.797 -13.281 -15.32 1 87.88 132 SER B CA 1
ATOM 2504 C C . SER B 1 132 ? 7.23 -11.867 -15.234 1 87.88 132 SER B C 1
ATOM 2506 O O . SER B 1 132 ? 7.859 -10.906 -15.688 1 87.88 132 SER B O 1
ATOM 2508 N N . ILE B 1 133 ? 6.066 -11.789 -14.852 1 93.62 133 ILE B N 1
ATOM 2509 C CA . ILE B 1 133 ? 5.355 -10.539 -14.578 1 93.62 133 ILE B CA 1
ATOM 2510 C C . ILE B 1 133 ? 4.977 -10.469 -13.102 1 93.62 133 ILE B C 1
ATOM 2512 O O . ILE B 1 133 ? 4.551 -11.469 -12.516 1 93.62 133 ILE B O 1
ATOM 2516 N N . ASP B 1 134 ? 5.262 -9.352 -12.492 1 96.69 134 ASP B N 1
ATOM 2517 C CA . ASP B 1 134 ? 4.82 -9.133 -11.117 1 96.69 134 ASP B CA 1
ATOM 2518 C C . ASP B 1 134 ? 3.424 -8.508 -11.086 1 96.69 134 ASP B C 1
ATOM 2520 O O . ASP B 1 134 ? 3.205 -7.434 -11.648 1 96.69 134 ASP B O 1
ATOM 2524 N N . VAL B 1 135 ? 2.545 -9.203 -10.461 1 97.94 135 VAL B N 1
ATOM 2525 C CA . VAL B 1 135 ? 1.156 -8.781 -10.312 1 97.94 135 VAL B CA 1
ATOM 2526 C C . VAL B 1 135 ? 0.927 -8.242 -8.898 1 97.94 135 VAL B C 1
ATOM 2528 O O . VAL B 1 135 ? 1.326 -8.875 -7.918 1 97.94 135 VAL B O 1
ATOM 2531 N N . THR B 1 136 ? 0.317 -7.043 -8.828 1 98.69 136 THR B N 1
ATOM 2532 C CA . THR B 1 136 ? -0.033 -6.582 -7.492 1 98.69 136 THR B CA 1
ATOM 2533 C C . THR B 1 136 ? -1.021 -7.539 -6.828 1 98.69 136 THR B C 1
ATOM 2535 O O . THR B 1 136 ? -2.023 -7.918 -7.438 1 98.69 136 THR B O 1
ATOM 2538 N N . LEU B 1 137 ? -0.73 -7.867 -5.648 1 97.75 137 LEU B N 1
ATOM 2539 C CA . LEU B 1 137 ? -1.548 -8.828 -4.914 1 97.75 137 LEU B CA 1
ATOM 2540 C C . LEU B 1 137 ? -2.971 -8.305 -4.738 1 97.75 137 LEU B C 1
ATOM 2542 O O . LEU B 1 137 ? -3.934 -9.07 -4.855 1 97.75 137 LEU B O 1
ATOM 2546 N N . ALA B 1 138 ? -3.111 -7.055 -4.516 1 97.5 138 ALA B N 1
ATOM 2547 C CA . ALA B 1 138 ? -4.391 -6.43 -4.203 1 97.5 138 ALA B CA 1
ATOM 2548 C C . ALA B 1 138 ? -5.32 -6.441 -5.414 1 97.5 138 ALA B C 1
ATOM 2550 O O . ALA B 1 138 ? -6.52 -6.18 -5.289 1 97.5 138 ALA B O 1
ATOM 2551 N N . SER B 1 139 ? -4.773 -6.73 -6.582 1 98.06 139 SER B N 1
ATOM 2552 C CA . SER B 1 139 ? -5.613 -6.73 -7.777 1 98.06 139 SER B CA 1
ATOM 2553 C C . SER B 1 139 ? -6.188 -8.117 -8.055 1 98.06 139 SER B C 1
ATOM 2555 O O . SER B 1 139 ? -7.008 -8.289 -8.961 1 98.06 139 SER B O 1
ATOM 2557 N N . ILE B 1 140 ? -5.789 -9.109 -7.277 1 97.88 140 ILE B N 1
ATOM 2558 C CA . ILE B 1 140 ? -6.324 -10.461 -7.41 1 97.88 140 ILE B CA 1
ATOM 2559 C C . ILE B 1 140 ? -7.645 -10.57 -6.652 1 97.88 140 ILE B C 1
ATOM 2561 O O . ILE B 1 140 ? -7.723 -10.227 -5.473 1 97.88 140 ILE B O 1
ATOM 2565 N N . THR B 1 141 ? -8.641 -11.008 -7.355 1 96.75 141 THR B N 1
ATOM 2566 C CA . THR B 1 141 ? -9.984 -10.992 -6.785 1 96.75 141 THR B CA 1
ATOM 2567 C C . THR B 1 141 ? -10.398 -12.391 -6.348 1 96.75 141 THR B C 1
ATOM 2569 O O . THR B 1 141 ? -11.438 -12.562 -5.699 1 96.75 141 THR B O 1
ATOM 2572 N N . THR B 1 142 ? -9.617 -13.43 -6.684 1 96.44 142 THR B N 1
ATOM 2573 C CA . THR B 1 142 ? -9.898 -14.773 -6.191 1 96.44 142 THR B CA 1
ATOM 2574 C C . THR B 1 142 ? -9.977 -14.789 -4.668 1 96.44 142 THR B C 1
ATOM 2576 O O . THR B 1 142 ? -9.094 -14.266 -3.988 1 96.44 142 THR B O 1
ATOM 2579 N N . PRO B 1 143 ? -11.094 -15.297 -4.078 1 92.88 143 PRO B N 1
ATOM 2580 C CA . PRO B 1 143 ? -11.195 -15.367 -2.619 1 92.88 143 PRO B CA 1
ATOM 2581 C C . PRO B 1 143 ? -10.156 -16.297 -1.997 1 92.88 143 PRO B C 1
ATOM 2583 O O . PRO B 1 143 ? -9.562 -17.125 -2.697 1 92.88 143 PRO B O 1
ATOM 2586 N N . ASN B 1 144 ? -9.977 -16.125 -0.721 1 90.31 144 ASN B N 1
ATOM 2587 C CA . ASN B 1 144 ? -9.008 -16.922 0.02 1 90.31 144 ASN B CA 1
ATOM 2588 C C . ASN B 1 144 ? -7.637 -16.906 -0.647 1 90.31 144 ASN B C 1
ATOM 2590 O O . ASN B 1 144 ? -7.035 -17.969 -0.865 1 90.31 144 ASN B O 1
ATOM 2594 N N . LEU B 1 145 ? -7.227 -15.797 -0.968 1 92 145 LEU B N 1
ATOM 2595 C CA . LEU B 1 145 ? -6.035 -15.508 -1.755 1 92 145 LEU B CA 1
ATOM 2596 C C . LEU B 1 145 ? -4.824 -16.25 -1.205 1 92 145 LEU B C 1
ATOM 2598 O O . LEU B 1 145 ? -4.035 -16.812 -1.97 1 92 145 LEU B O 1
ATOM 2602 N N . PHE B 1 146 ? -4.746 -16.406 0.031 1 91.81 146 PHE B N 1
ATOM 2603 C CA . PHE B 1 146 ? -3.529 -16.922 0.642 1 91.81 146 PHE B CA 1
ATOM 2604 C C . PHE B 1 146 ? -3.549 -18.453 0.683 1 91.81 146 PHE B C 1
ATOM 2606 O O . PHE B 1 146 ? -2.604 -19.078 1.163 1 91.81 146 PHE B O 1
ATOM 2613 N N . ASP B 1 147 ? -4.605 -19.031 0.137 1 91.75 147 ASP B N 1
ATOM 2614 C CA . ASP B 1 147 ? -4.566 -20.453 -0.186 1 91.75 147 ASP B CA 1
ATOM 2615 C C . ASP B 1 147 ? -3.627 -20.719 -1.359 1 91.75 147 ASP B C 1
ATOM 2617 O O . ASP B 1 147 ? -3.156 -21.844 -1.538 1 91.75 147 ASP B O 1
ATOM 2621 N N . TYR B 1 148 ? -3.367 -19.656 -2.096 1 95.19 148 TYR B N 1
ATOM 2622 C CA . TYR B 1 148 ? -2.654 -19.844 -3.355 1 95.19 148 TYR B CA 1
ATOM 2623 C C . TYR B 1 148 ? -1.34 -19.062 -3.352 1 95.19 148 TYR B C 1
ATOM 2625 O O . TYR B 1 148 ? -0.478 -19.297 -4.203 1 95.19 148 TYR B O 1
ATOM 2633 N N . ILE B 1 149 ? -1.204 -18.188 -2.461 1 95.75 149 ILE B N 1
ATOM 2634 C CA . ILE B 1 149 ? -0.069 -17.266 -2.428 1 95.75 149 ILE B CA 1
ATOM 2635 C C . ILE B 1 149 ? 0.613 -17.344 -1.063 1 95.75 149 ILE B C 1
ATOM 2637 O O . ILE B 1 149 ? -0.056 -17.391 -0.029 1 95.75 149 ILE B O 1
ATOM 2641 N N . GLU B 1 150 ? 1.914 -17.391 -1.054 1 93.88 150 GLU B N 1
ATOM 2642 C CA . GLU B 1 150 ? 2.717 -17.391 0.166 1 93.88 150 GLU B CA 1
ATOM 2643 C C . GLU B 1 150 ? 3.553 -16.109 0.266 1 93.88 150 GLU B C 1
ATOM 2645 O O . GLU B 1 150 ? 4.387 -15.844 -0.602 1 93.88 150 GLU B O 1
ATOM 2650 N N . MET B 1 151 ? 3.287 -15.289 1.316 1 94 151 MET B N 1
ATOM 2651 C CA . MET B 1 151 ? 4.152 -14.148 1.586 1 94 151 MET B CA 1
ATOM 2652 C C . MET B 1 151 ? 5.484 -14.594 2.178 1 94 151 MET B C 1
ATOM 2654 O O . MET B 1 151 ? 5.523 -15.164 3.271 1 94 151 MET B O 1
ATOM 2658 N N . ILE B 1 152 ? 6.602 -14.219 1.5 1 93.5 152 ILE B N 1
ATOM 2659 C CA . ILE B 1 152 ? 7.82 -14.914 1.894 1 93.5 152 ILE B CA 1
ATOM 2660 C C . ILE B 1 152 ? 8.82 -13.914 2.479 1 93.5 152 ILE B C 1
ATOM 2662 O O . ILE B 1 152 ? 9.75 -14.305 3.182 1 93.5 152 ILE B O 1
ATOM 2666 N N . GLY B 1 153 ? 8.664 -12.625 2.127 1 93.25 153 GLY B N 1
ATOM 2667 C CA . GLY B 1 153 ? 9.672 -11.75 2.703 1 93.25 153 GLY B CA 1
ATOM 2668 C C . GLY B 1 153 ? 9.531 -10.297 2.27 1 93.25 153 GLY B C 1
ATOM 2669 O O . GLY B 1 153 ? 8.57 -9.945 1.574 1 93.25 153 GLY B O 1
ATOM 2670 N N . HIS B 1 154 ? 10.484 -9.438 2.82 1 95 154 HIS B N 1
ATOM 2671 C CA . HIS B 1 154 ? 10.602 -8 2.572 1 95 154 HIS B CA 1
ATOM 2672 C C . HIS B 1 154 ? 11.867 -7.676 1.79 1 95 154 HIS B C 1
ATOM 2674 O O . HIS B 1 154 ? 12.961 -8.078 2.184 1 95 154 HIS B O 1
ATOM 2680 N N . ILE B 1 155 ? 11.625 -6.961 0.715 1 95.62 155 ILE B N 1
ATOM 2681 C CA . ILE B 1 155 ? 12.789 -6.664 -0.112 1 95.62 155 ILE B CA 1
ATOM 2682 C C . ILE B 1 155 ? 12.961 -5.152 -0.24 1 95.62 155 ILE B C 1
ATOM 2684 O O . ILE B 1 155 ? 12.016 -4.395 -0.016 1 95.62 155 ILE B O 1
ATOM 2688 N N . TRP B 1 156 ? 14.25 -4.695 -0.572 1 95.69 156 TRP B N 1
ATOM 2689 C CA . TRP B 1 156 ? 14.625 -3.305 -0.803 1 95.69 156 TRP B CA 1
ATOM 2690 C C . TRP B 1 156 ? 14.422 -2.469 0.457 1 95.69 156 TRP B C 1
ATOM 2692 O O . TRP B 1 156 ? 13.906 -1.351 0.391 1 95.69 156 TRP B O 1
ATOM 2702 N N . LEU B 1 157 ? 14.805 -3.004 1.581 1 93.81 157 LEU B N 1
ATOM 2703 C CA . LEU B 1 157 ? 14.594 -2.314 2.85 1 93.81 157 LEU B CA 1
ATOM 2704 C C . LEU B 1 157 ? 15.539 -1.123 2.984 1 93.81 157 LEU B C 1
ATOM 2706 O O . LEU B 1 157 ? 15.281 -0.209 3.771 1 93.81 157 LEU B O 1
ATOM 2710 N N . GLU B 1 158 ? 16.594 -1.12 2.193 1 93.31 158 GLU B N 1
ATOM 2711 C CA . GLU B 1 158 ? 17.484 0.034 2.205 1 93.31 158 GLU B CA 1
ATOM 2712 C C . GLU B 1 158 ? 16.766 1.299 1.755 1 93.31 158 GLU B C 1
ATOM 2714 O O . GLU B 1 158 ? 17.047 2.391 2.256 1 93.31 158 GLU B O 1
ATOM 2719 N N . ASP B 1 159 ? 15.844 1.15 0.878 1 93.94 159 ASP B N 1
ATOM 2720 C CA . ASP B 1 159 ? 15.094 2.285 0.354 1 93.94 159 ASP B CA 1
ATOM 2721 C C . ASP B 1 159 ? 14.094 2.807 1.386 1 93.94 159 ASP B C 1
ATOM 2723 O O . ASP B 1 159 ? 13.57 3.914 1.246 1 93.94 159 ASP B O 1
ATOM 2727 N N . ALA B 1 160 ? 13.836 2.023 2.408 1 91.88 160 ALA B N 1
ATOM 2728 C CA . ALA B 1 160 ? 12.844 2.422 3.406 1 91.88 160 ALA B CA 1
ATOM 2729 C C . ALA B 1 160 ? 13.508 2.734 4.746 1 91.88 160 ALA B C 1
ATOM 2731 O O . ALA B 1 160 ? 12.828 2.883 5.762 1 91.88 160 ALA B O 1
ATOM 2732 N N . LYS B 1 161 ? 14.727 2.836 4.777 1 88 161 LYS B N 1
ATOM 2733 C CA . LYS B 1 161 ? 15.469 2.945 6.027 1 88 161 LYS B CA 1
ATOM 2734 C C . LYS B 1 161 ? 15.109 4.223 6.773 1 88 161 LYS B C 1
ATOM 2736 O O . LYS B 1 161 ? 15.172 4.27 8.008 1 88 161 LYS B O 1
ATOM 2741 N N . ASP B 1 162 ? 14.656 5.246 6.074 1 87.25 162 ASP B N 1
ATOM 2742 C CA . ASP B 1 162 ? 14.367 6.523 6.723 1 87.25 162 ASP B CA 1
ATOM 2743 C C . ASP B 1 162 ? 12.906 6.59 7.176 1 87.25 162 ASP B C 1
ATOM 2745 O O . ASP B 1 162 ? 12.5 7.551 7.832 1 87.25 162 ASP B O 1
ATOM 2749 N N . LEU B 1 163 ? 12.172 5.645 6.809 1 88.75 163 LEU B N 1
ATOM 2750 C CA . LEU B 1 163 ? 10.797 5.574 7.277 1 88.75 163 LEU B CA 1
ATOM 2751 C C . LEU B 1 163 ? 10.727 4.961 8.672 1 88.75 163 LEU B C 1
ATOM 2753 O O . LEU B 1 163 ? 10.703 3.738 8.82 1 88.75 163 LEU B O 1
ATOM 2757 N N . VAL B 1 164 ? 10.672 5.766 9.656 1 79 164 VAL B N 1
ATOM 2758 C CA . VAL B 1 164 ? 10.711 5.348 11.055 1 79 164 VAL B CA 1
ATOM 2759 C C . VAL B 1 164 ? 9.289 5.18 11.594 1 79 164 VAL B C 1
ATOM 2761 O O . VAL B 1 164 ? 8.641 6.164 11.945 1 79 164 VAL B O 1
ATOM 2764 N N . LEU B 1 165 ? 8.891 3.93 11.625 1 79.81 165 LEU B N 1
ATOM 2765 C CA . LEU B 1 165 ? 7.527 3.633 12.062 1 79.81 165 LEU B CA 1
ATOM 2766 C C . LEU B 1 165 ? 7.531 2.945 13.422 1 79.81 165 LEU B C 1
ATOM 2768 O O . LEU B 1 165 ? 6.5 2.887 14.094 1 79.81 165 LEU B O 1
ATOM 2772 N N . ASP B 1 166 ? 8.695 2.465 13.805 1 69.5 166 ASP B N 1
ATOM 2773 C CA . ASP B 1 166 ? 8.75 1.645 15.016 1 69.5 166 ASP B CA 1
ATOM 2774 C C . ASP B 1 166 ? 8.906 2.51 16.266 1 69.5 166 ASP B C 1
ATOM 2776 O O . ASP B 1 166 ? 9.289 3.678 16.172 1 69.5 166 ASP B O 1
ATOM 2780 N N . GLU B 1 167 ? 8.531 1.863 17.312 1 65.19 167 GLU B N 1
ATOM 2781 C CA . GLU B 1 167 ? 8.617 2.516 18.609 1 65.19 167 GLU B CA 1
ATOM 2782 C C . GLU B 1 167 ? 10.07 2.736 19.031 1 65.19 167 GLU B C 1
ATOM 2784 O O . GLU B 1 167 ? 10.367 3.641 19.812 1 65.19 167 GLU B O 1
ATOM 2789 N N . ALA B 1 168 ? 10.781 1.917 18.453 1 64.31 168 ALA B N 1
ATOM 2790 C CA . ALA B 1 168 ? 12.18 2.031 18.828 1 64.31 168 ALA B CA 1
ATOM 2791 C C . ALA B 1 168 ? 12.906 3.053 17.969 1 64.31 168 ALA B C 1
ATOM 2793 O O . ALA B 1 168 ? 14.07 3.375 18.219 1 64.31 168 ALA B O 1
ATOM 2794 N N . GLY B 1 169 ? 12.117 3.592 17.141 1 61.97 169 GLY B N 1
ATOM 2795 C CA . GLY B 1 169 ? 12.703 4.574 16.234 1 61.97 169 GLY B CA 1
ATOM 2796 C C . GLY B 1 169 ? 13.625 3.955 15.195 1 61.97 169 GLY B C 1
ATOM 2797 O O . GLY B 1 169 ? 14.438 4.652 14.586 1 61.97 169 GLY B O 1
ATOM 2798 N N . LYS B 1 170 ? 13.531 2.627 15.188 1 63.88 170 LYS B N 1
ATOM 2799 C CA . LYS B 1 170 ? 14.391 1.978 14.203 1 63.88 170 LYS B CA 1
ATOM 2800 C C . LYS B 1 170 ? 13.781 2.076 12.797 1 63.88 170 LYS B C 1
ATOM 2802 O O . LYS B 1 170 ? 12.562 2.16 12.648 1 63.88 170 LYS B O 1
ATOM 2807 N N . GLY B 1 171 ? 14.57 2.48 11.844 1 63.78 171 GLY B N 1
ATOM 2808 C CA . GLY B 1 171 ? 14.188 2.512 10.445 1 63.78 171 GLY B CA 1
ATOM 2809 C C . GLY B 1 171 ? 13.773 1.155 9.906 1 63.78 171 GLY B C 1
ATOM 2810 O O . GLY B 1 171 ? 13.734 0.174 10.648 1 63.78 171 GLY B O 1
ATOM 2811 N N . GLY B 1 172 ? 13.203 1.141 8.789 1 69.56 172 GLY B N 1
ATOM 2812 C CA . GLY B 1 172 ? 12.844 -0.102 8.125 1 69.56 172 GLY B CA 1
ATOM 2813 C C . GLY B 1 172 ? 11.445 -0.073 7.531 1 69.56 172 GLY B C 1
ATOM 2814 O O . GLY B 1 172 ? 10.953 -1.095 7.051 1 69.56 172 GLY B O 1
ATOM 2815 N N . GLY B 1 173 ? 10.953 1.054 7.66 1 77.88 173 GLY B N 1
ATOM 2816 C CA . GLY B 1 173 ? 9.648 1.188 7.02 1 77.88 173 GLY B CA 1
ATOM 2817 C C . GLY B 1 173 ? 8.594 0.287 7.625 1 77.88 173 GLY B C 1
ATOM 2818 O O . GLY B 1 173 ? 8.57 0.071 8.836 1 77.88 173 GLY B O 1
ATOM 2819 N N . LEU B 1 174 ? 7.707 -0.166 6.852 1 85.44 174 LEU B N 1
ATOM 2820 C CA . LEU B 1 174 ? 6.59 -1.01 7.262 1 85.44 174 LEU B CA 1
ATOM 2821 C C . LEU B 1 174 ? 7.086 -2.342 7.809 1 85.44 174 LEU B C 1
ATOM 2823 O O . LEU B 1 174 ? 6.512 -2.881 8.758 1 85.44 174 LEU B O 1
ATOM 2827 N N . ALA B 1 175 ? 8.148 -2.811 7.281 1 87.56 175 ALA B N 1
ATOM 2828 C CA . ALA B 1 175 ? 8.695 -4.094 7.719 1 87.56 175 ALA B CA 1
ATOM 2829 C C . ALA B 1 175 ? 9.07 -4.055 9.195 1 87.56 175 ALA B C 1
ATOM 2831 O O . ALA B 1 175 ? 8.961 -5.066 9.891 1 87.56 175 ALA B O 1
ATOM 2832 N N . GLY B 1 176 ? 9.453 -2.98 9.625 1 85.31 176 GLY B N 1
ATOM 2833 C CA . GLY B 1 176 ? 9.906 -2.832 10.992 1 85.31 176 GLY B CA 1
ATOM 2834 C C . GLY B 1 176 ? 8.797 -3.025 12.016 1 85.31 176 GLY B C 1
ATOM 2835 O O . GLY B 1 176 ? 9.062 -3.256 13.195 1 85.31 176 GLY B O 1
ATOM 2836 N N . ILE B 1 177 ? 7.633 -2.932 11.617 1 87.44 177 ILE B N 1
ATOM 2837 C CA . ILE B 1 177 ? 6.52 -3.066 12.547 1 87.44 177 ILE B CA 1
ATOM 2838 C C . ILE B 1 177 ? 5.68 -4.289 12.172 1 87.44 177 ILE B C 1
ATOM 2840 O O . ILE B 1 177 ? 4.527 -4.406 12.594 1 87.44 177 ILE B O 1
ATOM 2844 N N . MET B 1 178 ? 6.199 -5.117 11.352 1 86.94 178 MET B N 1
ATOM 2845 C CA . MET B 1 178 ? 5.508 -6.344 10.961 1 86.94 178 MET B CA 1
ATOM 2846 C C . MET B 1 178 ? 6.141 -7.562 11.625 1 86.94 178 MET B C 1
ATOM 2848 O O . MET B 1 178 ? 7.367 -7.664 11.703 1 86.94 178 MET B O 1
ATOM 2852 N N . THR B 1 179 ? 5.285 -8.43 12.117 1 85.06 179 THR B N 1
ATOM 2853 C CA . THR B 1 179 ? 5.719 -9.688 12.734 1 85.06 179 THR B CA 1
ATOM 2854 C C . THR B 1 179 ? 5.281 -10.875 11.883 1 85.06 179 THR B C 1
ATOM 2856 O O . THR B 1 179 ? 4.539 -11.742 12.359 1 85.06 179 THR B O 1
ATOM 2859 N N . ASP B 1 180 ? 5.758 -10.992 10.703 1 83.38 180 ASP B N 1
ATOM 2860 C CA . ASP B 1 180 ? 5.25 -11.992 9.766 1 83.38 180 ASP B CA 1
ATOM 2861 C C . ASP B 1 180 ? 6.266 -13.109 9.555 1 83.38 180 ASP B C 1
ATOM 2863 O O . ASP B 1 180 ? 5.98 -14.086 8.859 1 83.38 180 ASP B O 1
ATOM 2867 N N . GLY B 1 181 ? 7.5 -12.922 10.039 1 82.94 181 GLY B N 1
ATOM 2868 C CA . GLY B 1 181 ? 8.508 -13.961 9.93 1 82.94 181 GLY B CA 1
ATOM 2869 C C . GLY B 1 181 ? 9.133 -14.039 8.547 1 82.94 181 GLY B C 1
ATOM 2870 O O . GLY B 1 181 ? 9.93 -14.945 8.273 1 82.94 181 GLY B O 1
ATOM 2871 N N . GLY B 1 182 ? 8.867 -13.188 7.656 1 87.12 182 GLY B N 1
ATOM 2872 C CA . GLY B 1 182 ? 9.453 -13.18 6.328 1 87.12 182 GLY B CA 1
ATOM 2873 C C . GLY B 1 182 ? 10.914 -12.758 6.324 1 87.12 182 GLY B C 1
ATOM 2874 O O . GLY B 1 182 ? 11.344 -12 7.195 1 87.12 182 GLY B O 1
ATOM 2875 N N . TYR B 1 183 ? 11.602 -13.227 5.32 1 90.75 183 TYR B N 1
ATOM 2876 C CA . TYR B 1 183 ? 12.992 -12.797 5.223 1 90.75 183 TYR B CA 1
ATOM 2877 C C . TYR B 1 183 ? 13.078 -11.312 4.902 1 90.75 183 TYR B C 1
ATOM 2879 O O . TYR B 1 183 ? 12.086 -10.688 4.52 1 90.75 183 TYR B O 1
ATOM 2887 N N . ARG B 1 184 ? 14.258 -10.797 5.074 1 92.56 184 ARG B N 1
ATOM 2888 C CA . ARG B 1 184 ? 14.492 -9.375 4.836 1 92.56 184 ARG B CA 1
ATOM 2889 C C . ARG B 1 184 ? 15.797 -9.156 4.07 1 92.56 184 ARG B C 1
ATOM 2891 O O . ARG B 1 184 ? 16.828 -9.742 4.41 1 92.56 184 ARG B O 1
ATOM 2898 N N . THR B 1 185 ? 15.664 -8.383 3.014 1 93.25 185 THR B N 1
ATOM 2899 C CA . THR B 1 185 ? 16.875 -8.047 2.256 1 93.25 185 THR B CA 1
ATOM 2900 C C . THR B 1 185 ? 17.031 -6.535 2.143 1 93.25 185 THR B C 1
ATOM 2902 O O . THR B 1 185 ? 16.047 -5.797 2.146 1 93.25 185 THR B O 1
ATOM 2905 N N . LYS B 1 186 ? 18.266 -6.062 2.023 1 91.44 186 LYS B N 1
ATOM 2906 C CA . LYS B 1 186 ? 18.531 -4.645 1.821 1 91.44 186 LYS B CA 1
ATOM 2907 C C . LYS B 1 186 ? 18.172 -4.211 0.403 1 91.44 186 LYS B C 1
ATOM 2909 O O . LYS B 1 186 ? 17.703 -3.094 0.191 1 91.44 186 LYS B O 1
ATOM 2914 N N . GLN B 1 187 ? 18.406 -5.125 -0.509 1 92.25 187 GLN B N 1
ATOM 2915 C CA . GLN B 1 187 ? 18.125 -4.859 -1.918 1 92.25 187 GLN B CA 1
ATOM 2916 C C . GLN B 1 187 ? 17.109 -5.852 -2.48 1 92.25 187 GLN B C 1
ATOM 2918 O O . GLN B 1 187 ? 16.172 -6.23 -1.795 1 92.25 187 GLN B O 1
ATOM 2923 N N . GLY B 1 188 ? 17.25 -6.191 -3.713 1 89.25 188 GLY B N 1
ATOM 2924 C CA . GLY B 1 188 ? 16.266 -7.039 -4.375 1 89.25 188 GLY B CA 1
ATOM 2925 C C . GLY B 1 188 ? 16.266 -8.461 -3.852 1 89.25 188 GLY B C 1
ATOM 2926 O O . GLY B 1 188 ? 17.094 -8.828 -3.018 1 89.25 188 GLY B O 1
ATOM 2927 N N . SER B 1 189 ? 15.352 -9.219 -4.293 1 83 189 SER B N 1
ATOM 2928 C CA . SER B 1 189 ? 15.086 -10.562 -3.789 1 83 189 SER B CA 1
ATOM 2929 C C . SER B 1 189 ? 16.281 -11.484 -4.016 1 83 189 SER B C 1
ATOM 2931 O O . SER B 1 189 ? 16.406 -12.523 -3.367 1 83 189 SER B O 1
ATOM 2933 N N . LYS B 1 190 ? 17.109 -11.156 -4.895 1 80.81 190 LYS B N 1
ATOM 2934 C CA . LYS B 1 190 ? 18.25 -12 -5.199 1 80.81 190 LYS B CA 1
ATOM 2935 C C . LYS B 1 190 ? 19.438 -11.672 -4.289 1 80.81 190 LYS B C 1
ATOM 2937 O O . LYS B 1 190 ? 20.453 -12.367 -4.309 1 80.81 190 LYS B O 1
ATOM 2942 N N . SER B 1 191 ? 19.266 -10.648 -3.488 1 87.25 191 SER B N 1
ATOM 2943 C CA . SER B 1 191 ? 20.328 -10.273 -2.562 1 87.25 191 SER B CA 1
ATOM 2944 C C . SER B 1 191 ? 20.281 -11.109 -1.289 1 87.25 191 SER B C 1
ATOM 2946 O O . SER B 1 191 ? 19.266 -11.758 -1.009 1 87.25 191 SER B O 1
ATOM 2948 N N . GLU B 1 192 ? 21.312 -11.039 -0.52 1 87.88 192 GLU B N 1
ATOM 2949 C CA . GLU B 1 192 ? 21.406 -11.844 0.694 1 87.88 192 GLU B CA 1
ATOM 2950 C C . GLU B 1 192 ? 20.5 -11.312 1.79 1 87.88 192 GLU B C 1
ATOM 2952 O O . GLU B 1 192 ? 20.531 -10.125 2.121 1 87.88 192 GLU B O 1
ATOM 2957 N N . PRO B 1 193 ? 19.766 -12.281 2.363 1 89.69 193 PRO B N 1
ATOM 2958 C CA . PRO B 1 193 ? 18.938 -11.852 3.494 1 89.69 193 PRO B CA 1
ATOM 2959 C C . PRO B 1 193 ? 19.75 -11.594 4.758 1 89.69 193 PRO B C 1
ATOM 2961 O O . PRO B 1 193 ? 20.812 -12.203 4.949 1 89.69 193 PRO B O 1
ATOM 2964 N N . PHE B 1 194 ? 19.344 -10.633 5.672 1 83.44 194 PHE B N 1
ATOM 2965 C CA . PHE B 1 194 ? 20.016 -10.391 6.949 1 83.44 194 PHE B CA 1
ATOM 2966 C C . PHE B 1 194 ? 19.125 -10.828 8.109 1 83.44 194 PHE B C 1
ATOM 2968 O O . PHE B 1 194 ? 19.531 -10.719 9.273 1 83.44 194 PHE B O 1
ATOM 2975 N N . TYR B 1 195 ? 17.922 -11.266 7.883 1 71.88 195 TYR B N 1
ATOM 2976 C CA . TYR B 1 195 ? 17.016 -11.906 8.828 1 71.88 195 TYR B CA 1
ATOM 2977 C C . TYR B 1 195 ? 16.25 -13.039 8.156 1 71.88 195 TYR B C 1
ATOM 2979 O O . TYR B 1 195 ? 15.992 -12.992 6.949 1 71.88 195 TYR B O 1
#

pLDDT: mean 88.88, std 14.51, range [26.06, 98.81]

Sequence (390 aa):
MSNAKAQSTTGFKLKGQCHCGLVTFEFSPASVVDLNDPALPESVKQTIAPPSEQKHPERGGNVNKWKSTWCHCNPCRRTVGALAVEFVSVPMNLITIKRDGIASYRSSNHATRQFCPKCGTSLFFVEDDEKSIDVTLASITTPNLFDYIEMIGHIWLEDAKDLVLDEAGKGGGLAGIMTDGGYRTKQGSKSEPFYMSNAKAQSTTGFKLKGQCHCGLVTFEFSPASVVDLNDPALPESVKQTIAPPSEQKHPERGGNVNKWKSTWCHCNPCRRTVGALAVEFVSVPMNLITIKRDGIASYRSSNHATRQFCPKCGTSLFFVEDDEKSIDVTLASITTPNLFDYIEMIGHIWLEDAKDLVLDEAGKGGGLAGIMTDGGYRTKQGSKSEPFY

Secondary structure (DSSP, 8-state):
---------SS--EEEE-SSSSEEEEE--GGGS-TT-TTS-HHHHTTEE-GGG-S-TTTTTS--EEEEEEE--HHHHHHHTSS-EEEEEEEGGGEEEEESS-EEEE-SSSEEEEE-TTT--EEEEEETT-SEEEEEGGGB--SSGGGTEEEEEEE-GGGGTT---STT----GGGGGB-S--EEBSSSTTSPB--/----------S--EEEE-SSSSEEEEE--GGGS-TT-TTS-HHHHTTEE-GGG-S-TTTTTS--EEEEEEE--HHHHHHHTSS-EEEEEEEGGGEEEEESS-EEEE-SSSEEEEE-TTT--EEEEEETT-SEEEEEGGGB--SSGGGTEEEEEEE-GGGGTT---STT----GGGGGB-S--EEBSSSTTSPB--

Solvent-accessible surface area (backbone atoms only — not comparable to full-atom values): 20069 Å² total; per-residue (Å²): 133,84,76,79,70,79,70,82,65,82,78,59,58,44,36,29,37,40,67,80,56,63,37,36,34,36,28,58,53,39,59,77,58,60,86,80,45,87,82,56,54,67,77,57,56,72,28,49,33,45,37,91,70,40,93,57,29,69,52,59,67,54,44,36,11,28,30,24,37,36,37,26,32,56,67,58,13,23,29,30,17,14,74,41,33,38,33,33,49,38,50,49,92,48,49,49,72,50,69,71,65,65,37,70,24,73,82,51,97,50,32,37,36,31,22,38,73,67,54,28,10,30,42,37,42,35,43,74,87,49,66,38,35,30,32,23,50,35,24,45,65,43,76,60,52,57,41,45,38,40,81,49,27,39,22,16,33,59,60,18,37,71,39,51,67,31,92,80,59,44,44,29,23,66,60,54,30,44,71,70,84,42,34,33,16,53,40,54,84,89,45,72,61,83,86,132,84,76,79,69,79,72,82,66,83,76,59,59,44,36,28,35,39,68,80,55,64,36,37,35,35,27,59,52,40,59,76,59,62,86,79,44,87,82,56,53,66,76,55,55,72,28,47,33,45,38,91,72,41,93,57,27,69,52,60,66,54,45,36,12,28,31,24,36,38,36,27,32,56,68,57,12,23,30,31,16,14,74,41,33,37,33,32,50,39,50,49,91,47,48,49,71,48,66,72,64,64,36,71,23,73,80,50,98,51,33,37,36,30,21,37,75,66,55,27,11,31,43,38,41,36,45,75,85,50,66,39,36,30,33,24,50,35,23,46,64,45,76,61,52,56,41,43,38,39,81,51,28,38,22,15,34,58,59,19,38,71,38,51,66,30,91,80,58,45,44,30,22,68,62,53,30,43,71,73,83,42,34,34,17,53,39,56,84,86,44,72,62,84,86

Foldseek 3Di:
DDCPDPPPCVPDWFWFADPVRQKIKTFDFPQVDDLPPPPDDPLQNVQKDQLVQAPCCPQLPRGIAGEKEWEQAPLVCVLQVHRTFIWTKAFPVGMDMDDPPWDWDCSDPFWIWTAHPPPGHTFWIGGNPDRIIIGTQVRTPDPPSVSHYGYAAYALQLNFQCVQDDPVSGTRTPVVVDDPPHFYYNHDPVGDTPD/DDCPDPPPCVPDWFWFADPVRQKIKTFDFPQVDDLPPPPDDPLQNVQKDALVQAPCCPQLPRGIAGEKEWEQAPLVCVLQVHRTFIWTKAFPVGMDMDCPPWDWDPSDPFWIWTAHPPPGHTFWIGGNPDRIIIGTQVRTPDPPSVSHYGYAAYALQLNFQCVQDDPVSGTRTPVVVDDPPHFYYNHDPVGDTPD